Protein 4KCB (pdb70)

Foldseek 3Di:
DDDAPQQWGFFALWEWDDDPQKIKIWFFAFLTWIWIDNHVGGIDTDDRQHPADDPLFCVQEPPFDRRKGRWYWDDDPQKIKIKIKTYDPPFQSIWIWIWIFNDDDPVDPRGDIGTPGTQDGDHGPPDQWHHGQWEWDADPVGWIKIWFTFARLEIWIFTADPVNGYTDDDIDHAAFAACCPQRGKGNWEWDDDDQKIKIKIKGFADDPFLQGWIWIWIFIDSDPSDFTADPPRDGRSHRHTHTAGTCDPFFNYWDSWYWDADPNWIKIWTWGQGVVVRGRTIIDIWTWDADPVGHIHTDD/DADFQWGFFALWEWDDPDQKIKIWFFAFLIWIWIDRPVRTIHTDDNDHPDDDPLLCVQEVVFDGRKGRWYWDDDDLKIKIKIKTYDPPFQQIFIWIWIFSDDDPVDPRGDIGTDHTQDGDHRPPDQWHHGQWEWDADPVGFIKIWWTFWRLEIWIFTAGPVNGHTDDDTDHQAWQADVPQDDVDHITGKTQWYWDDDPQWIKIKIWGFADDDALQGWIFIWMFIARDPSDQTAEPVRHGRSHNHTHTQWTDDPFFSTWDSWYWDADPNWIKIWTWTQGPVVRGRTIIDIFTWDADPVGHIHTDDDDD

Secondary structure (DSSP, 8-state):
-----TTS-B-SS-EEEEETTEEEEEESEETSEEEEESSSSS-EE---S-SS--HHHHHHSTT-SSEEEEEEEEEETTEEEEEEEE--TT---EEEEEEEES-S-TTSTT---EEEEEEEEE-TTT-SS-S---EEEE-TTS-EEEEE-BSTT-EEEEEB-TTSSSBSS--EEEE-S---TT--EEEEEEEEETTEEEEEEEES--SSGGG---EEEEEEESSSSSPPB-TTS-BGGGT--EEEE-S-SSEEEEEEEEEEEETTEEEEEEEEEEGGGTTEEEEEEEEEEE-TTS-EEE--/---SSS-B-SS-EEEEETTEEEEEESEETSEEEEESSSSS-EE---S-SS--HHHHHHSTT-SSEEEEEEEEESSSSEEEEEEE--TT---EEEEEEEES-S-TTSTT---EEEEEEEEE-TTT-SS---S-EEEE-TTS-EEEEE-BSTT-EEEEEB-TTS-SBSS--EEEE-S-----BTTB----EEEEEEEEETTEEEEEEEES--SSGGG---EEEEEEESSTT---B-TT--BGGGT--EEEE---SSEEEEEEEEEEEETTEEEEEEEEEEGGGTTEEEEEEEEEEE-TTS-EEE-----

Solvent-accessible surface area: 25880 Å² total; per-residue (Å²): 117,138,86,65,68,40,104,48,2,76,4,10,13,2,5,5,6,77,31,140,54,71,26,16,0,10,27,13,11,83,11,0,12,18,4,34,1,108,76,33,144,56,8,77,79,45,203,35,10,13,104,128,48,13,136,56,0,50,142,21,1,104,37,7,105,0,28,0,30,2,5,4,6,24,82,43,151,41,18,16,28,0,0,0,0,0,6,38,51,49,110,4,15,1,0,0,0,1,3,13,2,130,19,4,54,73,165,26,135,94,68,135,14,84,60,107,15,76,1,16,104,1,55,90,254,148,30,91,32,7,0,10,9,8,2,13,16,41,14,128,151,51,101,4,23,0,0,0,0,6,23,52,44,0,0,3,5,6,29,1,42,175,64,25,54,54,43,133,51,154,32,101,31,6,0,51,61,109,152,61,70,57,11,2,1,12,2,5,16,4,13,92,50,61,140,45,0,4,0,1,0,0,16,12,88,9,20,70,12,15,23,0,54,2,32,0,0,1,0,30,8,118,142,9,69,10,93,0,45,9,120,119,60,106,49,0,22,37,14,2,13,47,59,30,3,83,98,45,136,90,33,5,0,0,0,17,5,2,4,29,90,24,123,70,42,27,40,0,2,0,0,0,6,6,97,103,49,19,2,14,12,12,18,6,42,16,92,1,76,43,40,179,80,15,16,10,84,29,70,168,210,84,57,42,108,50,3,72,6,43,14,2,5,1,6,58,47,128,54,68,30,14,0,7,30,26,12,109,14,0,12,13,2,30,5,116,76,14,130,48,2,81,77,32,185,45,9,11,95,144,38,15,135,58,0,66,66,26,4,77,43,5,178,0,95,0,41,2,5,4,5,26,64,44,138,41,39,12,22,0,0,0,0,0,5,45,142,59,89,1,19,1,0,0,0,0,4,18,5,136,17,3,55,54,168,26,131,83,64,132,15,79,58,97,18,74,0,15,67,4,34,50,54,50,28,27,37,7,0,10,9,7,2,12,18,50,10,109,158,50,102,8,14,0,0,0,0,6,38,43,12,0,0,4,0,2,22,1,43,193,70,23,54,61,46,96,44,88,22,44,24,1,0,28,69,89,85,107,42,132,18,150,93,8,28,10,13,3,0,17,2,5,15,3,16,90,52,62,136,34,0,3,0,1,0,0,12,15,84,16,54,104,27,45,124,0,45,1,42,0,0,2,0,36,7,115,132,5,38,8,83,0,44,9,112,136,49,121,47,0,18,48,17,3,12,55,66,26,7,84,111,66,132,99,30,30,0,12,0,18,4,2,1,30,82,19,124,65,50,24,30,1,0,0,0,0,6,6,87,98,46,137,3,34,18,9,19,6,33,69,80,1,62,46,51,210,94,16,19,10,67,13,70,114,134,191,199

InterPro domains:
  IPR006710 Glycoside hydrolase, family 43 [PF04616] (37-344)
  IPR016840 Glycoside hydrolase, family 43, endo-1, 5-alpha-L-arabinosidase [PIRSF026534] (9-346)
  IPR023296 Glycosyl hydrolase, five-bladed beta-propeller domain superfamily [G3DSA:2.115.10.20] (30-347)
  IPR023296 Glycosyl hydrolase, five-bladed beta-propeller domain superfamily [SSF75005] (27-346)
  IPR050727 Glycosyl hydrolase 43 family arabinanases [PTHR43301] (34-346)

B-factor: mean 55.02, std 9.42, range [30.96, 124.09]

Sequence (607 aa):
RFQFDATNPDVHDPVMAREDGKYYIFMTGQAVGSMTSDDMKSWTPGRGVMPEIPQWAMEAVPGYRGHTWAPDISEHNGTWYMYYSCSTFGKNGSAIGLMTNKTLNPESPDYKWEDKGMVVRSVQRQTNWNAIDPNLIMDEKGRPWLTWGSFWDGIQLVQLDKDFKTPKGEPKTIARRYLAGANAIEAPFIIREGKYYYLFVSWDYCCKGANSNYKTAVGRSKKIEGPYVDRNGKDMAAGGGEVIAQRDDNYFGIGHSSAYQFDGQWYFMAHGYARANNGASKLVIRKMNFDKDGWPVLEHQFDATNPDVHDPVMAREDGKYYIFMTGQAVGSMTSDDMKSWTPGRGVMPEIPQWAMEAVPGYRGHTWAPDISEHNGTWYMYYSCSTFGKNGSAIGLMTNKTLNPESPDYKWEDKGMVVRSVQRQTNWNAIDPNLIMDEKGRPWLTWGSFWDGIQLVQLDKDFKTPKGEPKTIARRYLRNQAPDAGANAIEAPFIIREGKYYYLFVSWDYCCKGANSNYKTAVGRSKKIEGPYVDRNGKDMAAGGGEVIAQRDDNYFGIGHSSAYQFDGQWYFMAHGYARANNGASKLVIRKMNFDKDGWPVLEHHHH

Organism: NCBI:txid77133

Structure (mmCIF, N/CA/C/O backbone):
data_4KCB
#
_entry.id   4KCB
#
_cell.length_a   140.115
_cell.length_b   140.115
_cell.length_c   159.011
_cell.angle_alpha   90.00
_cell.angle_beta   90.00
_cell.angle_gamma   120.00
#
_symmetry.space_group_name_H-M   'P 63 2 2'
#
loop_
_entity.id
_entity.type
_entity.pdbx_description
1 polymer 'Arabinan endo-1,5-alpha-L-arabinosidase'
2 non-polymer 'PHOSPHATE ION'
3 water water
#
loop_
_atom_site.group_PDB
_atom_site.id
_atom_site.type_symbol
_atom_site.label_atom_id
_atom_site.label_alt_id
_atom_site.label_comp_id
_atom_site.label_asym_id
_atom_site.label_entity_id
_atom_site.label_seq_id
_atom_site.pdbx_PDB_ins_code
_atom_site.Cartn_x
_atom_site.Cartn_y
_atom_site.Cartn_z
_atom_site.occupancy
_atom_site.B_iso_or_equiv
_atom_site.auth_seq_id
_atom_site.auth_comp_id
_atom_site.auth_asym_id
_atom_site.auth_atom_id
_atom_site.pdbx_PDB_model_num
ATOM 1 N N . ARG A 1 122 ? -34.644 28.874 2.676 1.00 82.18 28 ARG A N 1
ATOM 2 C CA . ARG A 1 122 ? -33.302 29.154 2.081 1.00 82.35 28 ARG A CA 1
ATOM 3 C C . ARG A 1 122 ? -32.422 29.976 3.031 1.00 82.30 28 ARG A C 1
ATOM 4 O O . ARG A 1 122 ? -32.824 31.055 3.477 1.00 82.44 28 ARG A O 1
ATOM 12 N N . PHE A 1 123 ? -31.221 29.468 3.323 1.00 82.15 29 PHE A N 1
ATOM 13 C CA . PHE A 1 123 ? -30.277 30.132 4.242 1.00 81.98 29 PHE A CA 1
ATOM 14 C C . PHE A 1 123 ? -29.377 31.181 3.570 1.00 81.76 29 PHE A C 1
ATOM 15 O O . PHE A 1 123 ? -28.807 30.938 2.500 1.00 81.97 29 PHE A O 1
ATOM 23 N N . GLN A 1 124 ? -29.264 32.346 4.208 1.00 81.27 30 GLN A N 1
ATOM 24 C CA . GLN A 1 124 ? -28.436 33.451 3.707 1.00 80.75 30 GLN A CA 1
ATOM 25 C C . GLN A 1 124 ? -27.988 34.353 4.857 1.00 80.14 30 GLN A C 1
ATOM 26 O O . GLN A 1 124 ? -28.761 34.608 5.792 1.00 80.24 30 GLN A O 1
ATOM 32 N N . PHE A 1 125 ? -26.745 34.827 4.795 1.00 79.08 31 PHE A N 1
ATOM 33 C CA . PHE A 1 125 ? -26.273 35.805 5.773 1.00 78.03 31 PHE A CA 1
ATOM 34 C C . PHE A 1 125 ? -26.311 37.237 5.220 1.00 77.05 31 PHE A C 1
ATOM 35 O O . PHE A 1 125 ? -26.734 38.170 5.919 1.00 76.99 31 PHE A O 1
ATOM 43 N N . ASP A 1 126 ? -25.894 37.397 3.965 1.00 75.65 32 ASP A N 1
ATOM 44 C CA . ASP A 1 126 ? -25.768 38.713 3.341 1.00 74.38 32 ASP A CA 1
ATOM 45 C C . ASP A 1 126 ? -24.689 39.510 4.072 1.00 73.44 32 ASP A C 1
ATOM 46 O O . ASP A 1 126 ? -24.984 40.368 4.911 1.00 73.37 32 ASP A O 1
ATOM 51 N N . ALA A 1 127 ? -23.435 39.203 3.744 1.00 72.19 33 ALA A N 1
ATOM 52 C CA . ALA A 1 127 ? -22.274 39.778 4.417 1.00 70.79 33 ALA A CA 1
ATOM 53 C C . ALA A 1 127 ? -22.204 41.295 4.285 1.00 69.87 33 ALA A C 1
ATOM 54 O O . ALA A 1 127 ? -21.767 41.976 5.209 1.00 69.82 33 ALA A O 1
ATOM 56 N N . THR A 1 128 ? -22.646 41.812 3.140 1.00 68.71 34 THR A N 1
ATOM 57 C CA . THR A 1 128 ? -22.608 43.249 2.851 1.00 67.40 34 THR A CA 1
ATOM 58 C C . THR A 1 128 ? -23.792 43.988 3.468 1.00 66.28 34 THR A C 1
ATOM 59 O O . THR A 1 128 ? -23.769 45.210 3.605 1.00 66.19 34 THR A O 1
ATOM 63 N N . ASN A 1 129 ? -24.828 43.250 3.836 1.00 65.02 35 ASN A N 1
ATOM 64 C CA . ASN A 1 129 ? -25.959 43.854 4.525 1.00 64.09 35 ASN A CA 1
ATOM 65 C C . ASN A 1 129 ? -26.524 42.935 5.601 1.00 63.22 35 ASN A C 1
ATOM 66 O O . ASN A 1 129 ? -27.552 42.285 5.392 1.00 63.31 35 ASN A O 1
ATOM 71 N N . PRO A 1 130 ? -25.859 42.895 6.766 1.00 62.22 36 PRO A N 1
ATOM 72 C CA . PRO A 1 130 ? -26.192 41.915 7.781 1.00 61.46 36 PRO A CA 1
ATOM 73 C C . PRO A 1 130 ? -27.226 42.390 8.806 1.00 60.62 36 PRO A C 1
ATOM 74 O O . PRO A 1 130 ? -27.335 43.586 9.083 1.00 60.22 36 PRO A O 1
ATOM 78 N N . ASP A 1 131 ? -27.976 41.432 9.341 1.00 59.83 37 ASP A N 1
ATOM 79 C CA . ASP A 1 131 ? -28.893 41.654 10.445 1.00 59.14 37 ASP A CA 1
ATOM 80 C C . ASP A 1 131 ? -28.102 42.024 11.680 1.00 58.52 37 ASP A C 1
ATOM 81 O O . ASP A 1 131 ? -27.138 41.349 12.038 1.00 58.47 37 ASP A O 1
ATOM 86 N N . VAL A 1 132 ? -28.522 43.097 12.335 1.00 57.80 38 VAL A N 1
ATOM 87 C CA . VAL A 1 132 ? -27.873 43.556 13.547 1.00 57.07 38 VAL A CA 1
ATOM 88 C C . VAL A 1 132 ? -28.874 44.319 14.407 1.00 56.62 38 VAL A C 1
ATOM 89 O O . VAL A 1 132 ? -29.730 45.029 13.878 1.00 56.36 38 VAL A O 1
ATOM 93 N N . HIS A 1 133 ? -28.784 44.151 15.725 1.00 56.19 39 HIS A N 1
ATOM 94 C CA . HIS A 1 133 ? -29.585 44.964 16.639 1.00 55.72 39 HIS A CA 1
ATOM 95 C C . HIS A 1 133 ? -28.762 45.529 17.787 1.00 54.86 39 HIS A C 1
ATOM 96 O O . HIS A 1 133 ? -28.024 44.803 18.455 1.00 54.62 39 HIS A O 1
ATOM 103 N N . ASP A 1 134 ? -28.909 46.837 17.994 1.00 54.00 40 ASP A N 1
ATOM 104 C CA . ASP A 1 134 ? -28.186 47.602 19.017 1.00 53.27 40 ASP A CA 1
ATOM 105 C C . ASP A 1 134 ? -26.666 47.446 18.899 1.00 52.78 40 ASP A C 1
ATOM 106 O O . ASP A 1 134 ? -26.012 47.015 19.854 1.00 52.49 40 ASP A O 1
ATOM 111 N N . PRO A 1 135 ? -26.098 47.820 17.730 1.00 52.43 41 PRO A N 1
ATOM 112 C CA . PRO A 1 135 ? -24.678 47.575 17.479 1.00 52.05 41 PRO A CA 1
ATOM 113 C C . PRO A 1 135 ? -23.745 48.614 18.092 1.00 51.93 41 PRO A C 1
ATOM 114 O O . PRO A 1 135 ? -24.149 49.746 18.390 1.00 51.81 41 PRO A O 1
ATOM 118 N N . VAL A 1 136 ? -22.497 48.197 18.267 1.00 51.95 42 VAL A N 1
ATOM 119 C CA . VAL A 1 136 ? -21.424 49.018 18.802 1.00 51.88 42 VAL A CA 1
ATOM 120 C C . VAL A 1 136 ? -20.173 48.510 18.072 1.00 52.12 42 VAL A C 1
ATOM 121 O O . VAL A 1 136 ? -20.115 47.333 17.701 1.00 52.13 42 VAL A O 1
ATOM 125 N N . MET A 1 137 ? -19.201 49.385 17.814 1.00 52.50 43 MET A N 1
ATOM 126 C CA . MET A 1 137 ? -18.046 49.000 16.989 1.00 52.85 43 MET A CA 1
ATOM 127 C C . MET A 1 137 ? -16.697 49.310 17.618 1.00 53.00 43 MET A C 1
ATOM 128 O O . MET A 1 137 ? -16.564 50.275 18.364 1.00 53.14 43 MET A O 1
ATOM 133 N N . ALA A 1 138 ? -15.705 48.480 17.305 1.00 53.33 44 ALA A N 1
ATOM 134 C CA . ALA A 1 138 ? -14.311 48.728 17.684 1.00 53.80 44 ALA A CA 1
ATOM 135 C C . ALA A 1 138 ? -13.343 48.245 16.595 1.00 54.22 44 ALA A C 1
ATOM 136 O O . ALA A 1 138 ? -13.706 47.418 15.751 1.00 54.37 44 ALA A O 1
ATOM 138 N N . ARG A 1 139 ? -12.121 48.773 16.608 1.00 54.74 45 ARG A N 1
ATOM 139 C CA . ARG A 1 139 ? -11.083 48.341 15.672 1.00 55.27 45 ARG A CA 1
ATOM 140 C C . ARG A 1 139 ? -9.775 48.004 16.380 1.00 55.59 45 ARG A C 1
ATOM 141 O O . ARG A 1 139 ? -9.266 48.795 17.176 1.00 55.31 45 ARG A O 1
ATOM 149 N N . GLU A 1 140 ? -9.246 46.819 16.079 1.00 56.21 46 GLU A N 1
ATOM 150 C CA . GLU A 1 140 ? -7.923 46.410 16.544 1.00 56.88 46 GLU A CA 1
ATOM 151 C C . GLU A 1 140 ? -7.127 45.724 15.428 1.00 57.35 46 GLU A C 1
ATOM 152 O O . GLU A 1 140 ? -7.626 44.801 14.762 1.00 57.57 46 GLU A O 1
ATOM 158 N N . ASP A 1 141 ? -5.895 46.195 15.231 1.00 57.71 47 ASP A N 1
ATOM 159 C CA . ASP A 1 141 ? -4.976 45.641 14.235 1.00 58.19 47 ASP A CA 1
ATOM 160 C C . ASP A 1 141 ? -5.619 45.520 12.854 1.00 58.08 47 ASP A C 1
ATOM 161 O O . ASP A 1 141 ? -5.596 44.450 12.236 1.00 58.20 47 ASP A O 1
ATOM 166 N N . GLY A 1 142 ? -6.203 46.622 12.391 1.00 57.95 48 GLY A N 1
ATOM 167 C CA . GLY A 1 142 ? -6.821 46.692 11.065 1.00 57.83 48 GLY A CA 1
ATOM 168 C C . GLY A 1 142 ? -8.022 45.785 10.847 1.00 57.67 48 GLY A C 1
ATOM 169 O O . GLY A 1 142 ? -8.402 45.516 9.698 1.00 57.64 48 GLY A O 1
ATOM 170 N N . LYS A 1 143 ? -8.608 45.304 11.944 1.00 57.42 49 LYS A N 1
ATOM 171 C CA . LYS A 1 143 ? -9.828 44.504 11.880 1.00 57.22 49 LYS A CA 1
ATOM 172 C C . LYS A 1 143 ? -10.972 45.175 12.631 1.00 56.81 49 LYS A C 1
ATOM 173 O O . LYS A 1 143 ? -10.783 45.703 13.733 1.00 56.80 49 LYS A O 1
ATOM 179 N N . TYR A 1 144 ? -12.156 45.137 12.028 1.00 56.11 50 TYR A N 1
ATOM 180 C CA . TYR A 1 144 ? -13.345 45.724 12.625 1.00 55.51 50 TYR A CA 1
ATOM 181 C C . TYR A 1 144 ? -14.151 44.689 13.393 1.00 55.04 50 TYR A C 1
ATOM 182 O O . TYR A 1 144 ? -14.411 43.589 12.890 1.00 54.98 50 TYR A O 1
ATOM 191 N N . TYR A 1 145 ? -14.527 45.054 14.619 1.00 54.30 51 TYR A N 1
ATOM 192 C CA . TYR A 1 145 ? -15.309 44.199 15.507 1.00 53.54 51 TYR A CA 1
ATOM 193 C C . TYR A 1 145 ? -16.643 44.859 15.837 1.00 52.92 51 TYR A C 1
ATOM 194 O O . TYR A 1 145 ? -16.671 45.996 16.321 1.00 52.73 51 TYR A O 1
ATOM 203 N N . ILE A 1 146 ? -17.743 44.154 15.566 1.00 52.22 52 ILE A N 1
ATOM 204 C CA . ILE A 1 146 ? -19.080 44.625 15.953 1.00 51.65 52 ILE A CA 1
ATOM 205 C C . ILE A 1 146 ? -19.680 43.775 17.064 1.00 51.28 52 ILE A C 1
ATOM 206 O O . ILE A 1 146 ? -19.711 42.548 16.965 1.00 51.16 52 ILE A O 1
ATOM 211 N N . PHE A 1 147 ? -20.139 44.436 18.124 1.00 50.80 53 PHE A N 1
ATOM 212 C CA . PHE A 1 147 ? -20.829 43.756 19.214 1.00 50.48 53 PHE A CA 1
ATOM 213 C C . PHE A 1 147 ? -22.264 44.231 19.298 1.00 50.48 53 PHE A C 1
ATOM 214 O O . PHE A 1 147 ? -22.537 45.428 19.191 1.00 50.47 53 PHE A O 1
ATOM 222 N N . MET A 1 148 ? -23.182 43.290 19.476 1.00 50.37 54 MET A N 1
ATOM 223 C CA . MET A 1 148 ? -24.598 43.603 19.393 1.00 50.58 54 MET A CA 1
ATOM 224 C C . MET A 1 148 ? -25.398 42.819 20.406 1.00 50.56 54 MET A C 1
ATOM 225 O O . MET A 1 148 ? -24.840 42.029 21.157 1.00 50.96 54 MET A O 1
ATOM 230 N N . THR A 1 149 ? -26.706 43.060 20.428 1.00 50.55 55 THR A N 1
ATOM 231 C CA . THR A 1 149 ? -27.632 42.315 21.263 1.00 50.45 55 THR A CA 1
ATOM 232 C C . THR A 1 149 ? -27.662 40.872 20.759 1.00 50.81 55 THR A C 1
ATOM 233 O O . THR A 1 149 ? -27.873 40.640 19.572 1.00 50.82 55 THR A O 1
ATOM 237 N N . GLY A 1 150 ? -27.423 39.916 21.655 1.00 51.19 56 GLY A N 1
ATOM 238 C CA . GLY A 1 150 ? -27.502 38.492 21.316 1.00 51.77 56 GLY A CA 1
ATOM 239 C C . GLY A 1 150 ? -27.217 37.595 22.505 1.00 52.22 56 GLY A C 1
ATOM 240 O O . GLY A 1 150 ? -26.997 38.086 23.611 1.00 52.40 56 GLY A O 1
ATOM 241 N N . GLN A 1 151 ? -27.228 36.279 22.288 1.00 52.65 57 GLN A N 1
ATOM 242 C CA . GLN A 1 151 ? -26.801 35.340 23.326 1.00 53.16 57 GLN A CA 1
ATOM 243 C C . GLN A 1 151 ? -25.336 35.588 23.667 1.00 53.29 57 GLN A C 1
ATOM 244 O O . GLN A 1 151 ? -24.477 35.604 22.773 1.00 53.35 57 GLN A O 1
ATOM 250 N N . ALA A 1 152 ? -25.072 35.810 24.956 1.00 53.27 58 ALA A N 1
ATOM 251 C CA . ALA A 1 152 ? -23.725 36.081 25.468 1.00 53.24 58 ALA A CA 1
ATOM 252 C C . ALA A 1 152 ? -23.088 37.330 24.844 1.00 53.23 58 ALA A C 1
ATOM 253 O O . ALA A 1 152 ? -21.865 37.467 24.832 1.00 53.20 58 ALA A O 1
ATOM 255 N N . VAL A 1 153 ? -23.929 38.241 24.351 1.00 53.27 59 VAL A N 1
ATOM 256 C CA . VAL A 1 153 ? -23.511 39.371 23.501 1.00 53.29 59 VAL A CA 1
ATOM 257 C C . VAL A 1 153 ? -23.043 38.862 22.138 1.00 53.35 59 VAL A C 1
ATOM 258 O O . VAL A 1 153 ? -22.079 38.114 22.049 1.00 53.46 59 VAL A O 1
ATOM 262 N N . GLY A 1 154 ? -23.737 39.266 21.081 1.00 53.51 60 GLY A N 1
ATOM 263 C CA . GLY A 1 154 ? -23.400 38.818 19.736 1.00 54.04 60 GLY A CA 1
ATOM 264 C C . GLY A 1 154 ? -22.188 39.531 19.171 1.00 54.42 60 GLY A C 1
ATOM 265 O O . GLY A 1 154 ? -21.829 40.613 19.636 1.00 54.42 60 GLY A O 1
ATOM 266 N N . SER A 1 155 ? -21.560 38.929 18.163 1.00 54.77 61 SER A N 1
ATOM 267 C CA . SER A 1 155 ? -20.390 39.532 17.535 1.00 55.25 61 SER A CA 1
ATOM 268 C C . SER A 1 155 ? -20.315 39.346 16.023 1.00 55.70 61 SER A C 1
ATOM 269 O O . SER A 1 155 ? -20.881 38.407 15.463 1.00 55.76 61 SER A O 1
ATOM 272 N N . MET A 1 156 ? -19.601 40.265 15.381 1.00 56.35 62 MET A N 1
ATOM 273 C CA . MET A 1 156 ? -19.343 40.233 13.949 1.00 56.83 62 MET A CA 1
ATOM 274 C C . MET A 1 156 ? -17.938 40.738 13.676 1.00 57.10 62 MET A C 1
ATOM 275 O O . MET A 1 156 ? -17.341 41.417 14.514 1.00 57.29 62 MET A O 1
ATOM 280 N N . THR A 1 157 ? -17.433 40.432 12.483 1.00 57.34 63 THR A N 1
ATOM 281 C CA . THR A 1 157 ? -16.047 40.698 12.129 1.00 57.47 63 THR A CA 1
ATOM 282 C C . THR A 1 157 ? -15.910 41.096 10.669 1.00 57.88 63 THR A C 1
ATOM 283 O O . THR A 1 157 ? -16.470 40.443 9.791 1.00 58.26 63 THR A O 1
ATOM 287 N N . SER A 1 158 ? -15.178 42.179 10.417 1.00 58.29 64 SER A N 1
ATOM 288 C CA . SER A 1 158 ? -14.908 42.639 9.054 1.00 58.61 64 SER A CA 1
ATOM 289 C C . SER A 1 158 ? -13.477 43.132 8.930 1.00 59.03 64 SER A C 1
ATOM 290 O O . SER A 1 158 ? -12.932 43.720 9.868 1.00 59.17 64 SER A O 1
ATOM 293 N N . ASP A 1 159 ? -12.880 42.897 7.764 1.00 59.47 65 ASP A N 1
ATOM 294 C CA . ASP A 1 159 ? -11.529 43.365 7.480 1.00 59.88 65 ASP A CA 1
ATOM 295 C C . ASP A 1 159 ? -11.511 44.788 6.944 1.00 59.70 65 ASP A C 1
ATOM 296 O O . ASP A 1 159 ? -10.482 45.449 6.979 1.00 59.85 65 ASP A O 1
ATOM 301 N N . ASP A 1 160 ? -12.656 45.256 6.463 1.00 59.65 66 ASP A N 1
ATOM 302 C CA . ASP A 1 160 ? -12.728 46.516 5.733 1.00 59.65 66 ASP A CA 1
ATOM 303 C C . ASP A 1 160 ? -13.968 47.343 6.076 1.00 59.67 66 ASP A C 1
ATOM 304 O O . ASP A 1 160 ? -14.245 48.353 5.420 1.00 59.52 66 ASP A O 1
ATOM 309 N N . MET A 1 161 ? -14.716 46.899 7.086 1.00 59.72 67 MET A N 1
ATOM 310 C CA . MET A 1 161 ? -15.950 47.565 7.516 1.00 59.88 67 MET A CA 1
ATOM 311 C C . MET A 1 161 ? -17.074 47.446 6.470 1.00 60.00 67 MET A C 1
ATOM 312 O O . MET A 1 161 ? -18.049 48.204 6.510 1.00 59.99 67 MET A O 1
ATOM 317 N N . LYS A 1 162 ? -16.944 46.486 5.552 1.00 60.10 68 LYS A N 1
ATOM 318 C CA . LYS A 1 162 ? -17.921 46.308 4.470 1.00 60.22 68 LYS A CA 1
ATOM 319 C C . LYS A 1 162 ? -18.527 44.904 4.378 1.00 60.10 68 LYS A C 1
ATOM 320 O O . LYS A 1 162 ? -19.709 44.761 4.070 1.00 60.08 68 LYS A O 1
ATOM 326 N N . SER A 1 163 ? -17.722 43.877 4.634 1.00 59.99 69 SER A N 1
ATOM 327 C CA . SER A 1 163 ? -18.207 42.499 4.612 1.00 59.99 69 SER A CA 1
ATOM 328 C C . SER A 1 163 ? -18.006 41.852 5.964 1.00 59.88 69 SER A C 1
ATOM 329 O O . SER A 1 163 ? -16.891 41.795 6.479 1.00 60.09 69 SER A O 1
ATOM 332 N N . TRP A 1 164 ? -19.091 41.351 6.533 1.00 59.73 70 TRP A N 1
ATOM 333 C CA . TRP A 1 164 ? -19.069 40.913 7.915 1.00 59.69 70 TRP A CA 1
ATOM 334 C C . TRP A 1 164 ? -19.177 39.411 8.045 1.00 60.21 70 TRP A C 1
ATOM 335 O O . TRP A 1 164 ? -19.651 38.735 7.134 1.00 60.66 70 TRP A O 1
ATOM 346 N N . THR A 1 165 ? -18.710 38.896 9.176 1.00 60.55 71 THR A N 1
ATOM 347 C CA . THR A 1 165 ? -18.716 37.470 9.441 1.00 61.06 71 THR A CA 1
ATOM 348 C C . THR A 1 165 ? -19.176 37.273 10.870 1.00 61.26 71 THR A C 1
ATOM 349 O O . THR A 1 165 ? -18.609 37.878 11.785 1.00 61.27 71 THR A O 1
ATOM 353 N N . PRO A 1 166 ? -20.212 36.434 11.071 1.00 61.49 72 PRO A N 1
ATOM 354 C CA . PRO A 1 166 ? -20.708 36.199 12.424 1.00 61.48 72 PRO A CA 1
ATOM 355 C C . PRO A 1 166 ? -19.658 35.470 13.240 1.00 61.46 72 PRO A C 1
ATOM 356 O O . PRO A 1 166 ? -18.905 34.657 12.698 1.00 61.52 72 PRO A O 1
ATOM 360 N N . GLY A 1 167 ? -19.594 35.789 14.525 1.00 61.43 73 GLY A N 1
ATOM 361 C CA . GLY A 1 167 ? -18.644 35.153 15.424 1.00 61.38 73 GLY A CA 1
ATOM 362 C C . GLY A 1 167 ? -19.331 34.459 16.583 1.00 61.32 73 GLY A C 1
ATOM 363 O O . GLY A 1 167 ? -20.545 34.254 16.572 1.00 61.16 73 GLY A O 1
ATOM 364 N N . ARG A 1 168 ? -18.539 34.099 17.585 1.00 61.38 74 ARG A N 1
ATOM 365 C CA . ARG A 1 168 ? -19.052 33.479 18.797 1.00 61.51 74 ARG A CA 1
ATOM 366 C C . ARG A 1 168 ? -19.630 34.543 19.731 1.00 61.45 74 ARG A C 1
ATOM 367 O O . ARG A 1 168 ? -19.291 35.725 19.624 1.00 61.60 74 ARG A O 1
ATOM 375 N N . GLY A 1 169 ? -20.515 34.124 20.632 1.00 61.20 75 GLY A N 1
ATOM 376 C CA . GLY A 1 169 ? -20.981 34.995 21.700 1.00 60.83 75 GLY A CA 1
ATOM 377 C C . GLY A 1 169 ? -19.773 35.403 22.513 1.00 60.74 75 GLY A C 1
ATOM 378 O O . GLY A 1 169 ? -18.829 34.631 22.664 1.00 60.68 75 GLY A O 1
ATOM 379 N N . VAL A 1 170 ? -19.793 36.622 23.026 1.00 60.82 76 VAL A N 1
ATOM 380 C CA . VAL A 1 170 ? -18.634 37.178 23.707 1.00 61.03 76 VAL A CA 1
ATOM 381 C C . VAL A 1 170 ? -18.414 36.520 25.063 1.00 61.39 76 VAL A C 1
ATOM 382 O O . VAL A 1 170 ? -17.347 35.962 25.312 1.00 61.45 76 VAL A O 1
ATOM 386 N N . MET A 1 171 ? -19.429 36.583 25.924 1.00 61.94 77 MET A N 1
ATOM 387 C CA . MET A 1 171 ? -19.366 36.019 27.274 1.00 62.34 77 MET A CA 1
ATOM 388 C C . MET A 1 171 ? -18.937 34.556 27.256 1.00 62.85 77 MET A C 1
ATOM 389 O O . MET A 1 171 ? -19.570 33.736 26.582 1.00 63.01 77 MET A O 1
ATOM 394 N N . PRO A 1 172 ? -17.854 34.225 27.990 1.00 63.34 78 PRO A N 1
ATOM 395 C CA . PRO A 1 172 ? -17.378 32.839 28.101 1.00 63.69 78 PRO A CA 1
ATOM 396 C C . PRO A 1 172 ? -18.371 31.972 28.880 1.00 63.99 78 PRO A C 1
ATOM 397 O O . PRO A 1 172 ? -18.487 30.775 28.618 1.00 63.92 78 PRO A O 1
ATOM 401 N N . GLU A 1 173 ? -19.066 32.594 29.829 1.00 64.49 79 GLU A N 1
ATOM 402 C CA . GLU A 1 173 ? -20.215 32.006 30.504 1.00 65.18 79 GLU A CA 1
ATOM 403 C C . GLU A 1 173 ? -21.137 33.151 30.899 1.00 65.15 79 GLU A C 1
ATOM 404 O O . GLU A 1 173 ? -20.705 34.302 30.953 1.00 65.10 79 GLU A O 1
ATOM 410 N N . ILE A 1 174 ? -22.399 32.838 31.174 1.00 65.29 80 ILE A N 1
ATOM 411 C CA . ILE A 1 174 ? -23.354 33.860 31.586 1.00 65.45 80 ILE A CA 1
ATOM 412 C C . ILE A 1 174 ? -23.286 34.053 33.107 1.00 65.44 80 ILE A C 1
ATOM 413 O O . ILE A 1 174 ? -23.664 33.155 33.857 1.00 65.47 80 ILE A O 1
ATOM 418 N N . PRO A 1 175 ? -22.803 35.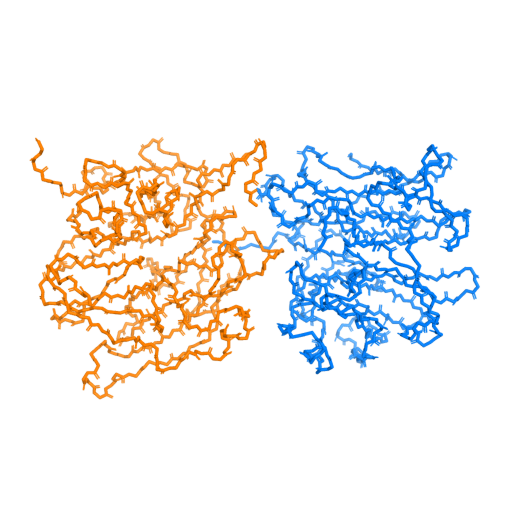228 33.560 1.00 65.54 81 PRO A N 1
ATOM 419 C CA . PRO A 1 175 ? -22.523 35.504 34.977 1.00 65.59 81 PRO A CA 1
ATOM 420 C C . PRO A 1 175 ? -23.708 35.298 35.919 1.00 65.69 81 PRO A C 1
ATOM 421 O O . PRO A 1 175 ? -24.843 35.655 35.590 1.00 65.68 81 PRO A O 1
ATOM 425 N N . GLN A 1 176 ? -23.410 34.729 37.085 1.00 65.80 82 GLN A N 1
ATOM 426 C CA . GLN A 1 176 ? -24.395 34.355 38.096 1.00 65.83 82 GLN A CA 1
ATOM 427 C C . GLN A 1 176 ? -25.090 35.566 38.702 1.00 65.32 82 GLN A C 1
ATOM 428 O O . GLN A 1 176 ? -26.302 35.555 38.904 1.00 65.30 82 GLN A O 1
ATOM 434 N N . TRP A 1 177 ? -24.306 36.597 39.005 1.00 64.85 83 TRP A N 1
ATOM 435 C CA . TRP A 1 177 ? -24.810 37.793 39.673 1.00 64.48 83 TRP A CA 1
ATOM 436 C C . TRP A 1 177 ? -25.944 38.440 38.881 1.00 64.44 83 TRP A C 1
ATOM 437 O O . TRP A 1 177 ? -26.823 39.082 39.458 1.00 64.43 83 TRP A O 1
ATOM 448 N N . ALA A 1 178 ? -25.906 38.261 37.561 1.00 64.37 84 ALA A N 1
ATOM 449 C CA . ALA A 1 178 ? -26.851 38.887 36.641 1.00 64.27 84 ALA A CA 1
ATOM 450 C C . ALA A 1 178 ? -28.172 38.147 36.636 1.00 64.35 84 ALA A C 1
ATOM 451 O O . ALA A 1 178 ? -29.231 38.757 36.784 1.00 64.33 84 ALA A O 1
ATOM 453 N N . MET A 1 179 ? -28.092 36.829 36.465 1.00 64.51 85 MET A N 1
ATOM 454 C CA . MET A 1 179 ? -29.258 35.948 36.471 1.00 64.56 85 MET A CA 1
ATOM 455 C C . MET A 1 179 ? -30.044 36.064 37.775 1.00 64.87 85 MET A C 1
ATOM 456 O O . MET A 1 179 ? -31.265 35.887 37.792 1.00 65.05 85 MET A O 1
ATOM 461 N N . GLU A 1 180 ? -29.334 36.378 38.856 1.00 65.17 86 GLU A N 1
ATOM 462 C CA . GLU A 1 180 ? -29.935 36.549 40.172 1.00 65.63 86 GLU A CA 1
ATOM 463 C C . GLU A 1 180 ? -30.611 37.903 40.344 1.00 65.44 86 GLU A C 1
ATOM 464 O O . GLU A 1 180 ? -31.728 37.980 40.854 1.00 65.48 86 GLU A O 1
ATOM 470 N N . ALA A 1 181 ? -29.919 38.966 39.938 1.00 65.29 87 ALA A N 1
ATOM 471 C CA . ALA A 1 181 ? -30.419 40.329 40.111 1.00 65.13 87 ALA A CA 1
ATOM 472 C C . ALA A 1 181 ? -31.565 40.662 39.156 1.00 64.96 87 ALA A C 1
ATOM 473 O O . ALA A 1 181 ? -32.474 41.410 39.514 1.00 64.93 87 ALA A O 1
ATOM 475 N N . VAL A 1 182 ? -31.511 40.110 37.945 1.00 64.79 88 VAL A N 1
ATOM 476 C CA . VAL A 1 182 ? -32.592 40.254 36.968 1.00 64.62 88 VAL A CA 1
ATOM 477 C C . VAL A 1 182 ? -33.269 38.894 36.741 1.00 64.59 88 VAL A C 1
ATOM 478 O O . VAL A 1 182 ? -32.757 38.048 36.000 1.00 64.66 88 VAL A O 1
ATOM 482 N N . PRO A 1 183 ? -34.418 38.670 37.399 1.00 64.56 89 PRO A N 1
ATOM 483 C CA . PRO A 1 183 ? -35.148 37.427 37.155 1.00 64.38 89 PRO A CA 1
ATOM 484 C C . PRO A 1 183 ? -35.627 37.391 35.711 1.00 64.01 89 PRO A C 1
ATOM 485 O O . PRO A 1 183 ? -36.107 38.401 35.191 1.00 63.93 89 PRO A O 1
ATOM 489 N N . GLY A 1 184 ? -35.467 36.239 35.070 1.00 63.78 90 GLY A N 1
ATOM 490 C CA . GLY A 1 184 ? -35.787 36.094 33.654 1.00 63.43 90 GLY A CA 1
ATOM 491 C C . GLY A 1 184 ? -34.565 36.112 32.749 1.00 63.16 90 GLY A C 1
ATOM 492 O O . GLY A 1 184 ? -34.556 35.450 31.709 1.00 63.03 90 GLY A O 1
ATOM 493 N N . TYR A 1 185 ? -33.532 36.861 33.137 1.00 62.95 91 TYR A N 1
ATOM 494 C CA . TYR A 1 185 ? -32.322 36.967 32.318 1.00 62.73 91 TYR A CA 1
ATOM 495 C C . TYR A 1 185 ? -31.554 35.651 32.283 1.00 62.58 91 TYR A C 1
ATOM 496 O O . TYR A 1 185 ? -31.214 35.096 33.328 1.00 62.75 91 TYR A O 1
ATOM 505 N N . ARG A 1 186 ? -31.280 35.168 31.073 1.00 62.22 92 ARG A N 1
ATOM 506 C CA . ARG A 1 186 ? -30.653 33.864 30.881 1.00 61.85 92 ARG A CA 1
ATOM 507 C C . ARG A 1 186 ? -29.486 33.892 29.901 1.00 61.05 92 ARG A C 1
ATOM 508 O O . ARG A 1 186 ? -29.069 32.845 29.404 1.00 61.09 92 ARG A O 1
ATOM 516 N N . GLY A 1 187 ? -28.962 35.084 29.621 1.00 60.15 93 GLY A N 1
ATOM 517 C CA . GLY A 1 187 ? -27.829 35.226 28.710 1.00 58.79 93 GLY A CA 1
ATOM 518 C C . GLY A 1 187 ? -28.105 35.974 27.422 1.00 57.88 93 GLY A C 1
ATOM 519 O O . GLY A 1 187 ? -27.184 36.202 26.628 1.00 58.08 93 GLY A O 1
ATOM 520 N N . HIS A 1 188 ? -29.365 36.341 27.190 1.00 56.69 94 HIS A N 1
ATOM 521 C CA . HIS A 1 188 ? -29.689 37.190 26.052 1.00 55.28 94 HIS A CA 1
ATOM 522 C C . HIS A 1 188 ? -29.508 38.649 26.462 1.00 54.35 94 HIS A C 1
ATOM 523 O O . HIS A 1 188 ? -30.384 39.263 27.079 1.00 54.06 94 HIS A O 1
ATOM 530 N N . THR A 1 189 ? -28.348 39.183 26.091 1.00 53.27 95 THR A N 1
ATOM 531 C CA . THR A 1 189 ? -27.816 40.440 26.605 1.00 52.18 95 THR A CA 1
ATOM 532 C C . THR A 1 189 ? -28.033 41.581 25.617 1.00 51.62 95 THR A C 1
ATOM 533 O O . THR A 1 189 ? -27.975 41.370 24.405 1.00 51.58 95 THR A O 1
ATOM 537 N N . TRP A 1 190 ? -28.280 42.785 26.127 1.00 50.97 96 TRP A N 1
ATOM 538 C CA . TRP A 1 190 ? -28.618 43.924 25.259 1.00 50.41 96 TRP A CA 1
ATOM 539 C C . TRP A 1 190 ? -27.550 45.001 25.200 1.00 50.32 96 TRP A C 1
ATOM 540 O O . TRP A 1 190 ? -26.802 45.202 26.155 1.00 50.46 96 TRP A O 1
ATOM 551 N N . ALA A 1 191 ? -27.507 45.697 24.068 1.00 50.20 97 ALA A N 1
ATOM 552 C CA . ALA A 1 191 ? -26.722 46.925 23.892 1.00 50.17 97 ALA A CA 1
ATOM 553 C C . ALA A 1 191 ? -25.400 46.978 24.651 1.00 49.99 97 ALA A C 1
ATOM 554 O O . ALA A 1 191 ? -25.301 47.668 25.666 1.00 50.03 97 ALA A O 1
ATOM 556 N N . PRO A 1 192 ? -24.376 46.265 24.159 1.00 49.87 98 PRO A N 1
ATOM 557 C CA . PRO A 1 192 ? -23.072 46.394 24.777 1.00 50.04 98 PRO A CA 1
ATOM 558 C C . PRO A 1 192 ? -22.433 47.732 24.428 1.00 50.44 98 PRO A C 1
ATOM 559 O O . PRO A 1 192 ? -22.866 48.397 23.491 1.00 50.54 98 PRO A O 1
ATOM 563 N N . ASP A 1 193 ? -21.423 48.129 25.191 1.00 50.90 99 ASP A N 1
ATOM 564 C CA . ASP A 1 193 ? -20.602 49.266 24.817 1.00 51.51 99 ASP A CA 1
ATOM 565 C C . ASP A 1 193 ? -19.147 48.856 24.907 1.00 51.83 99 ASP A C 1
ATOM 566 O O . ASP A 1 193 ? -18.750 48.181 25.849 1.00 51.95 99 ASP A O 1
ATOM 571 N N . ILE A 1 194 ? -18.362 49.265 23.916 1.00 52.40 100 ILE A N 1
ATOM 572 C CA . ILE A 1 194 ? -16.955 48.891 23.827 1.00 52.79 100 ILE A CA 1
ATOM 573 C C . ILE A 1 194 ? -16.064 50.121 23.626 1.00 53.58 100 ILE A C 1
ATOM 574 O O . ILE A 1 194 ? -16.436 51.068 22.919 1.00 53.70 100 ILE A O 1
ATOM 579 N N . SER A 1 195 ? -14.900 50.095 24.272 1.00 54.25 101 SER A N 1
ATOM 580 C CA . SER A 1 195 ? -13.909 51.162 24.186 1.00 54.91 101 SER A CA 1
ATOM 581 C C . SER A 1 195 ? -12.598 50.677 24.783 1.00 55.47 101 SER A C 1
ATOM 582 O O . SER A 1 195 ? -12.588 49.763 25.615 1.00 55.39 101 SER A O 1
ATOM 585 N N . GLU A 1 196 ? -11.498 51.293 24.356 1.00 56.25 102 GLU A N 1
ATOM 586 C CA . GLU A 1 196 ? -10.177 50.949 24.862 1.00 57.02 102 GLU A CA 1
ATOM 587 C C . GLU A 1 196 ? -9.575 52.095 25.650 1.00 57.10 102 GLU A C 1
ATOM 588 O O . GLU A 1 196 ? -9.544 53.228 25.177 1.00 56.91 102 GLU A O 1
ATOM 594 N N . HIS A 1 197 ? -9.094 51.783 26.851 1.00 57.57 103 HIS A N 1
ATOM 595 C CA . HIS A 1 197 ? -8.403 52.752 27.690 1.00 58.07 103 HIS A CA 1
ATOM 596 C C . HIS A 1 197 ? -7.221 52.079 28.376 1.00 58.50 103 HIS A C 1
ATOM 597 O O . HIS A 1 197 ? -7.399 51.112 29.123 1.00 58.48 103 HIS A O 1
ATOM 604 N N . ASN A 1 198 ? -6.019 52.590 28.084 1.00 59.04 104 ASN A N 1
ATOM 605 C CA . ASN A 1 198 ? -4.740 52.014 28.535 1.00 59.38 104 ASN A CA 1
ATOM 606 C C . ASN A 1 198 ? -4.620 50.520 28.255 1.00 59.19 104 ASN A C 1
ATOM 607 O O . ASN A 1 198 ? -4.473 49.712 29.182 1.00 59.26 104 ASN A O 1
ATOM 612 N N . GLY A 1 199 ? -4.717 50.161 26.975 1.00 58.89 105 GLY A N 1
ATOM 613 C CA . GLY A 1 199 ? -4.583 48.768 26.535 1.00 58.52 105 GLY A CA 1
ATOM 614 C C . GLY A 1 199 ? -5.546 47.775 27.169 1.00 58.18 105 GLY A C 1
ATOM 615 O O . GLY A 1 199 ? -5.334 46.560 27.084 1.00 58.25 105 GLY A O 1
ATOM 616 N N . THR A 1 200 ? -6.594 48.289 27.817 1.00 57.68 106 THR A N 1
ATOM 617 C CA . THR A 1 200 ? -7.687 47.454 28.316 1.00 56.99 106 THR A CA 1
ATOM 618 C C . THR A 1 200 ? -9.005 47.810 27.629 1.00 56.29 106 THR A C 1
ATOM 619 O O . THR A 1 200 ? -9.401 48.977 27.571 1.00 56.19 106 THR A O 1
ATOM 623 N N . TRP A 1 201 ? -9.654 46.784 27.090 1.00 55.48 107 TRP A N 1
ATOM 624 C CA . TRP A 1 201 ? -10.973 46.911 26.491 1.00 54.73 107 TRP A CA 1
ATOM 625 C C . TRP A 1 201 ? -12.053 46.737 27.549 1.00 54.18 107 TRP A C 1
ATOM 626 O O . TRP A 1 201 ? -12.074 45.735 28.258 1.00 54.09 107 TRP A O 1
ATOM 637 N N . TYR A 1 202 ? -12.944 47.717 27.655 1.00 53.60 108 TYR A N 1
ATOM 638 C CA . TYR A 1 202 ? -14.049 47.653 28.606 1.00 53.01 108 TYR A CA 1
ATOM 639 C C . TYR A 1 202 ? -15.361 47.452 27.861 1.00 52.36 108 TYR A C 1
ATOM 640 O O . TYR A 1 202 ? -15.732 48.267 27.012 1.00 52.29 108 TYR A O 1
ATOM 649 N N . MET A 1 203 ? -16.052 46.358 28.161 1.00 51.69 109 MET A N 1
ATOM 650 C CA . MET A 1 203 ? -17.375 46.140 27.589 1.00 51.04 109 MET A CA 1
ATOM 651 C C . MET A 1 203 ? -18.509 46.127 28.600 1.00 50.30 109 MET A C 1
ATOM 652 O O . MET A 1 203 ? -18.656 45.197 29.391 1.00 49.85 109 MET A O 1
ATOM 657 N N . TYR A 1 204 ? -19.315 47.173 28.539 1.00 49.88 110 TYR A N 1
ATOM 658 C CA . TYR A 1 204 ? -20.516 47.266 29.341 1.00 49.85 110 TYR A CA 1
ATOM 659 C C . TYR A 1 204 ? -21.658 46.555 28.620 1.00 49.96 110 TYR A C 1
ATOM 660 O O . TYR A 1 204 ? -21.693 46.511 27.389 1.00 49.68 110 TYR A O 1
ATOM 669 N N . TYR A 1 205 ? -22.580 45.985 29.391 1.00 50.18 111 TYR A N 1
ATOM 670 C CA . TYR A 1 205 ? -23.694 45.226 28.822 1.00 50.39 111 TYR A CA 1
ATOM 671 C C . TYR A 1 205 ? -24.962 45.330 29.659 1.00 50.41 111 TYR A C 1
ATOM 672 O O . TYR A 1 205 ? -24.893 45.495 30.876 1.00 50.49 111 TYR A O 1
ATOM 681 N N . SER A 1 206 ? -26.113 45.212 29.001 1.00 50.59 112 SER A N 1
ATOM 682 C CA . SER A 1 206 ? -27.413 45.332 29.668 1.00 50.97 112 SER A CA 1
ATOM 683 C C . SER A 1 206 ? -28.091 43.983 29.909 1.00 51.29 112 SER A C 1
ATOM 684 O O . SER A 1 206 ? -28.075 43.103 29.048 1.00 51.15 112 SER A O 1
ATOM 687 N N . CYS A 1 207 ? -28.697 43.838 31.083 1.00 51.90 113 CYS A N 1
ATOM 688 C CA . CYS A 1 207 ? -29.505 42.662 31.411 1.00 52.62 113 CYS A CA 1
ATOM 689 C C . CYS A 1 207 ? -30.892 43.105 31.846 1.00 52.80 113 CYS A C 1
ATOM 690 O O . CYS A 1 207 ? -31.037 43.833 32.829 1.00 52.81 113 CYS A O 1
ATOM 693 N N . SER A 1 208 ? -31.905 42.665 31.107 1.00 53.26 114 SER A N 1
ATOM 694 C CA . SER A 1 208 ? -33.282 43.074 31.358 1.00 53.74 114 SER A CA 1
ATOM 695 C C . SER A 1 208 ? -34.284 42.116 30.725 1.00 54.14 114 SER A C 1
ATOM 696 O O . SER A 1 208 ? -33.910 41.094 30.144 1.00 54.14 114 SER A O 1
ATOM 699 N N . THR A 1 209 ? -35.564 42.447 30.875 1.00 54.78 115 THR A N 1
ATOM 700 C CA . THR A 1 209 ? -36.658 41.773 30.177 1.00 55.48 115 THR A CA 1
ATOM 701 C C . THR A 1 209 ? -37.538 42.867 29.571 1.00 55.91 115 THR A C 1
ATOM 702 O O . THR A 1 209 ? -37.846 43.865 30.243 1.00 55.96 115 THR A O 1
ATOM 706 N N . PHE A 1 210 ? -37.932 42.695 28.309 1.00 56.37 116 PHE A N 1
ATOM 707 C CA . PHE A 1 210 ? -38.596 43.777 27.563 1.00 56.93 116 PHE A CA 1
ATOM 708 C C . PHE A 1 210 ? -39.763 44.439 28.295 1.00 56.82 116 PHE A C 1
ATOM 709 O O . PHE A 1 210 ? -40.625 43.760 28.850 1.00 56.98 116 PHE A O 1
ATOM 717 N N . GLY A 1 211 ? -39.771 45.769 28.285 1.00 56.80 117 GLY A N 1
ATOM 718 C CA . GLY A 1 211 ? -40.887 46.551 28.822 1.00 56.68 117 GLY A CA 1
ATOM 719 C C . GLY A 1 211 ? -40.797 46.878 30.301 1.00 56.52 117 GLY A C 1
ATOM 720 O O . GLY A 1 211 ? -41.483 47.781 30.783 1.00 56.64 117 GLY A O 1
ATOM 721 N N . LYS A 1 212 ? -39.953 46.143 31.020 1.00 56.30 118 LYS A N 1
ATOM 722 C CA . LYS A 1 212 ? -39.776 46.344 32.460 1.00 55.98 118 LYS A CA 1
ATOM 723 C C . LYS A 1 212 ? -38.423 46.996 32.771 1.00 55.26 118 LYS A C 1
ATOM 724 O O . LYS A 1 212 ? -37.493 46.898 31.968 1.00 55.17 118 LYS A O 1
ATOM 730 N N . ASN A 1 213 ? -38.325 47.665 33.924 1.00 54.41 119 ASN A N 1
ATOM 731 C CA . ASN A 1 213 ? -37.061 48.262 34.373 1.00 53.50 119 ASN A CA 1
ATOM 732 C C . ASN A 1 213 ? -36.387 47.568 35.562 1.00 52.85 119 ASN A C 1
ATOM 733 O O . ASN A 1 213 ? -35.711 48.211 36.365 1.00 52.96 119 ASN A O 1
ATOM 738 N N . GLY A 1 214 ? -36.567 46.257 35.670 1.00 52.00 120 GLY A N 1
ATOM 739 C CA . GLY A 1 214 ? -35.786 45.462 36.604 1.00 51.15 120 GLY A CA 1
ATOM 740 C C . GLY A 1 214 ? -34.530 45.049 35.875 1.00 50.56 120 GLY A C 1
ATOM 741 O O . GLY A 1 214 ? -34.449 43.944 35.343 1.00 50.57 120 GLY A O 1
ATOM 742 N N . SER A 1 215 ? -33.556 45.951 35.844 1.00 49.98 121 SER A N 1
ATOM 743 C CA . SER A 1 215 ? -32.407 45.812 34.966 1.00 49.50 121 SER A CA 1
ATOM 744 C C . SER A 1 215 ? -31.096 46.052 35.691 1.00 49.52 121 SER A C 1
ATOM 745 O O . SER A 1 215 ? -31.065 46.676 36.749 1.00 49.45 121 SER A O 1
ATOM 748 N N . ALA A 1 216 ? -30.010 45.561 35.097 1.00 49.51 122 ALA A N 1
ATOM 749 C CA . ALA A 1 216 ? -28.666 45.810 35.604 1.00 49.30 122 ALA A CA 1
ATOM 750 C C . ALA A 1 216 ? -27.661 45.936 34.469 1.00 49.26 122 ALA A C 1
ATOM 751 O O . ALA A 1 216 ? -27.690 45.159 33.516 1.00 49.18 122 ALA A O 1
ATOM 753 N N . ILE A 1 217 ? -26.784 46.932 34.583 1.00 49.42 123 ILE A N 1
ATOM 754 C CA . ILE A 1 217 ? -25.633 47.092 33.696 1.00 49.44 123 ILE A CA 1
ATOM 755 C C . ILE A 1 217 ? -24.400 46.422 34.315 1.00 49.86 123 ILE A C 1
ATOM 756 O O . ILE A 1 217 ? -24.039 46.706 35.452 1.00 49.77 123 ILE A O 1
ATOM 761 N N . GLY A 1 218 ? -23.770 45.519 33.572 1.00 50.46 124 GLY A N 1
ATOM 762 C CA . GLY A 1 218 ? -22.518 44.905 34.014 1.00 51.48 124 GLY A CA 1
ATOM 763 C C . GLY A 1 218 ? -21.314 45.341 33.197 1.00 52.38 124 GLY A C 1
ATOM 764 O O . GLY A 1 218 ? -21.455 45.917 32.114 1.00 52.58 124 GLY A O 1
ATOM 765 N N . LEU A 1 219 ? -20.122 45.066 33.716 1.00 53.12 125 LEU A N 1
ATOM 766 C CA . LEU A 1 219 ? -18.881 45.350 32.994 1.00 53.84 125 LEU A CA 1
ATOM 767 C C . LEU A 1 219 ? -18.015 44.107 32.930 1.00 54.61 125 LEU A C 1
ATOM 768 O O . LEU A 1 219 ? -17.972 43.322 33.880 1.00 54.89 125 LEU A O 1
ATOM 773 N N . MET A 1 220 ? -17.341 43.930 31.798 1.00 55.41 126 MET A N 1
ATOM 774 C CA . MET A 1 220 ? -16.255 42.964 31.687 1.00 56.39 126 MET A CA 1
ATOM 775 C C . MET A 1 220 ? -15.099 43.566 30.891 1.00 57.13 126 MET A C 1
ATOM 776 O O . MET A 1 220 ? -15.305 44.443 30.046 1.00 57.17 126 MET A O 1
ATOM 781 N N . THR A 1 221 ? -13.886 43.096 31.176 1.00 58.01 127 THR A N 1
ATOM 782 C CA . THR A 1 221 ? -12.673 43.648 30.581 1.00 58.85 127 THR A CA 1
ATOM 783 C C . THR A 1 221 ? -11.834 42.582 29.876 1.00 59.34 127 THR A C 1
ATOM 784 O O . THR A 1 221 ? -11.899 41.401 30.218 1.00 59.45 127 THR A O 1
ATOM 788 N N . ASN A 1 222 ? -11.044 43.011 28.894 1.00 60.02 128 ASN A N 1
ATOM 789 C CA . ASN A 1 222 ? -10.145 42.119 28.158 1.00 60.74 128 ASN A CA 1
ATOM 790 C C . ASN A 1 222 ? -8.902 42.870 27.688 1.00 61.36 128 ASN A C 1
ATOM 791 O O . ASN A 1 222 ? -8.967 44.071 27.391 1.00 61.49 128 ASN A O 1
ATOM 796 N N . LYS A 1 223 ? -7.778 42.159 27.623 1.00 61.93 129 LYS A N 1
ATOM 797 C CA . LYS A 1 223 ? -6.527 42.739 27.146 1.00 62.72 129 LYS A CA 1
ATOM 798 C C . LYS A 1 223 ? -6.505 42.925 25.627 1.00 62.80 129 LYS A C 1
ATOM 799 O O . LYS A 1 223 ? -5.952 43.905 25.128 1.00 62.92 129 LYS A O 1
ATOM 805 N N . THR A 1 224 ? -7.105 41.985 24.900 1.00 62.97 130 THR A N 1
ATOM 806 C CA . THR A 1 224 ? -7.184 42.059 23.440 1.00 63.04 130 THR A CA 1
ATOM 807 C C . THR A 1 224 ? -8.572 41.644 22.925 1.00 63.27 130 THR A C 1
ATOM 808 O O . THR A 1 224 ? -9.345 41.019 23.651 1.00 63.12 130 THR A O 1
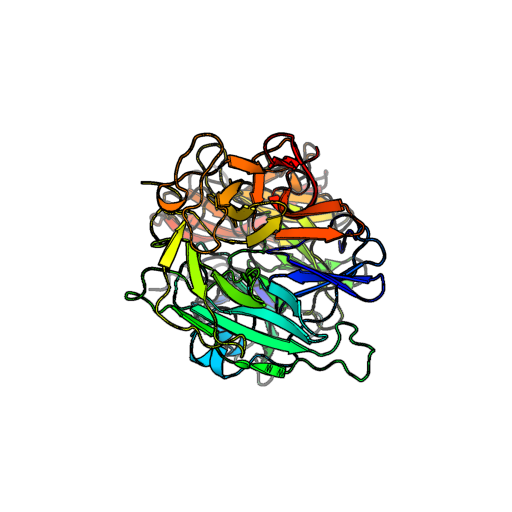ATOM 812 N N . LEU A 1 225 ? -8.878 41.997 21.677 1.00 63.64 131 LEU A N 1
ATOM 813 C CA . LEU A 1 225 ? -10.156 41.638 21.054 1.00 64.00 131 LEU A CA 1
ATOM 814 C C . LEU A 1 225 ? -10.056 40.458 20.079 1.00 64.50 131 LEU A C 1
ATOM 815 O O . LEU A 1 225 ? -11.075 39.870 19.704 1.00 64.38 131 LEU A O 1
ATOM 820 N N . ASN A 1 226 ? -8.833 40.120 19.670 1.00 65.16 132 ASN A N 1
ATOM 821 C CA . ASN A 1 226 ? -8.596 38.944 18.831 1.00 65.94 132 ASN A CA 1
ATOM 822 C C . ASN A 1 226 ? -8.718 37.643 19.637 1.00 66.38 132 ASN A C 1
ATOM 823 O O . ASN A 1 226 ? -7.934 37.418 20.560 1.00 66.44 132 ASN A O 1
ATOM 828 N N . PRO A 1 227 ? -9.705 36.788 19.292 1.00 66.79 133 PRO A N 1
ATOM 829 C CA . PRO A 1 227 ? -9.938 35.553 20.046 1.00 67.25 133 PRO A CA 1
ATOM 830 C C . PRO A 1 227 ? -8.891 34.456 19.804 1.00 67.84 133 PRO A C 1
ATOM 831 O O . PRO A 1 227 ? -8.811 33.506 20.583 1.00 67.95 133 PRO A O 1
ATOM 835 N N . GLU A 1 228 ? -8.101 34.587 18.741 1.00 68.45 134 GLU A N 1
ATOM 836 C CA . GLU A 1 228 ? -7.000 33.657 18.484 1.00 68.98 134 GLU A CA 1
ATOM 837 C C . GLU A 1 228 ? -5.750 34.036 19.282 1.00 69.22 134 GLU A C 1
ATOM 838 O O . GLU A 1 228 ? -4.780 33.274 19.326 1.00 69.40 134 GLU A O 1
ATOM 844 N N . SER A 1 229 ? -5.776 35.213 19.904 1.00 69.43 135 SER A N 1
ATOM 845 C CA . SER A 1 229 ? -4.663 35.681 20.730 1.00 69.52 135 SER A CA 1
ATOM 846 C C . SER A 1 229 ? -4.628 34.928 22.064 1.00 69.71 135 SER A C 1
ATOM 847 O O . SER A 1 229 ? -5.677 34.603 22.623 1.00 69.75 135 SER A O 1
ATOM 850 N N . PRO A 1 230 ? -3.417 34.621 22.562 1.00 69.93 136 PRO A N 1
ATOM 851 C CA . PRO A 1 230 ? -3.299 33.945 23.859 1.00 70.00 136 PRO A CA 1
ATOM 852 C C . PRO A 1 230 ? -3.622 34.848 25.049 1.00 69.96 136 PRO A C 1
ATOM 853 O O . PRO A 1 230 ? -3.800 34.356 26.163 1.00 70.07 136 PRO A O 1
ATOM 857 N N . ASP A 1 231 ? -3.693 36.154 24.809 1.00 69.84 137 ASP A N 1
ATOM 858 C CA . ASP A 1 231 ? -4.025 37.122 25.857 1.00 69.78 137 ASP A CA 1
ATOM 859 C C . ASP A 1 231 ? -5.538 37.346 25.985 1.00 69.45 137 ASP A C 1
ATOM 860 O O . ASP A 1 231 ? -5.996 38.028 26.907 1.00 69.46 137 ASP A O 1
ATOM 865 N N . TYR A 1 232 ? -6.299 36.760 25.060 1.00 68.97 138 TYR A N 1
ATOM 866 C CA . TYR A 1 232 ? -7.750 36.926 24.982 1.00 68.44 138 TYR A CA 1
ATOM 867 C C . TYR A 1 232 ? -8.481 36.183 26.098 1.00 68.26 138 TYR A C 1
ATOM 868 O O . TYR A 1 232 ? -8.557 34.952 26.087 1.00 68.15 138 TYR A O 1
ATOM 877 N N . LYS A 1 233 ? -9.018 36.942 27.053 1.00 67.88 139 LYS A N 1
ATOM 878 C CA . LYS A 1 233 ? -9.834 36.386 28.133 1.00 67.54 139 LYS A CA 1
ATOM 879 C C . LYS A 1 233 ? -10.712 37.482 28.734 1.00 66.88 139 LYS A C 1
ATOM 880 O O . LYS A 1 233 ? -10.199 38.454 29.298 1.00 66.96 139 LYS A O 1
ATOM 886 N N . TRP A 1 234 ? -12.029 37.327 28.606 1.00 66.00 140 TRP A N 1
ATOM 887 C CA . TRP A 1 234 ? -12.979 38.266 29.209 1.00 65.15 140 TRP A CA 1
ATOM 888 C C . TRP A 1 234 ? -13.185 37.997 30.706 1.00 65.24 140 TRP A C 1
ATOM 889 O O . TRP A 1 234 ? -13.763 36.977 31.093 1.00 65.21 140 TRP A O 1
ATOM 900 N N . GLU A 1 235 ? -12.696 38.912 31.539 1.00 65.12 141 GLU A N 1
ATOM 901 C CA . GLU A 1 235 ? -12.895 38.839 32.983 1.00 65.20 141 GLU A CA 1
ATOM 902 C C . GLU A 1 235 ? -14.124 39.662 33.327 1.00 64.80 141 GLU A C 1
ATOM 903 O O . GLU A 1 235 ? -14.109 40.886 33.146 1.00 64.89 141 GLU A O 1
ATOM 909 N N . ASP A 1 236 ? -15.183 39.026 33.826 1.00 64.22 142 ASP A N 1
ATOM 910 C CA . ASP A 1 236 ? -16.328 39.812 34.281 1.00 63.69 142 ASP A CA 1
ATOM 911 C C . ASP A 1 236 ? -16.029 40.526 35.588 1.00 63.42 142 ASP A C 1
ATOM 912 O O . ASP A 1 236 ? -15.412 39.961 36.489 1.00 63.22 142 ASP A O 1
ATOM 917 N N . LYS A 1 237 ? -16.489 41.771 35.668 1.00 63.16 143 LYS A N 1
ATOM 918 C CA . LYS A 1 237 ? -16.245 42.631 36.812 1.00 62.89 143 LYS A CA 1
ATOM 919 C C . LYS A 1 237 ? -17.535 42.960 37.566 1.00 62.68 143 LYS A C 1
ATOM 920 O O . LYS A 1 237 ? -17.566 43.887 38.382 1.00 62.64 143 LYS A O 1
ATOM 926 N N . GLY A 1 238 ? -18.591 42.193 37.294 1.00 62.48 144 GLY A N 1
ATOM 927 C CA . GLY A 1 238 ? -19.868 42.328 38.004 1.00 62.21 144 GLY A CA 1
ATOM 928 C C . GLY A 1 238 ? -20.683 43.568 37.675 1.00 62.06 144 GLY A C 1
ATOM 929 O O . GLY A 1 238 ? -20.515 44.177 36.617 1.00 62.30 144 GLY A O 1
ATOM 930 N N . MET A 1 239 ? -21.556 43.948 38.604 1.00 61.71 145 MET A N 1
ATOM 931 C CA . MET A 1 239 ? -22.541 45.009 38.402 1.00 61.50 145 MET A CA 1
ATOM 932 C C . MET A 1 239 ? -22.005 46.443 38.493 1.00 61.16 145 MET A C 1
ATOM 933 O O . MET A 1 239 ? -21.263 46.789 39.414 1.00 61.11 145 MET A O 1
ATOM 938 N N . VAL A 1 240 ? -22.427 47.277 37.545 1.00 60.78 146 VAL A N 1
ATOM 939 C CA . VAL A 1 240 ? -22.127 48.706 37.549 1.00 60.25 146 VAL A CA 1
ATOM 940 C C . VAL A 1 240 ? -23.275 49.486 38.190 1.00 60.28 146 VAL A C 1
ATOM 941 O O . VAL A 1 240 ? -23.086 50.181 39.186 1.00 60.30 146 VAL A O 1
ATOM 945 N N . VAL A 1 241 ? -24.465 49.371 37.611 1.00 60.47 147 VAL A N 1
ATOM 946 C CA . VAL A 1 241 ? -25.646 50.058 38.129 1.00 60.68 147 VAL A CA 1
ATOM 947 C C . VAL A 1 241 ? -26.928 49.272 37.843 1.00 60.69 147 VAL A C 1
ATOM 948 O O . VAL A 1 241 ? -27.040 48.605 36.816 1.00 60.64 147 VAL A O 1
ATOM 952 N N . ARG A 1 242 ? -27.877 49.354 38.770 1.00 60.92 148 ARG A N 1
ATOM 953 C CA . ARG A 1 242 ? -29.099 48.562 38.720 1.00 61.27 148 ARG A CA 1
ATOM 954 C C . ARG A 1 242 ? -30.326 49.464 38.816 1.00 61.13 148 ARG A C 1
ATOM 955 O O . ARG A 1 242 ? -30.301 50.488 39.500 1.00 60.85 148 ARG A O 1
ATOM 963 N N . SER A 1 243 ? -31.391 49.084 38.116 1.00 61.33 149 SER A N 1
ATOM 964 C CA . SER A 1 243 ? -32.710 49.674 38.338 1.00 61.63 149 SER A CA 1
ATOM 965 C C . SER A 1 243 ? -33.698 48.609 38.818 1.00 61.99 149 SER A C 1
ATOM 966 O O . SER A 1 243 ? -33.655 47.451 38.378 1.00 61.75 149 SER A O 1
ATOM 969 N N . VAL A 1 244 ? -34.581 49.009 39.730 1.00 62.54 150 VAL A N 1
ATOM 970 C CA . VAL A 1 244 ? -35.517 48.070 40.334 1.00 63.10 150 VAL A CA 1
ATOM 971 C C . VAL A 1 244 ? -36.981 48.499 40.158 1.00 63.49 150 VAL A C 1
ATOM 972 O O . VAL A 1 244 ? -37.311 49.690 40.221 1.00 63.61 150 VAL A O 1
ATOM 976 N N . GLN A 1 245 ? -37.830 47.501 39.914 1.00 64.09 151 GLN A N 1
ATOM 977 C CA . GLN A 1 245 ? -39.263 47.651 39.617 1.00 64.54 151 GLN A CA 1
ATOM 978 C C . GLN A 1 245 ? -40.043 48.474 40.639 1.00 64.59 151 GLN A C 1
ATOM 979 O O . GLN A 1 245 ? -39.817 48.351 41.846 1.00 64.67 151 GLN A O 1
ATOM 985 N N . ARG A 1 246 ? -40.974 49.290 40.138 1.00 64.68 152 ARG A N 1
ATOM 986 C CA . ARG A 1 246 ? -41.881 50.117 40.959 1.00 64.83 152 ARG A CA 1
ATOM 987 C C . ARG A 1 246 ? -41.173 51.113 41.889 1.00 64.28 152 ARG A C 1
ATOM 988 O O . ARG A 1 246 ? -41.815 51.706 42.764 1.00 64.48 152 ARG A O 1
ATOM 996 N N . GLN A 1 247 ? -39.866 51.303 41.696 1.00 63.43 153 GLN A N 1
ATOM 997 C CA . GLN A 1 247 ? -39.058 52.122 42.610 1.00 62.42 153 GLN A CA 1
ATOM 998 C C . GLN A 1 247 ? -38.135 53.128 41.908 1.00 61.22 153 GLN A C 1
ATOM 999 O O . GLN A 1 247 ? -38.178 54.324 42.211 1.00 61.06 153 GLN A O 1
ATOM 1005 N N . THR A 1 248 ? -37.305 52.647 40.984 1.00 59.64 154 THR A N 1
ATOM 1006 C CA . THR A 1 248 ? -36.371 53.521 40.278 1.00 57.97 154 THR A CA 1
ATOM 1007 C C . THR A 1 248 ? -37.058 54.200 39.096 1.00 56.95 154 THR A C 1
ATOM 1008 O 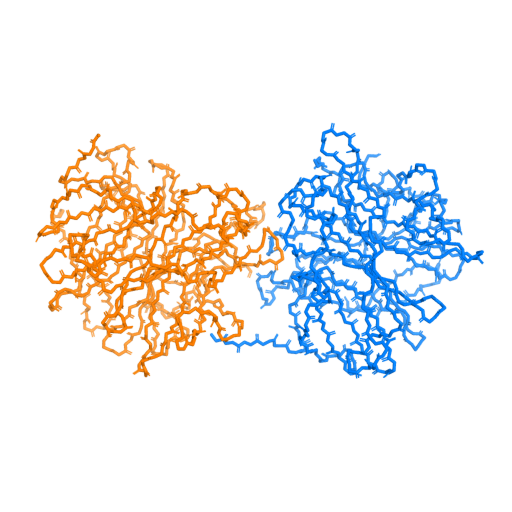O . THR A 1 248 ? -37.770 53.555 38.331 1.00 57.07 154 THR A O 1
ATOM 1012 N N . ASN A 1 249 ? -36.845 55.503 38.946 1.00 55.55 155 ASN A N 1
ATOM 1013 C CA . ASN A 1 249 ? -37.450 56.249 37.836 1.00 54.03 155 ASN A CA 1
ATOM 1014 C C . ASN A 1 249 ? -36.549 56.340 36.584 1.00 53.06 155 ASN A C 1
ATOM 1015 O O . ASN A 1 249 ? -36.572 57.333 35.839 1.00 52.89 155 ASN A O 1
ATOM 1020 N N . TRP A 1 250 ? -35.754 55.297 36.371 1.00 51.51 156 TRP A N 1
ATOM 1021 C CA . TRP A 1 250 ? -34.981 55.138 35.147 1.00 50.46 156 TRP A CA 1
ATOM 1022 C C . TRP A 1 250 ? -34.646 53.668 34.952 1.00 49.99 156 TRP A C 1
ATOM 1023 O O . TRP A 1 250 ? -34.826 52.858 35.862 1.00 50.11 156 TRP A O 1
ATOM 1034 N N . ASN A 1 251 ? -34.172 53.325 33.761 1.00 49.14 157 ASN A N 1
ATOM 1035 C CA . ASN A 1 251 ? -33.954 51.940 33.408 1.00 48.45 157 ASN A CA 1
ATOM 1036 C C . ASN A 1 251 ? -32.476 51.641 33.192 1.00 47.95 157 ASN A C 1
ATOM 1037 O O . ASN A 1 251 ? -31.808 52.322 32.421 1.00 48.05 157 ASN A O 1
ATOM 1042 N N . ALA A 1 252 ? -31.978 50.613 33.871 1.00 47.31 158 ALA A N 1
ATOM 1043 C CA . ALA A 1 252 ? -30.550 50.294 33.868 1.00 46.77 158 ALA A CA 1
ATOM 1044 C C . ALA A 1 252 ? -30.118 49.494 32.636 1.00 46.25 158 ALA A C 1
ATOM 1045 O O . ALA A 1 252 ? -29.617 48.378 32.755 1.00 46.09 158 ALA A O 1
ATOM 1047 N N . ILE A 1 253 ? -30.328 50.077 31.460 1.00 45.72 159 ILE A N 1
ATOM 1048 C CA . ILE A 1 253 ? -29.872 49.508 30.193 1.00 45.41 159 ILE A CA 1
ATOM 1049 C C . ILE A 1 253 ? -29.299 50.614 29.306 1.00 45.44 159 ILE A C 1
ATOM 1050 O O . ILE A 1 253 ? -29.445 51.798 29.613 1.00 45.52 159 ILE A O 1
ATOM 1055 N N . ASP A 1 254 ? -28.645 50.210 28.216 1.00 45.37 160 ASP A N 1
ATOM 1056 C CA . ASP A 1 254 ? -28.082 51.116 27.198 1.00 45.25 160 ASP A CA 1
ATOM 1057 C C . ASP A 1 254 ? -26.880 51.950 27.621 1.00 45.03 160 ASP A C 1
ATOM 1058 O O . ASP A 1 254 ? -26.875 53.157 27.393 1.00 45.03 160 ASP A O 1
ATOM 1063 N N . PRO A 1 255 ? -25.837 51.308 28.188 1.00 45.02 161 PRO A N 1
ATOM 1064 C CA . PRO A 1 255 ? -24.687 52.040 28.739 1.00 44.91 161 PRO A CA 1
ATOM 1065 C C . PRO A 1 255 ? -23.749 52.624 27.681 1.00 44.96 161 PRO A C 1
ATOM 1066 O O . PRO A 1 255 ? -23.681 52.121 26.560 1.00 45.30 161 PRO A O 1
ATOM 1070 N N . ASN A 1 256 ? -23.038 53.681 28.052 1.00 45.18 162 ASN A N 1
ATOM 1071 C CA . ASN A 1 256 ? -22.009 54.289 27.215 1.00 45.32 162 ASN A CA 1
ATOM 1072 C C . ASN A 1 256 ? -20.936 54.944 28.074 1.00 45.82 162 ASN A C 1
ATOM 1073 O O . ASN A 1 256 ? -21.218 55.880 28.835 1.00 45.58 162 ASN A O 1
ATOM 1078 N N . LEU A 1 257 ? -19.711 54.449 27.948 1.00 46.57 163 LEU A N 1
ATOM 1079 C CA . LEU A 1 257 ? -18.581 55.020 28.670 1.00 47.64 163 LEU A CA 1
ATOM 1080 C C . LEU A 1 257 ? -17.980 56.206 27.926 1.00 48.39 163 LEU A C 1
ATOM 1081 O O . LEU A 1 257 ? -17.668 56.114 26.741 1.00 48.44 163 LEU A O 1
ATOM 1086 N N . ILE A 1 258 ? -17.825 57.316 28.641 1.00 49.56 164 ILE A N 1
ATOM 1087 C CA . ILE A 1 258 ? -17.245 58.541 28.090 1.00 50.65 164 ILE A CA 1
ATOM 1088 C C . ILE A 1 258 ? -16.281 59.186 29.092 1.00 51.68 164 ILE A C 1
ATOM 1089 O O . ILE A 1 258 ? -16.612 59.379 30.266 1.00 51.80 164 ILE A O 1
ATOM 1094 N N . MET A 1 259 ? -15.092 59.520 28.602 1.00 52.77 165 MET A N 1
ATOM 1095 C CA . MET A 1 259 ? -14.023 60.065 29.414 1.00 53.87 165 MET A CA 1
ATOM 1096 C C . MET A 1 259 ? -14.074 61.587 29.330 1.00 54.47 165 MET A C 1
ATOM 1097 O O . MET A 1 259 ? -14.381 62.128 28.268 1.00 54.73 165 MET A O 1
ATOM 1102 N N . ASP A 1 260 ? -13.785 62.280 30.432 1.00 55.33 166 ASP A N 1
ATOM 1103 C CA . ASP A 1 260 ? -13.667 63.752 30.402 1.00 56.17 166 ASP A CA 1
ATOM 1104 C C . ASP A 1 260 ? -12.247 64.213 30.024 1.00 56.98 166 ASP A C 1
ATOM 1105 O O . ASP A 1 260 ? -11.340 63.378 29.856 1.00 57.02 166 ASP A O 1
ATOM 1110 N N . GLU A 1 261 ? -12.048 65.527 29.886 1.00 57.72 167 GLU A N 1
ATOM 1111 C CA . GLU A 1 261 ? -10.711 66.040 29.538 1.00 58.65 167 GLU A CA 1
ATOM 1112 C C . GLU A 1 261 ? -9.680 65.823 30.652 1.00 58.60 167 GLU A C 1
ATOM 1113 O O . GLU A 1 261 ? -8.479 65.947 30.416 1.00 58.98 167 GLU A O 1
ATOM 1119 N N . LYS A 1 262 ? -10.158 65.483 31.848 1.00 58.56 168 LYS A N 1
ATOM 1120 C CA . LYS A 1 262 ? -9.302 65.199 33.000 1.00 58.54 168 LYS A CA 1
ATOM 1121 C C . LYS A 1 262 ? -8.998 63.708 33.121 1.00 58.12 168 LYS A C 1
ATOM 1122 O O . LYS A 1 262 ? -8.301 63.292 34.044 1.00 58.19 168 LYS A O 1
ATOM 1128 N N . GLY A 1 263 ? -9.545 62.909 32.204 1.00 57.72 169 GLY A N 1
ATOM 1129 C CA . GLY A 1 263 ? -9.280 61.467 32.148 1.00 56.86 169 GLY A CA 1
ATOM 1130 C C . GLY A 1 263 ? -10.133 60.588 33.048 1.00 56.31 169 GLY A C 1
ATOM 1131 O O . GLY A 1 263 ? -9.862 59.400 33.180 1.00 56.41 169 GLY A O 1
ATOM 1132 N N . ARG A 1 264 ? -11.165 61.162 33.663 1.00 55.79 170 ARG A N 1
ATOM 1133 C CA . ARG A 1 264 ? -12.046 60.426 34.580 1.00 55.07 170 ARG A CA 1
ATOM 1134 C C . ARG A 1 264 ? -13.256 59.850 33.851 1.00 54.28 170 ARG A C 1
ATOM 1135 O O . ARG A 1 264 ? -13.834 60.520 32.995 1.00 54.32 170 ARG A O 1
ATOM 1143 N N . PRO A 1 265 ? -13.656 58.610 34.199 1.00 53.43 171 PRO A N 1
ATOM 1144 C CA . PRO A 1 265 ? -14.749 57.946 33.489 1.00 52.57 171 PRO A CA 1
ATOM 1145 C C . PRO A 1 265 ? -16.143 58.407 33.915 1.00 51.82 171 PRO A C 1
ATOM 1146 O O . PRO A 1 265 ? -16.406 58.602 35.105 1.00 51.92 171 PRO A O 1
ATOM 1150 N N . TRP A 1 266 ? -17.015 58.583 32.927 1.00 50.89 172 TRP A N 1
ATOM 1151 C CA . TRP A 1 266 ? -18.435 58.833 33.151 1.00 49.85 172 TRP A CA 1
ATOM 1152 C C . TRP A 1 266 ? -19.286 57.850 32.341 1.00 49.14 172 TRP A C 1
ATOM 1153 O O . TRP A 1 266 ? -18.885 57.403 31.259 1.00 48.77 172 TRP A O 1
ATOM 1164 N N . LEU A 1 267 ? -20.463 57.522 32.871 1.00 48.40 173 LEU A N 1
ATOM 1165 C CA . LEU A 1 267 ? -21.398 56.627 32.188 1.00 47.56 173 LEU A CA 1
ATOM 1166 C C . LEU A 1 267 ? -22.721 57.317 31.870 1.00 47.21 173 LEU A C 1
ATOM 1167 O O . LEU A 1 267 ? -23.248 58.075 32.682 1.00 46.92 173 LEU A O 1
ATOM 1172 N N . THR A 1 268 ? -23.230 57.071 30.665 1.00 46.90 174 THR A N 1
ATOM 1173 C CA . THR A 1 268 ? -24.599 57.429 30.326 1.00 46.59 174 THR A CA 1
ATOM 1174 C C . THR A 1 268 ? -25.319 56.131 30.084 1.00 46.27 174 THR A C 1
ATOM 1175 O O . THR A 1 268 ? -24.743 55.194 29.547 1.00 46.20 174 THR A O 1
ATOM 1179 N N . TRP A 1 269 ? -26.579 56.081 30.487 1.00 45.95 175 TRP A N 1
ATOM 1180 C CA . TRP A 1 269 ? -27.436 54.961 30.178 1.00 45.73 175 TRP A CA 1
ATOM 1181 C C . TRP A 1 269 ? -28.865 55.452 30.252 1.00 45.43 175 TRP A C 1
ATOM 1182 O O . TRP A 1 269 ? -29.110 56.630 30.519 1.00 45.10 175 TRP A O 1
ATOM 1193 N N . GLY A 1 270 ? -29.806 54.547 30.015 1.00 45.36 176 GLY A N 1
ATOM 1194 C CA . GLY A 1 270 ? -31.208 54.833 30.273 1.00 45.41 176 GLY A CA 1
ATOM 1195 C C . GLY A 1 270 ? -32.113 54.596 29.095 1.00 45.25 176 GLY A C 1
ATOM 1196 O O . GLY A 1 270 ? -31.678 54.627 27.945 1.00 45.39 176 GLY A O 1
ATOM 1197 N N . SER A 1 271 ? -33.383 54.365 29.401 1.00 45.25 177 SER A N 1
ATOM 1198 C CA . SER A 1 271 ? -34.406 54.088 28.400 1.00 45.20 177 SER A CA 1
ATOM 1199 C C . SER A 1 271 ? -35.773 54.296 29.030 1.00 44.96 177 SER A C 1
ATOM 1200 O O . SER A 1 271 ? -36.141 53.589 29.957 1.00 45.07 177 SER A O 1
ATOM 1203 N N . PHE A 1 272 ? -36.515 55.271 28.525 1.00 44.83 178 PHE A N 1
ATOM 1204 C CA . PHE A 1 272 ? -37.833 55.616 29.063 1.00 44.87 178 PHE A CA 1
ATOM 1205 C C . PHE A 1 272 ? -37.782 56.041 30.531 1.00 45.12 178 PHE A C 1
ATOM 1206 O O . PHE A 1 272 ? -36.721 56.438 31.032 1.00 45.46 178 PHE A O 1
ATOM 1214 N N . TRP A 1 273 ? -38.928 55.950 31.207 1.00 45.25 179 TRP A N 1
ATOM 1215 C CA . TRP A 1 273 ? -39.119 56.518 32.542 1.00 45.38 179 TRP A CA 1
ATOM 1216 C C . TRP A 1 273 ? -38.654 57.973 32.543 1.00 45.38 179 TRP A C 1
ATOM 1217 O O . TRP A 1 273 ? -38.985 58.709 31.605 1.00 45.26 179 TRP A O 1
ATOM 1228 N N . ASP A 1 274 ? -37.889 58.396 33.551 1.00 45.33 180 ASP A N 1
ATOM 1229 C CA . ASP A 1 274 ? -37.488 59.805 33.624 1.00 45.32 180 ASP A CA 1
ATOM 1230 C C . ASP A 1 274 ? -36.524 60.197 32.504 1.00 45.47 180 ASP A C 1
ATOM 1231 O O . ASP A 1 274 ? -36.491 61.358 32.099 1.00 45.46 180 ASP A O 1
ATOM 1236 N N . GLY A 1 275 ? -35.751 59.233 32.004 1.00 45.47 181 GLY A N 1
ATOM 1237 C CA . GLY A 1 275 ? -34.954 59.452 30.805 1.00 45.45 181 GLY A CA 1
ATOM 1238 C C . GLY A 1 275 ? -33.505 59.031 30.880 1.00 45.56 181 GLY A C 1
ATOM 1239 O O . GLY A 1 275 ? -33.182 57.954 31.394 1.00 45.92 181 GLY A O 1
ATOM 1240 N N . ILE A 1 276 ? -32.636 59.891 30.355 1.00 45.37 182 ILE A N 1
ATOM 1241 C CA . ILE A 1 276 ? -31.220 59.584 30.180 1.00 45.30 182 ILE A CA 1
ATOM 1242 C C . ILE A 1 276 ? -30.413 60.027 31.394 1.00 45.42 182 ILE A C 1
ATOM 1243 O O . ILE A 1 276 ? -30.438 61.193 31.770 1.00 45.31 182 ILE A O 1
ATOM 1248 N N . GLN A 1 277 ? -29.695 59.084 31.994 1.00 45.78 183 GLN A N 1
ATOM 1249 C CA . GLN A 1 277 ? -28.938 59.340 33.213 1.00 46.17 183 GLN A CA 1
ATOM 1250 C C . GLN A 1 277 ? -27.457 59.560 32.959 1.00 46.57 183 GLN A C 1
ATOM 1251 O O . GLN A 1 277 ? -26.878 58.981 32.041 1.00 46.69 183 GLN A O 1
ATOM 1257 N N . LEU A 1 278 ? -26.852 60.391 33.798 1.00 47.10 184 LEU A N 1
ATOM 1258 C CA . LEU A 1 278 ? -25.410 60.601 33.785 1.00 47.53 184 LEU A CA 1
ATOM 1259 C C . LEU A 1 278 ? -24.842 60.514 35.197 1.00 47.93 184 LEU A C 1
ATOM 1260 O O . LEU A 1 278 ? -25.352 61.149 36.125 1.00 47.92 184 LEU A O 1
ATOM 1265 N N . VAL A 1 279 ? -23.785 59.724 35.347 1.00 48.47 185 VAL A N 1
ATOM 1266 C CA . VAL A 1 279 ? -23.065 59.641 36.608 1.00 49.37 185 VAL A CA 1
ATOM 1267 C C . VAL A 1 279 ? -21.564 59.435 36.386 1.00 50.21 185 VAL A C 1
ATOM 1268 O O . VAL A 1 279 ? -21.139 58.666 35.505 1.00 50.06 185 VAL A O 1
ATOM 1272 N N . GLN A 1 280 ? -20.767 60.136 37.186 1.00 51.13 186 GLN A N 1
ATOM 1273 C CA . GLN A 1 280 ? -19.329 59.937 37.161 1.00 51.98 186 GLN A CA 1
ATOM 1274 C C . GLN A 1 280 ? -18.999 58.608 37.817 1.00 52.30 186 GLN A C 1
ATOM 1275 O O . GLN A 1 280 ? -19.616 58.233 38.812 1.00 52.04 186 GLN A O 1
ATOM 1281 N N . LEU A 1 281 ? -18.034 57.900 37.241 1.00 53.08 187 LEU A N 1
ATOM 1282 C CA . LEU A 1 281 ? -17.590 56.630 37.781 1.00 53.96 187 LEU A CA 1
ATOM 1283 C C . LEU A 1 281 ? -16.253 56.776 38.485 1.00 54.76 187 LEU A C 1
ATOM 1284 O O . LEU A 1 281 ? -15.379 57.517 38.032 1.00 54.91 187 LEU A O 1
ATOM 1289 N N . ASP A 1 282 ? -16.112 56.070 39.603 1.00 55.74 188 ASP A N 1
ATOM 1290 C CA . ASP A 1 282 ? -14.822 55.862 40.250 1.00 56.75 188 ASP A CA 1
ATOM 1291 C C . ASP A 1 282 ? -13.847 55.205 39.259 1.00 56.83 188 ASP A C 1
ATOM 1292 O O . ASP A 1 282 ? -14.258 54.458 38.368 1.00 56.85 188 ASP A O 1
ATOM 1297 N N . LYS A 1 283 ? -12.560 55.502 39.427 1.00 57.25 189 LYS A N 1
ATOM 1298 C CA . LYS A 1 283 ? -11.489 55.043 38.530 1.00 57.67 189 LYS A CA 1
ATOM 1299 C C . LYS A 1 283 ? -11.396 53.531 38.272 1.00 57.66 189 LYS A C 1
ATOM 1300 O O . LYS A 1 283 ? -10.590 53.094 37.444 1.00 57.64 189 LYS A O 1
ATOM 1306 N N . ASP A 1 284 ? -12.219 52.740 38.961 1.00 57.69 190 ASP A N 1
ATOM 1307 C CA . ASP A 1 284 ? -12.291 51.295 38.702 1.00 57.65 190 ASP A CA 1
ATOM 1308 C C . ASP A 1 284 ? -13.283 50.959 37.587 1.00 57.48 190 ASP A C 1
ATOM 1309 O O . ASP A 1 284 ? -13.481 49.789 37.247 1.00 57.51 190 ASP A O 1
ATOM 1314 N N . PHE A 1 285 ? -13.916 51.997 37.043 1.00 57.26 191 PHE A N 1
ATOM 1315 C CA . PHE A 1 285 ? -14.804 51.883 35.882 1.00 57.12 191 PHE A CA 1
ATOM 1316 C C . PHE A 1 285 ? -16.154 51.214 36.160 1.00 56.96 191 PHE A C 1
ATOM 1317 O O . PHE A 1 285 ? -16.939 50.995 35.229 1.00 57.09 191 PHE A O 1
ATOM 1325 N N . LYS A 1 286 ? -16.438 50.905 37.425 1.00 56.54 192 LYS A N 1
ATOM 1326 C CA . LYS A 1 286 ? -17.668 50.177 37.749 1.00 56.15 192 LYS A CA 1
ATOM 1327 C C . LYS A 1 286 ? -18.507 50.723 38.902 1.00 55.87 192 LYS A C 1
ATOM 1328 O O . LYS A 1 286 ? -19.716 50.542 38.915 1.00 55.83 192 LYS A O 1
ATOM 1334 N N . THR A 1 287 ? -17.893 51.374 39.879 1.00 55.68 193 THR A N 1
ATOM 1335 C CA . THR A 1 287 ? -18.706 51.923 40.956 1.00 55.57 193 THR A CA 1
ATOM 1336 C C . THR A 1 287 ? -18.965 53.398 40.715 1.00 55.38 193 THR A C 1
ATOM 1337 O O . THR A 1 287 ? -18.024 54.167 40.510 1.00 55.39 193 THR A O 1
ATOM 1341 N N . PRO A 1 288 ? -20.250 53.793 40.718 1.00 55.19 194 PRO A N 1
ATOM 1342 C CA . PRO A 1 288 ? -20.626 55.196 40.562 1.00 55.09 194 PRO A CA 1
ATOM 1343 C C . PRO A 1 288 ? -20.156 56.018 41.751 1.00 55.12 194 PRO A C 1
ATOM 1344 O O . PRO A 1 288 ? -19.887 55.464 42.811 1.00 55.33 194 PRO A O 1
ATOM 1348 N N . LYS A 1 289 ? -20.044 57.326 41.582 1.00 55.21 195 LYS A N 1
ATOM 1349 C CA . LYS A 1 289 ? -19.764 58.172 42.728 1.00 55.43 195 LYS A CA 1
ATOM 1350 C C . LYS A 1 289 ? -21.063 58.523 43.466 1.00 55.35 195 LYS A C 1
ATOM 1351 O O . LYS A 1 289 ? -21.500 57.765 44.342 1.00 55.56 195 LYS A O 1
ATOM 1357 N N . GLY A 1 290 ? -21.702 59.631 43.112 1.00 54.98 196 GLY A N 1
ATOM 1358 C CA . GLY A 1 290 ? -22.959 59.984 43.763 1.00 54.61 196 GLY A CA 1
ATOM 1359 C C . GLY A 1 290 ? -24.164 59.279 43.160 1.00 54.34 196 GLY A C 1
ATOM 1360 O O . GLY A 1 290 ? -24.071 58.152 42.659 1.00 53.99 196 GLY A O 1
ATOM 1361 N N . GLU A 1 291 ? -25.306 59.952 43.232 1.00 54.10 197 GLU A N 1
ATOM 1362 C CA . GLU A 1 291 ? -26.486 59.548 42.485 1.00 53.82 197 GLU A CA 1
ATOM 1363 C C . GLU A 1 291 ? -26.381 60.046 41.040 1.00 53.64 197 GLU A C 1
ATOM 1364 O O . GLU A 1 291 ? -25.616 60.982 40.757 1.00 53.59 197 GLU A O 1
ATOM 1370 N N . PRO A 1 292 ? -27.129 59.408 40.116 1.00 53.32 198 PRO A N 1
ATOM 1371 C CA . PRO A 1 292 ? -27.192 59.915 38.754 1.00 53.24 198 PRO A CA 1
ATOM 1372 C C . PRO A 1 292 ? -27.987 61.208 38.663 1.00 53.11 198 PRO A C 1
ATOM 1373 O O . PRO A 1 292 ? -28.576 61.665 39.643 1.00 52.95 198 PRO A O 1
ATOM 1377 N N . LYS A 1 293 ? -27.985 61.788 37.475 1.00 53.05 199 LYS A N 1
ATOM 1378 C CA . LYS A 1 293 ? -28.692 63.021 37.212 1.00 53.08 199 LYS A CA 1
ATOM 1379 C C . LYS A 1 293 ? -29.254 62.915 35.797 1.00 53.00 199 LYS A C 1
ATOM 1380 O O . LYS A 1 293 ? -28.547 62.515 34.869 1.00 52.66 199 LYS A O 1
ATOM 1386 N N . THR A 1 294 ? -30.539 63.223 35.652 1.00 53.26 200 THR A N 1
ATOM 1387 C CA . THR A 1 294 ? -31.213 63.117 34.363 1.00 53.67 200 THR A CA 1
ATOM 1388 C C . THR A 1 294 ? -30.670 64.187 33.433 1.00 54.02 200 THR A C 1
ATOM 1389 O O . THR A 1 294 ? -30.510 65.341 33.831 1.00 54.14 200 THR A O 1
ATOM 1393 N N . ILE A 1 295 ? -30.374 63.797 32.199 1.00 54.31 201 ILE A N 1
ATOM 1394 C CA . ILE A 1 295 ? -29.585 64.652 31.336 1.00 54.75 201 ILE A CA 1
ATOM 1395 C C . ILE A 1 295 ? -30.274 64.986 29.999 1.00 55.30 201 ILE A C 1
ATOM 1396 O O . ILE A 1 295 ? -29.976 66.008 29.372 1.00 55.36 201 ILE A O 1
ATOM 1401 N N . ALA A 1 296 ? -31.212 64.130 29.598 1.00 55.86 202 ALA A N 1
ATOM 1402 C CA . ALA A 1 296 ? -32.013 64.331 28.398 1.00 56.38 202 ALA A CA 1
ATOM 1403 C C . ALA A 1 296 ? -33.365 63.630 28.518 1.00 56.95 202 ALA A C 1
ATOM 1404 O O . ALA A 1 296 ? -33.458 62.517 29.041 1.00 56.88 202 ALA A O 1
ATOM 1406 N N . ARG A 1 297 ? -34.403 64.292 28.017 1.00 57.73 203 ARG A N 1
ATOM 1407 C CA . ARG A 1 297 ? -35.766 63.775 28.023 1.00 58.73 203 ARG A CA 1
ATOM 1408 C C . ARG A 1 297 ? -36.331 63.826 26.598 1.00 59.72 203 ARG A C 1
ATOM 1409 O O . ARG A 1 297 ? -35.793 64.526 25.744 1.00 59.80 203 ARG A O 1
ATOM 1417 N N . ARG A 1 298 ? -37.418 63.103 26.338 1.00 61.06 204 ARG A N 1
ATOM 1418 C CA . ARG A 1 298 ? -38.093 63.177 25.033 1.00 62.39 204 ARG A CA 1
ATOM 1419 C C . ARG A 1 298 ? -39.005 64.402 24.900 1.00 63.63 204 ARG A C 1
ATOM 1420 O O . ARG A 1 298 ? -38.982 65.093 23.876 1.00 63.78 204 ARG A O 1
ATOM 1428 N N . TYR A 1 299 ? -39.814 64.657 25.925 1.00 65.19 205 TYR A N 1
ATOM 1429 C CA . TYR A 1 299 ? -40.738 65.793 25.915 1.00 66.84 205 TYR A CA 1
ATOM 1430 C C . TYR A 1 299 ? -40.921 66.392 27.318 1.00 67.43 205 TYR A C 1
ATOM 1431 O O . TYR A 1 299 ? -40.385 65.852 28.295 1.00 67.59 205 TYR A O 1
ATOM 1440 N N . LEU A 1 300 ? -41.687 67.493 27.387 1.00 68.01 206 LEU A N 1
ATOM 1441 C CA . LEU A 1 300 ? -42.039 68.242 28.624 1.00 68.41 206 LEU A CA 1
ATOM 1442 C C . LEU A 1 300 ? -40.939 69.202 29.088 1.00 68.64 206 LEU A C 1
ATOM 1443 O O . LEU A 1 300 ? -41.106 70.425 29.021 1.00 68.94 206 LEU A O 1
ATOM 1448 N N . ALA A 1 322 ? -43.105 52.508 32.176 1.00 57.82 228 ALA A N 1
ATOM 1449 C CA . ALA A 1 322 ? -42.327 53.087 31.072 1.00 57.93 228 ALA A CA 1
ATOM 1450 C C . ALA A 1 322 ? -42.751 54.523 30.718 1.00 57.84 228 ALA A C 1
ATOM 1451 O O . ALA A 1 322 ? -41.901 55.395 30.474 1.00 58.05 228 ALA A O 1
ATOM 1453 N N . GLY A 1 323 ? -44.063 54.766 30.701 1.00 57.40 229 GLY A N 1
ATOM 1454 C CA . GLY A 1 323 ? -44.603 56.057 30.280 1.00 56.56 229 GLY A CA 1
ATOM 1455 C C . GLY A 1 323 ? -44.422 56.300 28.789 1.00 55.98 229 GLY A C 1
ATOM 1456 O O . GLY A 1 323 ? -44.342 55.356 27.991 1.00 55.91 229 GLY A O 1
ATOM 1457 N N . ALA A 1 324 ? -44.350 57.574 28.419 1.00 55.29 230 ALA A N 1
ATOM 1458 C CA . ALA A 1 324 ? -44.246 57.978 27.021 1.00 54.52 230 ALA A CA 1
ATOM 1459 C C . ALA A 1 324 ? -43.009 58.843 26.779 1.00 53.86 230 ALA A C 1
ATOM 1460 O O . ALA A 1 324 ? -42.927 59.584 25.791 1.00 53.92 230 ALA A O 1
ATOM 1462 N N . ASN A 1 325 ? -42.045 58.744 27.685 1.00 52.91 231 ASN A N 1
ATOM 1463 C CA . ASN A 1 325 ? -40.785 59.449 27.523 1.00 51.93 231 ASN A CA 1
ATOM 1464 C C . ASN A 1 325 ? -39.870 58.588 26.667 1.00 51.07 231 ASN A C 1
ATOM 1465 O O . ASN A 1 325 ? -38.927 57.972 27.164 1.00 50.83 231 ASN A O 1
ATOM 1470 N N . ALA A 1 326 ? -40.184 58.529 25.374 1.00 50.04 232 ALA A N 1
ATOM 1471 C CA . ALA A 1 326 ? -39.473 57.672 24.434 1.00 48.98 232 ALA A CA 1
ATOM 1472 C C . ALA A 1 326 ? -38.099 58.231 24.144 1.00 48.26 232 ALA A C 1
ATOM 1473 O O . ALA A 1 326 ? -37.905 58.981 23.194 1.00 48.54 232 ALA A O 1
ATOM 1475 N N . ILE A 1 327 ? -37.154 57.876 25.000 1.00 47.35 233 ILE A N 1
ATOM 1476 C CA . ILE A 1 327 ? -35.763 58.250 24.830 1.00 46.41 233 ILE A CA 1
ATOM 1477 C C . ILE A 1 327 ? -34.909 57.109 25.361 1.00 46.01 233 ILE A C 1
ATOM 1478 O O . ILE A 1 327 ? -35.231 56.514 26.387 1.00 45.87 233 ILE A O 1
ATOM 1483 N N . GLU A 1 328 ? -33.850 56.778 24.634 1.00 45.63 234 GLU A N 1
ATOM 1484 C CA . GLU A 1 328 ? -32.950 55.699 25.029 1.00 45.62 234 GLU A CA 1
ATOM 1485 C C . GLU A 1 328 ? -31.636 55.759 24.251 1.00 45.18 234 GLU A C 1
ATOM 1486 O O . GLU A 1 328 ? -31.415 56.694 23.472 1.00 45.06 234 GLU A O 1
ATOM 1492 N N . ALA A 1 329 ? -30.781 54.761 24.478 1.00 44.49 235 ALA A N 1
ATOM 1493 C CA . ALA A 1 329 ? -29.525 54.597 23.751 1.00 44.12 235 ALA A CA 1
ATOM 1494 C C . ALA A 1 329 ? -28.704 55.881 23.701 1.00 44.02 235 ALA A C 1
ATOM 1495 O O . ALA A 1 329 ? -28.497 56.456 22.625 1.00 44.09 235 ALA A O 1
ATOM 1497 N N . PRO A 1 330 ? -28.231 56.337 24.867 1.00 43.72 236 PRO A N 1
ATOM 1498 C CA . PRO A 1 330 ? -27.419 57.534 24.851 1.00 43.48 236 PRO A CA 1
ATOM 1499 C C . PRO A 1 330 ? -25.987 57.219 24.418 1.00 43.40 236 PRO A C 1
ATOM 1500 O O . PRO A 1 330 ? -25.484 56.117 24.671 1.00 43.61 236 PRO A O 1
ATOM 1504 N N . PHE A 1 331 ? -25.346 58.178 23.759 1.00 43.05 237 PHE A N 1
ATOM 1505 C CA . PHE A 1 331 ? -23.971 58.018 23.316 1.00 42.90 237 PHE A CA 1
ATOM 1506 C C . PHE A 1 331 ? -23.311 59.391 23.226 1.00 43.24 237 PHE A C 1
ATOM 1507 O O . PHE A 1 331 ? -23.749 60.249 22.457 1.00 43.21 237 PHE A O 1
ATOM 1515 N N . ILE A 1 332 ? -22.267 59.595 24.030 1.00 43.69 238 ILE A N 1
ATOM 1516 C CA . ILE A 1 332 ? -21.542 60.869 24.074 1.00 44.07 238 ILE A CA 1
ATOM 1517 C C . ILE A 1 332 ? -20.140 60.750 23.474 1.00 44.43 238 ILE A C 1
ATOM 1518 O O . ILE A 1 332 ? -19.406 59.801 23.754 1.00 44.58 238 ILE A O 1
ATOM 1523 N N . ILE A 1 333 ? -19.779 61.725 22.648 1.00 44.88 239 ILE A N 1
ATOM 1524 C CA . ILE A 1 333 ? -18.440 61.801 22.082 1.00 45.24 239 ILE A CA 1
ATOM 1525 C C . ILE A 1 333 ? -17.862 63.189 22.277 1.00 45.59 239 ILE A C 1
ATOM 1526 O O . ILE A 1 333 ? -18.603 64.161 22.373 1.00 45.52 239 ILE A O 1
ATOM 1531 N N . ARG A 1 334 ? -16.537 63.268 22.335 1.00 46.37 240 ARG A N 1
ATOM 1532 C CA . ARG A 1 334 ? -15.843 64.549 22.405 1.00 47.19 240 ARG A CA 1
ATOM 1533 C C . ARG A 1 334 ? -15.324 64.969 21.028 1.00 47.52 240 ARG A C 1
ATOM 1534 O O . ARG A 1 334 ? -14.557 64.243 20.389 1.00 47.28 240 ARG A O 1
ATOM 1542 N N . GLU A 1 335 ? -15.771 66.140 20.578 1.00 48.12 241 GLU A N 1
ATOM 1543 C CA . GLU A 1 335 ? -15.299 66.738 19.334 1.00 48.93 241 GLU A CA 1
ATOM 1544 C C . GLU A 1 335 ? -15.267 68.255 19.467 1.00 49.45 241 GLU A C 1
ATOM 1545 O O . GLU A 1 335 ? -16.256 68.879 19.874 1.00 49.41 241 GLU A O 1
ATOM 1551 N N . GLY A 1 336 ? -14.118 68.837 19.128 1.00 50.08 242 GLY A N 1
ATOM 1552 C CA . GLY A 1 336 ? -13.929 70.282 19.184 1.00 50.74 242 GLY A CA 1
ATOM 1553 C C . GLY A 1 336 ? -14.095 70.784 20.600 1.00 51.30 242 GLY A C 1
ATOM 1554 O O . GLY A 1 336 ? -13.557 70.200 21.540 1.00 51.46 242 GLY A O 1
ATOM 1555 N N . LYS A 1 337 ? -14.872 71.851 20.744 1.00 51.84 243 LYS A N 1
ATOM 1556 C CA . LYS A 1 337 ? -15.120 72.481 22.038 1.00 52.22 243 LYS A CA 1
ATOM 1557 C C . LYS A 1 337 ? -16.256 71.818 22.842 1.00 52.03 243 LYS A C 1
ATOM 1558 O O . LYS A 1 337 ? -16.439 72.125 24.026 1.00 52.08 243 LYS A O 1
ATOM 1564 N N . TYR A 1 338 ? -16.991 70.899 22.208 1.00 51.75 244 TYR A N 1
ATOM 1565 C CA . TYR A 1 338 ? -18.235 70.353 22.771 1.00 51.33 244 TYR A CA 1
ATOM 1566 C C . TYR A 1 338 ? -18.256 68.847 23.013 1.00 50.82 244 TYR A C 1
ATOM 1567 O O . TYR A 1 338 ? -17.522 68.084 22.379 1.00 51.12 244 TYR A O 1
ATOM 1576 N N . TYR A 1 339 ? -19.119 68.434 23.940 1.00 50.03 245 TYR A N 1
ATOM 1577 C CA . TYR A 1 339 ? -19.573 67.051 24.038 1.00 48.95 245 TYR A CA 1
ATOM 1578 C C . TYR A 1 339 ? -20.889 66.957 23.288 1.00 48.38 245 TYR A C 1
ATOM 1579 O O . TYR A 1 339 ? -21.764 67.812 23.453 1.00 48.43 245 TYR A O 1
ATOM 1588 N N . TYR A 1 340 ? -21.029 65.930 22.459 1.00 47.65 246 TYR A N 1
ATOM 1589 C CA . TYR A 1 340 ? -22.270 65.711 21.727 1.00 46.92 246 TYR A CA 1
ATOM 1590 C C . TYR A 1 340 ? -22.955 64.4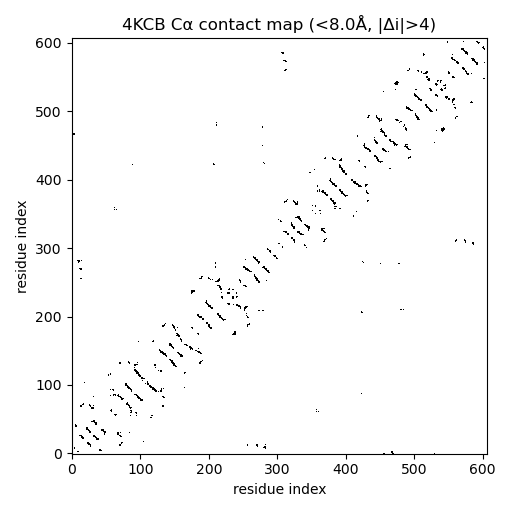84 22.278 1.00 46.47 246 TYR A C 1
ATOM 1591 O O . TYR A 1 340 ? -22.383 63.388 22.272 1.00 46.35 246 TYR A O 1
ATOM 1600 N N . LEU A 1 341 ? -24.165 64.676 22.791 1.00 45.77 247 LEU A N 1
ATOM 1601 C CA . LEU A 1 341 ? -24.953 63.552 23.258 1.00 45.15 247 LEU A CA 1
ATOM 1602 C C . LEU A 1 341 ? -25.897 63.122 22.155 1.00 44.56 247 LEU A C 1
ATOM 1603 O O . LEU A 1 341 ? -26.710 63.915 21.678 1.00 44.40 247 LEU A O 1
ATOM 1608 N N . PHE A 1 342 ? -25.751 61.870 21.738 1.00 44.05 248 PHE A N 1
ATOM 1609 C CA . PHE A 1 342 ? -26.642 61.261 20.771 1.00 43.72 248 PHE A CA 1
ATOM 1610 C C . PHE A 1 342 ? -27.648 60.420 21.513 1.00 43.49 248 PHE A C 1
ATOM 1611 O O . PHE A 1 342 ? -27.277 59.612 22.364 1.00 43.52 248 PHE A O 1
ATOM 1619 N N . VAL A 1 343 ? -28.923 60.623 21.193 1.00 43.37 249 VAL A N 1
ATOM 1620 C CA . VAL A 1 343 ? -30.011 59.828 21.770 1.00 43.18 249 VAL A CA 1
ATOM 1621 C C . VAL A 1 343 ? -30.947 59.290 20.696 1.00 43.18 249 VAL A C 1
ATOM 1622 O O . VAL A 1 343 ? -31.057 59.849 19.601 1.00 43.15 249 VAL A O 1
ATOM 1626 N N . SER A 1 344 ? -31.627 58.201 21.028 1.00 43.29 250 SER A N 1
ATOM 1627 C CA . SER A 1 344 ? -32.675 57.667 20.177 1.00 43.31 250 SER A CA 1
ATOM 1628 C C . SER A 1 344 ? -34.058 58.088 20.685 1.00 43.53 250 SER A C 1
ATOM 1629 O O . SER A 1 344 ? -34.379 57.929 21.862 1.00 43.55 250 SER A O 1
ATOM 1632 N N . TRP A 1 345 ? -34.860 58.645 19.787 1.00 43.74 251 TRP A N 1
ATOM 1633 C CA . TRP A 1 345 ? -36.233 58.986 20.093 1.00 43.90 251 TRP A CA 1
ATOM 1634 C C . TRP A 1 345 ? -37.195 57.965 19.529 1.00 44.14 251 TRP A C 1
ATOM 1635 O O . TRP A 1 345 ? -36.943 57.367 18.478 1.00 44.39 251 TRP A O 1
ATOM 1646 N N . ASP A 1 346 ? -38.309 57.797 20.235 1.00 44.23 252 ASP A N 1
ATOM 1647 C CA . ASP A 1 346 ? -39.493 57.104 19.730 1.00 44.41 252 ASP A CA 1
ATOM 1648 C C . ASP A 1 346 ? -39.330 55.585 19.707 1.00 44.57 252 ASP A C 1
ATOM 1649 O O . ASP A 1 346 ? -38.609 55.042 20.550 1.00 44.77 252 ASP A O 1
ATOM 1654 N N . TYR A 1 347 ? -40.001 54.895 18.789 1.00 44.76 253 TYR A N 1
ATOM 1655 C CA . TYR A 1 347 ? -40.223 53.461 18.991 1.00 44.87 253 TYR A CA 1
ATOM 1656 C C . TYR A 1 347 ? -39.489 52.506 18.064 1.00 45.46 253 TYR A C 1
ATOM 1657 O O . TYR A 1 347 ? -39.710 52.481 16.858 1.00 45.24 253 TYR A O 1
ATOM 1666 N N . CYS A 1 348 ? -38.584 51.744 18.672 1.00 46.39 254 CYS A N 1
ATOM 1667 C CA . CYS A 1 348 ? -37.871 50.665 18.015 1.00 47.38 254 CYS A CA 1
ATOM 1668 C C . CYS A 1 348 ? -38.747 49.439 18.060 1.00 47.83 254 CYS A C 1
ATOM 1669 O O . CYS A 1 348 ? -39.879 49.488 18.549 1.00 47.99 254 CYS A O 1
ATOM 1672 N N . CYS A 1 349 ? -38.199 48.332 17.565 1.00 48.44 255 CYS A N 1
ATOM 1673 C CA . CYS A 1 349 ? -38.635 47.007 17.980 1.00 49.21 255 CYS A CA 1
ATOM 1674 C C . CYS A 1 349 ? -40.063 46.660 17.534 1.00 49.48 255 CYS A C 1
ATOM 1675 O O . CYS A 1 349 ? -40.685 45.740 18.067 1.00 49.74 255 CYS A O 1
ATOM 1678 N N . LYS A 1 350 ? -40.563 47.387 16.536 1.00 49.69 256 LYS A N 1
ATOM 1679 C CA . LYS A 1 350 ? -41.913 47.192 16.026 1.00 49.79 256 LYS A CA 1
ATOM 1680 C C . LYS A 1 350 ? -41.901 46.846 14.539 1.00 49.62 256 LYS A C 1
ATOM 1681 O O . LYS A 1 350 ? -42.870 47.099 13.823 1.00 49.74 256 LYS A O 1
ATOM 1687 N N . GLY A 1 351 ? -40.801 46.256 14.083 1.00 49.55 257 GLY A N 1
ATOM 1688 C CA . GLY A 1 351 ? -40.632 45.898 12.678 1.00 49.13 257 GLY A CA 1
ATOM 1689 C C . GLY A 1 351 ? -40.859 47.084 11.761 1.00 48.87 257 GLY A C 1
ATOM 1690 O O . GLY A 1 351 ? -40.511 48.221 12.093 1.00 48.75 257 GLY A O 1
ATOM 1691 N N . ALA A 1 352 ? -41.472 46.807 10.616 1.00 48.62 258 ALA A N 1
ATOM 1692 C CA . ALA A 1 352 ? -41.816 47.819 9.620 1.00 48.16 258 ALA A CA 1
ATOM 1693 C C . ALA A 1 352 ? -42.722 48.947 10.133 1.00 47.91 258 ALA A C 1
ATOM 1694 O O . ALA A 1 352 ? -42.998 49.895 9.403 1.00 47.82 258 ALA A O 1
ATOM 1696 N N . ASN A 1 353 ? -43.191 48.833 11.375 1.00 47.70 259 ASN A N 1
ATOM 1697 C CA . ASN A 1 353 ? -44.032 49.863 11.991 1.00 47.57 259 ASN A CA 1
ATOM 1698 C C . ASN A 1 353 ? -43.274 50.699 13.031 1.00 47.10 259 ASN A C 1
ATOM 1699 O O . ASN A 1 353 ? -43.877 51.503 13.746 1.00 47.21 259 ASN A O 1
ATOM 1704 N N . SER A 1 354 ? -41.955 50.514 13.102 1.00 46.29 260 SER A N 1
ATOM 1705 C CA . SER A 1 354 ? -41.101 51.314 13.981 1.00 45.44 260 SER A CA 1
ATOM 1706 C C . SER A 1 354 ? -40.945 52.737 13.447 1.00 44.98 260 SER A C 1
ATOM 1707 O O . SER A 1 354 ? -40.944 52.950 12.231 1.00 44.76 260 SER A O 1
ATOM 1710 N N . ASN A 1 355 ? -40.824 53.706 14.356 1.00 44.36 261 ASN A N 1
ATOM 1711 C CA . ASN A 1 355 ? -40.630 55.105 13.967 1.00 43.76 261 ASN A CA 1
ATOM 1712 C C . ASN A 1 355 ? -39.373 55.714 14.580 1.00 43.66 261 ASN A C 1
ATOM 1713 O O . ASN A 1 355 ? -39.168 56.937 14.523 1.00 43.61 261 ASN A O 1
ATOM 1718 N N . TYR A 1 356 ? -38.548 54.839 15.159 1.00 43.43 262 TYR A N 1
ATOM 1719 C CA . TYR A 1 356 ? -37.245 55.162 15.750 1.00 43.25 262 TYR A CA 1
ATOM 1720 C C . TYR A 1 356 ? -36.499 56.245 14.978 1.00 43.35 262 TYR A C 1
ATOM 1721 O O . TYR A 1 356 ? -36.464 56.233 13.743 1.00 43.30 262 TYR A O 1
ATOM 1730 N N . LYS A 1 357 ? -35.902 57.177 15.711 1.00 43.29 263 LYS A N 1
ATOM 1731 C CA . LYS A 1 357 ? -35.095 58.229 15.112 1.00 43.30 263 LYS A CA 1
ATOM 1732 C C . LYS A 1 357 ? -33.965 58.610 16.051 1.00 43.40 263 LYS A C 1
ATOM 1733 O O . LYS A 1 357 ? -33.991 58.262 17.223 1.00 43.49 263 LYS A O 1
ATOM 1739 N N . THR A 1 358 ? -32.966 59.313 15.536 1.00 43.61 264 THR A N 1
ATOM 1740 C CA . THR A 1 358 ? -31.812 59.682 16.343 1.00 43.94 264 THR A CA 1
ATOM 1741 C C . THR A 1 358 ? -31.665 61.198 16.415 1.00 44.39 264 THR A C 1
ATOM 1742 O O . THR A 1 358 ? -31.688 61.878 15.383 1.00 44.60 264 THR A O 1
ATOM 1746 N N . ALA A 1 359 ? -31.517 61.723 17.629 1.00 44.67 265 ALA A N 1
ATOM 1747 C CA . ALA A 1 359 ? -31.335 63.163 17.819 1.00 45.23 265 ALA A CA 1
ATOM 1748 C C . ALA A 1 359 ? -30.011 63.494 18.488 1.00 45.75 265 ALA A C 1
ATOM 1749 O O . ALA A 1 359 ? -29.393 62.632 19.123 1.00 45.73 265 ALA A O 1
ATOM 1751 N N . VAL A 1 360 ? -29.587 64.749 18.338 1.00 46.46 266 VAL A N 1
ATOM 1752 C CA . VAL A 1 360 ? -28.321 65.216 18.898 1.00 47.29 266 VAL A CA 1
ATOM 1753 C C . VAL A 1 360 ? -28.429 66.596 19.572 1.00 47.97 266 VAL A C 1
ATOM 1754 O O . VAL A 1 360 ? -29.232 67.445 19.162 1.00 47.96 266 VAL A O 1
ATOM 1758 N N . GLY A 1 361 ? -27.620 66.796 20.612 1.00 48.65 267 GLY A N 1
ATOM 1759 C CA . GLY A 1 361 ? -27.476 68.092 21.285 1.00 49.60 267 GLY A CA 1
ATOM 1760 C C . GLY A 1 361 ? -26.052 68.240 21.796 1.00 50.50 267 GLY A C 1
ATOM 1761 O O . GLY A 1 361 ? -25.278 67.273 21.756 1.00 50.82 267 GLY A O 1
ATOM 1762 N N . ARG A 1 362 ? -25.692 69.430 22.284 1.00 51.11 268 ARG A N 1
ATOM 1763 C CA . ARG A 1 362 ? -24.296 69.689 22.670 1.00 51.53 268 ARG A CA 1
ATOM 1764 C C . ARG A 1 362 ? -24.074 70.511 23.941 1.00 51.84 268 ARG A C 1
ATOM 1765 O O . ARG A 1 362 ? -24.930 71.292 24.358 1.00 51.80 268 ARG A O 1
ATOM 1773 N N . SER A 1 363 ? -22.896 70.324 24.533 1.00 52.32 269 SER A N 1
ATOM 1774 C CA . SER A 1 363 ? -22.493 71.018 25.749 1.00 52.81 269 SER A CA 1
ATOM 1775 C C . SER A 1 363 ? -20.971 71.080 25.835 1.00 53.39 269 SER A C 1
ATOM 1776 O O . SER A 1 363 ? -20.294 70.103 25.523 1.00 53.32 269 SER A O 1
ATOM 1779 N N . LYS A 1 364 ? -20.446 72.231 26.262 1.00 54.24 270 LYS A N 1
ATOM 1780 C CA . LYS A 1 364 ? -19.010 72.393 26.521 1.00 54.95 270 LYS A CA 1
ATOM 1781 C C . LYS A 1 364 ? -18.572 71.603 27.752 1.00 55.47 270 LYS A C 1
ATOM 1782 O O . LYS A 1 364 ? -17.473 71.055 27.776 1.00 55.58 270 LYS A O 1
ATOM 1788 N N . LYS A 1 365 ? -19.439 71.547 28.762 1.00 56.24 271 LYS A N 1
ATOM 1789 C CA . LYS A 1 365 ? -19.196 70.759 29.974 1.00 57.12 271 LYS A CA 1
ATOM 1790 C C . LYS A 1 365 ? -19.860 69.386 29.857 1.00 57.23 271 LYS A C 1
ATOM 1791 O O . LYS A 1 365 ? -20.944 69.273 29.290 1.00 57.33 271 LYS A O 1
ATOM 1797 N N . ILE A 1 366 ? -19.226 68.358 30.418 1.00 57.37 272 ILE A N 1
ATOM 1798 C CA . ILE A 1 366 ? -19.749 66.990 30.345 1.00 57.50 272 ILE A CA 1
ATOM 1799 C C . ILE A 1 366 ? -21.093 66.812 31.066 1.00 57.82 272 ILE A C 1
ATOM 1800 O O . ILE A 1 366 ? -21.997 66.156 30.534 1.00 57.83 272 ILE A O 1
ATOM 1805 N N . GLU A 1 367 ? -21.219 67.393 32.264 1.00 58.00 273 GLU A N 1
ATOM 1806 C CA . GLU A 1 367 ? -22.482 67.366 33.011 1.00 58.23 273 GLU A CA 1
ATOM 1807 C C . GLU A 1 367 ? -23.426 68.391 32.418 1.00 58.06 273 GLU A C 1
ATOM 1808 O O . GLU A 1 367 ? -24.635 68.188 32.381 1.00 58.04 273 GLU A O 1
ATOM 1814 N N . GLY A 1 368 ? -22.839 69.493 31.951 1.00 58.17 274 GLY A N 1
ATOM 1815 C CA . GLY A 1 368 ? -23.549 70.741 31.652 1.00 57.60 274 GLY A CA 1
ATOM 1816 C C . GLY A 1 368 ? -24.698 70.550 30.704 1.00 57.15 274 GLY A C 1
ATOM 1817 O O . GLY A 1 368 ? -24.716 69.565 29.958 1.00 57.22 274 GLY A O 1
ATOM 1818 N N . PRO A 1 369 ? -25.657 71.498 30.715 1.00 56.79 275 PRO A N 1
ATOM 1819 C CA . PRO A 1 369 ? -26.908 71.369 29.953 1.00 56.19 275 PRO A CA 1
ATOM 1820 C C . PRO A 1 369 ? -26.633 71.099 28.481 1.00 55.44 275 PRO A C 1
ATOM 1821 O O . PRO A 1 369 ? -25.810 71.783 27.873 1.00 55.21 275 PRO A O 1
ATOM 1825 N N . TYR A 1 370 ? -27.288 70.080 27.936 1.00 54.72 276 TYR A N 1
ATOM 1826 C CA . TYR A 1 370 ? -27.161 69.766 26.522 1.00 54.02 276 TYR A CA 1
ATOM 1827 C C . TYR A 1 370 ? -28.238 70.481 25.727 1.00 54.12 276 TYR A C 1
ATOM 1828 O O . TYR A 1 370 ? -29.406 70.471 26.103 1.00 54.03 276 TYR A O 1
ATOM 1837 N N . VAL A 1 371 ? -27.839 71.111 24.630 1.00 54.36 277 VAL A N 1
ATOM 1838 C CA . VAL A 1 371 ? -28.761 71.959 23.879 1.00 54.88 277 VAL A CA 1
ATOM 1839 C C . VAL A 1 371 ? -28.759 71.674 22.385 1.00 55.12 277 VAL A C 1
ATOM 1840 O O . VAL A 1 371 ? -27.781 71.151 21.857 1.00 54.84 277 VAL A O 1
ATOM 1844 N N . ASP A 1 372 ? -29.860 72.024 21.719 1.00 55.66 278 ASP A N 1
ATOM 1845 C CA . ASP A 1 372 ? -29.955 71.898 20.267 1.00 56.47 278 ASP A CA 1
ATOM 1846 C C . ASP A 1 372 ? -29.675 73.216 19.552 1.00 57.00 278 ASP A C 1
ATOM 1847 O O . ASP A 1 372 ? -29.375 74.227 20.196 1.00 57.04 278 ASP A O 1
ATOM 1852 N N . ARG A 1 373 ? -29.797 73.194 18.222 1.00 57.85 279 ARG A N 1
ATOM 1853 C CA . ARG A 1 373 ? -29.461 74.331 17.348 1.00 58.50 279 ARG A CA 1
ATOM 1854 C C . ARG A 1 373 ? -30.088 75.648 17.783 1.00 58.71 279 ARG A C 1
ATOM 1855 O O . ARG A 1 373 ? -29.498 76.704 17.578 1.00 58.96 279 ARG A O 1
ATOM 1863 N N . ASN A 1 374 ? -31.279 75.585 18.371 1.00 58.92 280 ASN A N 1
ATOM 1864 C CA . ASN A 1 374 ? -31.901 76.780 18.926 1.00 59.28 280 ASN A CA 1
ATOM 1865 C C . ASN A 1 374 ? -32.123 76.709 20.430 1.00 59.10 280 ASN A C 1
ATOM 1866 O O . ASN A 1 374 ? -33.252 76.822 20.913 1.00 59.17 280 ASN A O 1
ATOM 1871 N N . GLY A 1 375 ? -31.023 76.491 21.150 1.00 58.86 281 GLY A N 1
ATOM 1872 C CA . GLY A 1 375 ? -30.936 76.747 22.586 1.00 58.53 281 GLY A CA 1
ATOM 1873 C C . GLY A 1 375 ? -31.770 75.919 23.540 1.00 58.39 281 GLY A C 1
ATOM 1874 O O . GLY A 1 375 ? -31.701 76.134 24.753 1.00 58.56 281 GLY A O 1
ATOM 1875 N N . LYS A 1 376 ? -32.547 74.977 23.008 1.00 58.06 282 LYS A N 1
ATOM 1876 C CA . LYS A 1 376 ? -33.446 74.154 23.819 1.00 57.74 282 LYS A CA 1
ATOM 1877 C C . LYS A 1 376 ? -32.709 73.022 24.539 1.00 57.42 282 LYS A C 1
ATOM 1878 O O . LYS A 1 376 ? -31.899 72.320 23.934 1.00 57.38 282 LYS A O 1
ATOM 1884 N N . ASP A 1 377 ? -33.007 72.855 25.829 1.00 57.07 283 ASP A N 1
ATOM 1885 C CA . ASP A 1 377 ? -32.367 71.835 26.665 1.00 56.68 283 ASP A CA 1
ATOM 1886 C C . ASP A 1 377 ? -32.913 70.447 26.365 1.00 56.25 283 ASP A C 1
ATOM 1887 O O . ASP A 1 377 ? -34.123 70.243 26.275 1.00 56.33 283 ASP A O 1
ATOM 1892 N N . MET A 1 378 ? -32.003 69.493 26.225 1.00 55.70 284 MET A N 1
ATOM 1893 C CA . MET A 1 378 ? -32.369 68.110 25.990 1.00 55.17 284 MET A CA 1
ATOM 1894 C C . MET A 1 378 ? -33.204 67.549 27.132 1.00 55.05 284 MET A C 1
ATOM 1895 O O . MET A 1 378 ? -34.071 66.713 26.911 1.00 55.13 284 MET A O 1
ATOM 1900 N N . ALA A 1 379 ? -32.957 68.032 28.346 1.00 55.05 285 ALA A N 1
ATOM 1901 C CA . ALA A 1 379 ? -33.725 67.618 29.521 1.00 54.90 285 ALA A CA 1
ATOM 1902 C C . ALA A 1 379 ? -35.200 67.976 29.383 1.00 54.90 285 ALA A C 1
ATOM 1903 O O . ALA A 1 379 ? -36.043 67.424 30.083 1.00 54.85 285 ALA A O 1
ATOM 1905 N N . ALA A 1 380 ? -35.501 68.895 28.470 1.00 55.01 286 ALA A N 1
ATOM 1906 C CA . ALA A 1 380 ? -36.868 69.353 28.242 1.00 55.11 286 ALA A CA 1
ATOM 1907 C C . ALA A 1 380 ? -37.427 68.844 26.915 1.00 55.16 286 ALA A C 1
ATOM 1908 O O . ALA A 1 380 ? -38.590 69.100 26.588 1.00 55.40 286 ALA A O 1
ATOM 1910 N N . GLY A 1 381 ? -36.600 68.135 26.151 1.00 54.87 287 GLY A N 1
ATOM 1911 C CA . GLY A 1 381 ? -37.023 67.613 24.855 1.00 54.56 287 GLY A CA 1
ATOM 1912 C C . GLY A 1 381 ? -36.347 68.244 23.648 1.00 54.29 287 GLY A C 1
ATOM 1913 O O . GLY A 1 381 ? -36.818 68.090 22.517 1.00 54.39 287 GLY A O 1
ATOM 1914 N N . GLY A 1 382 ? -35.245 68.953 23.883 1.00 53.90 288 GLY A N 1
ATOM 1915 C CA . GLY A 1 382 ? -34.426 69.489 22.804 1.00 53.50 288 GLY A CA 1
ATOM 1916 C C . GLY A 1 382 ? -33.681 68.387 22.071 1.00 53.41 288 GLY A C 1
ATOM 1917 O O . GLY A 1 382 ? -33.528 67.278 22.585 1.00 53.31 288 GLY A O 1
ATOM 1918 N N . GLY A 1 383 ? -33.223 68.695 20.865 1.00 53.28 289 GLY A N 1
ATOM 1919 C CA . GLY A 1 383 ? -32.484 67.740 20.058 1.00 53.40 289 GLY A CA 1
ATOM 1920 C C . GLY A 1 383 ? -32.675 68.011 18.584 1.00 53.66 289 GLY A C 1
ATOM 1921 O O . GLY A 1 383 ? -33.752 68.417 18.153 1.00 53.76 289 GLY A O 1
ATOM 1922 N N . GLU A 1 384 ? -31.619 67.806 17.810 1.00 53.81 290 GLU A N 1
ATOM 1923 C CA . GLU A 1 384 ? -31.708 67.916 16.369 1.00 54.31 290 GLU A CA 1
ATOM 1924 C C . GLU A 1 384 ? -31.776 66.517 15.792 1.00 54.16 290 GLU A C 1
ATOM 1925 O O . GLU A 1 384 ? -30.883 65.703 16.019 1.00 54.38 290 GLU A O 1
ATOM 1931 N N . VAL A 1 385 ? -32.842 66.237 15.053 1.00 54.10 291 VAL A N 1
ATOM 1932 C CA . VAL A 1 385 ? -33.003 64.945 14.396 1.00 54.05 291 VAL A CA 1
ATOM 1933 C C . VAL A 1 385 ? -31.985 64.816 13.270 1.00 54.25 291 VAL A C 1
ATOM 1934 O O . VAL A 1 385 ? -31.885 65.698 12.422 1.00 54.45 291 VAL A O 1
ATOM 1938 N N . ILE A 1 386 ? -31.228 63.721 13.273 1.00 54.31 292 ILE A N 1
ATOM 1939 C CA . ILE A 1 386 ? -30.171 63.510 12.279 1.00 54.27 292 ILE A CA 1
ATOM 1940 C C . ILE A 1 386 ? -30.314 62.206 11.496 1.00 54.33 292 ILE A C 1
ATOM 1941 O O . ILE A 1 386 ? -29.666 62.020 10.467 1.00 54.31 292 ILE A O 1
ATOM 1946 N N . ALA A 1 387 ? -31.145 61.303 12.004 1.00 54.43 293 ALA A N 1
ATOM 1947 C CA . ALA A 1 387 ? -31.467 60.058 11.322 1.00 54.70 293 ALA A CA 1
ATOM 1948 C C . ALA A 1 387 ? -32.932 59.786 11.587 1.00 54.93 293 ALA A C 1
ATOM 1949 O O . ALA A 1 387 ? -33.414 60.021 12.690 1.00 55.12 293 ALA A O 1
ATOM 1951 N N . GLN A 1 388 ? -33.638 59.284 10.583 1.00 55.13 294 GLN A N 1
ATOM 1952 C CA . GLN A 1 388 ? -35.085 59.369 10.580 1.00 55.31 294 GLN A CA 1
ATOM 1953 C C . GLN A 1 388 ? -35.660 58.437 9.524 1.00 55.60 294 GLN A C 1
ATOM 1954 O O . GLN A 1 388 ? -34.917 57.859 8.730 1.00 55.44 294 GLN A O 1
ATOM 1960 N N . ARG A 1 389 ? -36.986 58.284 9.538 1.00 56.12 295 ARG A N 1
ATOM 1961 C CA . ARG A 1 389 ? -37.749 57.811 8.381 1.00 56.48 295 ARG A CA 1
ATOM 1962 C C . ARG A 1 389 ? -37.101 58.352 7.099 1.00 56.55 295 ARG A C 1
ATOM 1963 O O . ARG A 1 389 ? -36.764 59.539 6.988 1.00 56.53 295 ARG A O 1
ATOM 1971 N N . ASP A 1 390 ? -36.947 57.462 6.132 1.00 56.54 296 ASP A N 1
ATOM 1972 C CA . ASP A 1 390 ? -36.018 57.644 5.038 1.00 56.40 296 ASP A CA 1
ATOM 1973 C C . ASP A 1 390 ? -36.663 57.007 3.815 1.00 56.11 296 ASP A C 1
ATOM 1974 O O . ASP A 1 390 ? -37.744 56.431 3.908 1.00 55.94 296 ASP A O 1
ATOM 1979 N N . ASP A 1 391 ? -36.002 57.102 2.669 1.00 55.84 297 ASP A N 1
ATOM 1980 C CA . ASP A 1 391 ? -36.406 56.314 1.512 1.00 55.63 297 ASP A CA 1
ATOM 1981 C C . ASP A 1 391 ? -36.050 54.837 1.697 1.00 54.99 297 ASP A C 1
ATOM 1982 O O . ASP A 1 391 ? -36.547 53.975 0.964 1.00 55.25 297 ASP A O 1
ATOM 1987 N N . ASN A 1 392 ? -35.191 54.558 2.676 1.00 53.91 298 ASN A N 1
ATOM 1988 C CA . ASN A 1 392 ? -34.651 53.224 2.894 1.00 52.63 298 ASN A CA 1
ATOM 1989 C C . ASN A 1 392 ? -35.061 52.609 4.211 1.00 51.75 298 ASN A C 1
ATOM 1990 O O . ASN A 1 392 ? -34.961 51.395 4.387 1.00 51.53 298 ASN A O 1
ATOM 1995 N N . TYR A 1 393 ? -35.504 53.449 5.140 1.00 50.71 299 TYR A N 1
ATOM 1996 C CA . TYR A 1 393 ? -35.734 53.009 6.508 1.00 49.58 299 TYR A CA 1
ATOM 1997 C C . TYR A 1 393 ? -36.985 53.607 7.132 1.00 48.89 299 TYR A C 1
ATOM 1998 O O . TYR A 1 393 ? -37.287 54.793 6.941 1.00 48.80 299 TYR A O 1
ATOM 2007 N N . PHE A 1 394 ? -37.701 52.772 7.883 1.00 47.86 300 PHE A N 1
ATOM 2008 C CA . PHE A 1 394 ? -38.854 53.207 8.671 1.00 46.72 300 PHE A CA 1
ATOM 2009 C C . PHE A 1 394 ? -38.382 53.927 9.913 1.00 46.16 300 PHE A C 1
ATOM 2010 O O . PHE A 1 394 ? -39.030 54.845 10.403 1.00 45.92 300 PHE A O 1
ATOM 2018 N N . GLY A 1 395 ? -37.236 53.491 10.418 1.00 45.83 301 GLY A N 1
ATOM 2019 C CA . GLY A 1 395 ? -36.637 54.081 11.600 1.00 45.57 301 GLY A CA 1
ATOM 2020 C C . GLY A 1 395 ? -35.173 53.721 11.683 1.00 45.26 301 GLY A C 1
ATOM 2021 O O . GLY A 1 395 ? -34.763 52.653 11.234 1.00 45.20 301 GLY A O 1
ATOM 2022 N N . ILE A 1 396 ? -34.389 54.634 12.244 1.00 45.05 302 ILE A N 1
ATOM 2023 C CA . ILE A 1 396 ? -32.958 54.446 12.430 1.00 44.86 302 ILE A CA 1
ATOM 2024 C C . ILE A 1 396 ? -32.637 54.905 13.835 1.00 44.92 302 ILE A C 1
ATOM 2025 O O . ILE A 1 396 ? -33.000 56.015 14.222 1.00 45.25 302 ILE A O 1
ATOM 2030 N N . GLY A 1 397 ? -31.962 54.063 14.606 1.00 44.83 303 GLY A N 1
ATOM 2031 C CA . GLY A 1 397 ? -31.649 54.420 15.981 1.00 44.54 303 GLY A CA 1
ATOM 2032 C C . GLY A 1 397 ? -30.722 53.465 16.690 1.00 44.53 303 GLY A C 1
ATOM 2033 O O . GLY A 1 397 ? -30.154 52.546 16.083 1.00 44.47 303 GLY A O 1
ATOM 2034 N N . HIS A 1 398 ? -30.602 53.683 17.997 1.00 44.44 304 HIS A N 1
ATOM 2035 C CA . HIS A 1 398 ? -29.576 53.068 18.838 1.00 44.43 304 HIS A CA 1
ATOM 2036 C C . HIS A 1 398 ? -28.176 53.335 18.293 1.00 44.27 304 HIS A C 1
ATOM 2037 O O . HIS A 1 398 ? -27.453 52.429 17.879 1.00 44.24 304 HIS A O 1
ATOM 2044 N N . SER A 1 399 ? -27.810 54.607 18.325 1.00 44.21 305 SER A N 1
ATOM 2045 C CA . SER A 1 399 ? -26.656 55.095 17.615 1.00 44.48 305 SER A CA 1
ATOM 2046 C C . SER A 1 399 ? -25.355 55.019 18.409 1.00 44.83 305 SER A C 1
ATOM 2047 O O . SER A 1 399 ? -25.341 54.700 19.600 1.00 44.67 305 SER A O 1
ATOM 2050 N N . SER A 1 400 ? -24.268 55.319 17.701 1.00 45.25 306 SER A N 1
ATOM 2051 C CA . SER A 1 400 ? -22.914 55.361 18.217 1.00 45.72 306 SER A CA 1
ATOM 2052 C C . SER A 1 400 ? -22.089 56.054 17.146 1.00 46.01 306 SER A C 1
ATOM 2053 O O . SER A 1 400 ? -22.466 56.045 15.979 1.00 46.13 306 SER A O 1
ATOM 2056 N N . ALA A 1 401 ? -20.975 56.659 17.545 1.00 46.62 307 ALA A N 1
ATOM 2057 C CA . ALA A 1 401 ? -20.100 57.397 16.629 1.00 47.03 307 ALA A CA 1
ATOM 2058 C C . ALA A 1 401 ? -18.631 57.068 16.875 1.00 47.48 307 ALA A C 1
ATOM 2059 O O . ALA A 1 401 ? -18.176 57.001 18.023 1.00 47.70 307 ALA A O 1
ATOM 2061 N N . TYR A 1 402 ? -17.885 56.860 15.797 1.00 47.93 308 TYR A N 1
ATOM 2062 C CA . TYR A 1 402 ? -16.460 56.574 15.926 1.00 48.43 308 TYR A CA 1
ATOM 2063 C C . TYR A 1 402 ? -15.648 57.330 14.896 1.00 48.78 308 TYR A C 1
ATOM 2064 O O . TYR A 1 402 ? -16.145 57.646 13.814 1.00 48.70 308 TYR A O 1
ATOM 2073 N N . GLN A 1 403 ? -14.407 57.642 15.256 1.00 49.30 309 GLN A N 1
ATOM 2074 C CA . GLN A 1 403 ? -13.500 58.301 14.337 1.00 49.92 309 GLN A CA 1
ATOM 2075 C C . GLN A 1 403 ? -12.441 57.304 13.901 1.00 50.01 309 GLN A C 1
ATOM 2076 O O . GLN A 1 403 ? -11.649 56.824 14.716 1.00 49.84 309 GLN A O 1
ATOM 2082 N N . PHE A 1 404 ? -12.473 56.961 12.616 1.00 50.38 310 PHE A N 1
ATOM 2083 C CA . PHE A 1 404 ? -11.453 56.105 12.016 1.00 50.85 310 PHE A CA 1
ATOM 2084 C C . PHE A 1 404 ? -10.759 56.820 10.861 1.00 51.01 310 PHE A C 1
ATOM 2085 O O . PHE A 1 404 ? -11.409 57.298 9.920 1.00 50.96 310 PHE A O 1
ATOM 2093 N N . ASP A 1 405 ? -9.432 56.895 10.964 1.00 51.15 311 ASP A N 1
ATOM 2094 C CA . ASP A 1 405 ? -8.573 57.547 9.974 1.00 51.10 311 ASP A CA 1
ATOM 2095 C C . ASP A 1 405 ? -9.065 58.947 9.611 1.00 50.97 311 ASP A C 1
ATOM 2096 O O . ASP A 1 405 ? -9.250 59.277 8.438 1.00 51.12 311 ASP A O 1
ATOM 2101 N N . GLY A 1 406 ? -9.284 59.760 10.637 1.00 50.78 312 GLY A N 1
ATOM 2102 C CA . GLY A 1 406 ? -9.682 61.148 10.448 1.00 50.66 312 GLY A CA 1
ATOM 2103 C C . GLY A 1 406 ? -11.116 61.370 10.009 1.00 50.43 312 GLY A C 1
ATOM 2104 O O . GLY A 1 406 ? -11.517 62.512 9.782 1.00 50.68 312 GLY A O 1
ATOM 2105 N N . GLN A 1 407 ? -11.889 60.292 9.889 1.00 50.12 313 GLN A N 1
ATOM 2106 C CA . GLN A 1 407 ? -13.292 60.392 9.495 1.00 49.93 313 GLN A CA 1
ATOM 2107 C C . GLN A 1 407 ? -14.224 59.923 10.608 1.00 49.67 313 GLN A C 1
ATOM 2108 O O . GLN A 1 407 ? -14.062 58.826 11.149 1.00 49.81 313 GLN A O 1
ATOM 2114 N N . TRP A 1 408 ? -15.204 60.755 10.945 1.00 49.10 314 TRP A N 1
ATOM 2115 C CA . TRP A 1 408 ? -16.248 60.339 11.868 1.00 48.53 314 TRP A CA 1
ATOM 2116 C C . TRP A 1 408 ? -17.296 59.504 11.141 1.00 48.15 314 TRP A C 1
ATOM 2117 O O . TRP A 1 408 ? -17.678 59.826 10.011 1.00 48.00 314 TRP A O 1
ATOM 2128 N N . TYR A 1 409 ? -17.740 58.431 11.798 1.00 47.57 315 TYR A N 1
ATOM 2129 C CA . TYR A 1 409 ? -18.805 57.564 11.287 1.00 46.98 315 TYR A CA 1
ATOM 2130 C C . TYR A 1 409 ? -19.946 57.463 12.298 1.00 46.71 315 TYR A C 1
ATOM 2131 O O . TYR A 1 409 ? -19.716 57.271 13.500 1.00 46.61 315 TYR A O 1
ATOM 2140 N N . PHE A 1 410 ? -21.170 57.606 11.792 1.00 46.14 316 PHE A N 1
ATOM 2141 C CA . PHE A 1 410 ? -22.389 57.409 12.561 1.00 45.60 316 PHE A CA 1
ATOM 2142 C C . PHE A 1 410 ? -22.840 55.988 12.300 1.00 45.08 316 PHE A C 1
ATOM 2143 O O . PHE A 1 410 ? -23.108 55.624 11.157 1.00 44.89 316 PHE A O 1
ATOM 2151 N N . MET A 1 411 ? -22.891 55.178 13.352 1.00 44.73 317 MET A N 1
ATOM 2152 C CA . MET A 1 411 ? -23.379 53.809 13.239 1.00 44.52 317 MET A CA 1
ATOM 2153 C C . MET A 1 411 ? -24.672 53.627 14.015 1.00 43.98 317 MET A C 1
ATOM 2154 O O . MET A 1 411 ? -24.819 54.151 15.109 1.00 44.17 317 MET A O 1
ATOM 2159 N N . ALA A 1 412 ? -25.604 52.880 13.435 1.00 43.40 318 ALA A N 1
ATOM 2160 C CA . ALA A 1 412 ? -26.894 52.592 14.061 1.00 42.80 318 ALA A CA 1
ATOM 2161 C C . ALA A 1 412 ? -27.481 51.310 13.473 1.00 42.45 318 ALA A C 1
ATOM 2162 O O . ALA A 1 412 ? -26.840 50.647 12.651 1.00 42.33 318 ALA A O 1
ATOM 2164 N N . HIS A 1 413 ? -28.682 50.944 13.912 1.00 42.12 319 HIS A N 1
ATOM 2165 C CA . HIS A 1 413 ? -29.468 49.964 13.168 1.00 41.90 319 HIS A CA 1
ATOM 2166 C C . HIS A 1 413 ? -30.709 50.609 12.565 1.00 41.75 319 HIS A C 1
ATOM 2167 O O . HIS A 1 413 ? -31.326 51.501 13.161 1.00 41.71 319 HIS A O 1
ATOM 2174 N N . GLY A 1 414 ? -31.052 50.170 11.363 1.00 41.61 320 GLY A N 1
ATOM 2175 C CA . GLY A 1 414 ? -32.219 50.694 10.669 1.00 41.32 320 GLY A CA 1
ATOM 2176 C C . GLY A 1 414 ? -33.171 49.579 10.306 1.00 41.18 320 GLY A C 1
ATOM 2177 O O . GLY A 1 414 ? -32.746 48.465 9.972 1.00 41.10 320 GLY A O 1
ATOM 2178 N N . TYR A 1 415 ? -34.462 49.882 10.387 1.00 41.11 321 TYR A N 1
ATOM 2179 C CA . TYR A 1 415 ? -35.507 48.947 9.985 1.00 40.98 321 TYR A CA 1
ATOM 2180 C C . TYR A 1 415 ? -35.738 49.095 8.483 1.00 41.20 321 TYR A C 1
ATOM 2181 O O . TYR A 1 415 ? -36.423 50.013 8.026 1.00 41.16 321 TYR A O 1
ATOM 2190 N N . ALA A 1 416 ? -35.113 48.190 7.731 1.00 41.59 322 ALA A N 1
ATOM 2191 C CA . ALA A 1 416 ? -34.968 48.310 6.282 1.00 41.92 322 ALA A CA 1
ATOM 2192 C C . ALA A 1 416 ? -36.244 47.991 5.516 1.00 42.44 322 ALA A C 1
ATOM 2193 O O . ALA A 1 416 ? -36.887 46.961 5.745 1.00 42.50 322 ALA A O 1
ATOM 2195 N N . ARG A 1 417 ? -36.591 48.884 4.595 1.00 43.00 323 ARG A N 1
ATOM 2196 C CA . ARG A 1 417 ? -37.784 48.731 3.777 1.00 43.53 323 ARG A CA 1
ATOM 2197 C C . ARG A 1 417 ? -37.643 47.584 2.770 1.00 44.11 323 ARG A C 1
ATOM 2198 O O . ARG A 1 417 ? -38.625 46.918 2.445 1.00 44.21 323 ARG A O 1
ATOM 2206 N N . ALA A 1 418 ? -36.420 47.341 2.304 1.00 44.90 324 ALA A N 1
ATOM 2207 C CA . ALA A 1 418 ? -36.163 46.280 1.330 1.00 45.79 324 ALA A CA 1
ATOM 2208 C C . ALA A 1 418 ? -36.233 44.888 1.954 1.00 46.50 324 ALA A C 1
ATOM 2209 O O . ALA A 1 418 ? -36.236 43.881 1.239 1.00 46.90 324 ALA A O 1
ATOM 2211 N N . ASN A 1 419 ? -36.268 44.834 3.284 1.00 47.12 325 ASN A N 1
ATOM 2212 C CA . ASN A 1 419 ? -36.422 43.568 3.999 1.00 47.60 325 ASN A CA 1
ATOM 2213 C C . ASN A 1 419 ? -37.579 43.706 4.993 1.00 47.46 325 ASN A C 1
ATOM 2214 O O . ASN A 1 419 ? -37.471 43.295 6.149 1.00 47.42 325 ASN A O 1
ATOM 2219 N N . ASN A 1 420 ? -38.681 44.296 4.527 1.00 47.36 326 ASN A N 1
ATOM 2220 C CA . ASN A 1 420 ? -39.870 44.549 5.346 1.00 47.25 326 ASN A CA 1
ATOM 2221 C C . ASN A 1 420 ? -39.576 44.681 6.847 1.00 47.16 326 ASN A C 1
ATOM 2222 O O . ASN A 1 420 ? -40.039 43.879 7.657 1.00 47.20 326 ASN A O 1
ATOM 2227 N N . GLY A 1 421 ? -38.773 45.682 7.202 1.00 47.12 327 GLY A N 1
ATOM 2228 C CA . GLY A 1 421 ? -38.524 46.028 8.604 1.00 46.82 327 GLY A CA 1
ATOM 2229 C C . GLY A 1 421 ? -37.476 45.240 9.378 1.00 46.72 327 GLY A C 1
ATOM 2230 O O . GLY A 1 421 ? -37.341 45.418 10.588 1.00 46.68 327 GLY A O 1
ATOM 2231 N N . ALA A 1 422 ? -36.729 44.369 8.706 1.00 46.63 328 ALA A N 1
ATOM 2232 C CA . ALA A 1 422 ? -35.602 43.700 9.356 1.00 46.62 328 ALA A CA 1
ATOM 2233 C C . ALA A 1 422 ? -34.577 44.736 9.806 1.00 46.66 328 ALA A C 1
ATOM 2234 O O . ALA A 1 422 ? -34.338 45.725 9.102 1.00 46.57 328 ALA A O 1
ATOM 2236 N N . SER A 1 423 ? -33.982 44.522 10.979 1.00 46.59 329 SER A N 1
ATOM 2237 C CA . SER A 1 423 ? -32.999 45.471 11.488 1.00 46.48 329 SER A CA 1
ATOM 2238 C C . SER A 1 423 ? -31.631 45.213 10.882 1.00 46.34 329 SER A C 1
ATOM 2239 O O . SER A 1 423 ? -30.998 44.192 11.152 1.00 46.24 329 SER A O 1
ATOM 2242 N N . LYS A 1 424 ? -31.194 46.153 10.048 1.00 46.38 330 LYS A N 1
ATOM 2243 C CA . LYS A 1 424 ? -29.891 46.079 9.389 1.00 46.30 330 LYS A CA 1
ATOM 2244 C C . LYS A 1 424 ? -28.908 47.145 9.893 1.00 46.09 330 LYS A C 1
ATOM 2245 O O . LYS A 1 424 ? -29.303 48.161 10.480 1.00 45.76 330 LYS A O 1
ATOM 2251 N N . LEU A 1 425 ? -27.628 46.890 9.634 1.00 46.05 331 LEU A N 1
ATOM 2252 C CA . LEU A 1 425 ? -26.536 47.789 9.967 1.00 46.09 331 LEU A CA 1
ATOM 2253 C C . LEU A 1 425 ? -26.594 49.071 9.140 1.00 46.32 331 LEU A C 1
ATOM 2254 O O . LEU A 1 425 ? -26.751 49.025 7.925 1.00 46.37 331 LEU A O 1
ATOM 2259 N N . VAL A 1 426 ? -26.479 50.211 9.813 1.00 46.74 332 VAL A N 1
ATOM 2260 C CA . VAL A 1 426 ? -26.444 51.508 9.147 1.00 47.20 332 VAL A CA 1
ATOM 2261 C C . VAL A 1 426 ? -25.165 52.233 9.531 1.00 47.82 332 VAL A C 1
ATOM 2262 O O . VAL A 1 426 ? -24.923 52.499 10.710 1.00 47.86 332 VAL A O 1
ATOM 2266 N N . ILE A 1 427 ? -24.335 52.524 8.533 1.00 48.56 333 ILE A N 1
ATOM 2267 C CA . ILE A 1 427 ? -23.127 53.320 8.738 1.00 49.11 333 ILE A CA 1
ATOM 2268 C C . ILE A 1 427 ? -23.089 54.453 7.730 1.00 49.53 333 ILE A C 1
ATOM 2269 O O . ILE A 1 427 ? -23.128 54.228 6.526 1.00 49.70 333 ILE A O 1
ATOM 2274 N N . ARG A 1 428 ? -23.019 55.671 8.239 1.00 50.10 334 ARG A N 1
ATOM 2275 C CA . ARG A 1 428 ? -22.961 56.844 7.397 1.00 50.74 334 ARG A CA 1
ATOM 2276 C C . ARG A 1 428 ? -21.749 57.651 7.796 1.00 50.92 334 ARG A C 1
ATOM 2277 O O . ARG A 1 428 ? -21.369 57.678 8.967 1.00 51.03 334 ARG A O 1
ATOM 2285 N N . LYS A 1 429 ? -21.134 58.297 6.816 1.00 51.29 335 LYS A N 1
ATOM 2286 C CA . LYS A 1 429 ? -20.059 59.221 7.092 1.00 51.69 335 LYS A CA 1
ATOM 2287 C C . LYS A 1 429 ? -20.653 60.435 7.774 1.00 51.94 335 LYS A C 1
ATOM 2288 O O . LYS A 1 429 ? -21.695 60.949 7.358 1.00 51.94 335 LYS A O 1
ATOM 2294 N N . MET A 1 430 ? -20.003 60.867 8.845 1.00 52.49 336 MET A N 1
ATOM 2295 C CA . MET A 1 430 ? -20.458 62.022 9.601 1.00 53.03 336 MET A CA 1
ATOM 2296 C C . MET A 1 430 ? -19.405 63.115 9.590 1.00 53.51 336 MET A C 1
ATOM 2297 O O . MET A 1 430 ? -18.207 62.848 9.728 1.00 53.66 336 MET A O 1
ATOM 2302 N N . ASN A 1 431 ? -19.870 64.343 9.416 1.00 54.16 337 ASN A N 1
ATOM 2303 C CA . ASN A 1 431 ? -19.006 65.508 9.417 1.00 55.14 337 ASN A CA 1
ATOM 2304 C C . ASN A 1 431 ? -19.622 66.608 10.263 1.00 55.75 337 ASN A C 1
ATOM 2305 O O . ASN A 1 431 ? -20.841 66.659 10.436 1.00 55.66 337 ASN A O 1
ATOM 2310 N N . PHE A 1 432 ? -18.775 67.478 10.802 1.00 56.68 338 PHE A N 1
ATOM 2311 C CA . PHE A 1 432 ? -19.250 68.628 11.564 1.00 57.49 338 PHE A CA 1
ATOM 2312 C C . PHE A 1 432 ? -19.121 69.881 10.727 1.00 58.24 338 PHE A C 1
ATOM 2313 O O . PHE A 1 432 ? -18.091 70.107 10.096 1.00 58.52 338 PHE A O 1
ATOM 2321 N N . ASP A 1 433 ? -20.177 70.684 10.703 1.00 59.21 339 ASP A N 1
ATOM 2322 C CA . ASP A 1 433 ? -20.188 71.878 9.869 1.00 60.05 339 ASP A CA 1
ATOM 2323 C C . ASP A 1 433 ? -19.459 73.068 10.496 1.00 60.65 339 ASP A C 1
ATOM 2324 O O . ASP A 1 433 ? -18.711 72.932 11.475 1.00 60.45 339 ASP A O 1
ATOM 2329 N N . LYS A 1 434 ? -19.694 74.229 9.896 1.00 61.55 340 LYS A N 1
ATOM 2330 C CA . LYS A 1 434 ? -19.140 75.509 10.324 1.00 62.46 340 LYS A CA 1
ATOM 2331 C C . LYS A 1 434 ? -19.459 75.831 11.786 1.00 62.67 340 LYS A C 1
ATOM 2332 O O . LYS A 1 434 ? -18.566 76.190 12.550 1.00 62.88 340 LYS A O 1
ATOM 2338 N N . ASP A 1 435 ? -20.728 75.686 12.165 1.00 62.84 341 ASP A N 1
ATOM 2339 C CA . ASP A 1 435 ? -21.178 75.969 13.525 1.00 62.99 341 ASP A CA 1
ATOM 2340 C C . ASP A 1 435 ? -20.793 74.858 14.491 1.00 62.96 341 ASP A C 1
ATOM 2341 O O . ASP A 1 435 ? -20.934 75.010 15.703 1.00 63.17 341 ASP A O 1
ATOM 2346 N N . GLY A 1 436 ? -20.316 73.742 13.947 1.00 62.88 342 GLY A N 1
ATOM 2347 C CA . GLY A 1 436 ? -19.936 72.587 14.750 1.00 62.76 342 GLY A CA 1
ATOM 2348 C C . GLY A 1 436 ? -21.102 71.672 15.077 1.00 62.66 342 GLY A C 1
ATOM 2349 O O . GLY A 1 436 ? -21.191 71.153 16.186 1.00 62.73 342 GLY A O 1
ATOM 2350 N N . TRP A 1 437 ? -22.004 71.480 14.118 1.00 62.50 343 TRP A N 1
ATOM 2351 C CA . TRP A 1 437 ? -23.100 70.529 14.272 1.00 62.28 343 TRP A CA 1
ATOM 2352 C C . TRP A 1 437 ? -22.907 69.356 13.320 1.00 62.42 343 TRP A C 1
ATOM 2353 O O . TRP A 1 437 ? -22.550 69.564 12.159 1.00 62.40 343 TRP A O 1
ATOM 2364 N N . PRO A 1 438 ? -23.133 68.118 13.809 1.00 62.55 344 PRO A N 1
ATOM 2365 C CA . PRO A 1 438 ? -22.979 66.917 12.982 1.00 62.68 344 PRO A CA 1
ATOM 2366 C C . PRO A 1 438 ? -23.998 66.823 11.844 1.00 63.00 344 PRO A C 1
ATOM 2367 O O . PRO A 1 438 ? -25.175 67.133 12.025 1.00 62.77 344 PRO A O 1
ATOM 2371 N N . VAL A 1 439 ? -23.525 66.407 10.676 1.00 63.63 345 VAL A N 1
ATOM 2372 C CA . VAL A 1 439 ? -24.372 66.203 9.508 1.00 64.38 345 VAL A CA 1
ATOM 2373 C C . VAL A 1 439 ? -23.978 64.878 8.858 1.00 64.91 345 VAL A C 1
ATOM 2374 O O . VAL A 1 439 ? -22.804 64.510 8.852 1.00 64.74 345 VAL A O 1
ATOM 2378 N N . LEU A 1 440 ? -24.962 64.154 8.338 1.00 65.97 346 LEU A N 1
ATOM 2379 C CA . LEU A 1 440 ? -24.708 62.822 7.792 1.00 67.21 346 LEU A CA 1
ATOM 2380 C C . LEU A 1 440 ? -24.777 62.781 6.268 1.00 68.37 346 LEU A C 1
ATOM 2381 O O . LEU A 1 440 ? -25.368 63.662 5.638 1.00 68.34 346 LEU A O 1
ATOM 2386 N N . GLU A 1 441 ? -24.158 61.758 5.683 1.00 69.98 347 GLU A N 1
ATOM 2387 C CA . GLU A 1 441 ? -24.293 61.493 4.251 1.00 71.72 347 GLU A CA 1
ATOM 2388 C C . GLU A 1 441 ? -25.642 60.806 3.943 1.00 72.59 347 GLU A C 1
ATOM 2389 O O . GLU A 1 441 ? -26.422 60.508 4.864 1.00 72.75 347 GLU A O 1
ATOM 2395 N N . HIS A 1 442 ? -25.894 60.554 2.652 1.00 73.65 348 HIS A N 1
ATOM 2396 C CA . HIS A 1 442 ? -27.177 60.015 2.140 1.00 74.42 348 HIS A CA 1
ATOM 2397 C C . HIS A 1 442 ? -28.378 60.910 2.500 1.00 74.50 348 HIS A C 1
ATOM 2398 O O . HIS A 1 442 ? -29.244 60.530 3.296 1.00 74.69 348 HIS A O 1
ATOM 2405 N N . GLN B 1 124 ? -66.950 18.653 30.641 1.00 65.94 30 GLN B N 1
ATOM 2406 C CA . GLN B 1 124 ? -67.845 19.424 29.720 1.00 66.04 30 GLN B CA 1
ATOM 2407 C C . GLN B 1 124 ? -67.934 18.796 28.311 1.00 65.52 30 GLN B C 1
ATOM 2408 O O . GLN B 1 124 ? -68.920 18.992 27.596 1.00 65.58 30 GLN B O 1
ATOM 2414 N N . PHE B 1 125 ? -66.895 18.047 27.943 1.00 64.70 31 PHE B N 1
ATOM 2415 C CA . PHE B 1 125 ? -66.729 17.387 26.635 1.00 63.84 31 PHE B CA 1
ATOM 2416 C C . PHE B 1 125 ? -67.979 17.123 25.772 1.00 62.94 31 PHE B C 1
ATOM 2417 O O . PHE B 1 125 ? -68.919 16.461 26.206 1.00 62.97 31 PHE B O 1
ATOM 2425 N N . ASP B 1 126 ? -67.969 17.632 24.542 1.00 61.72 32 ASP B N 1
ATOM 2426 C CA . ASP B 1 126 ? -68.947 17.235 23.531 1.00 60.57 32 ASP B CA 1
ATOM 2427 C C . ASP B 1 126 ? -68.252 16.337 22.511 1.00 59.68 32 ASP B C 1
ATOM 2428 O O . ASP B 1 126 ? -67.390 16.792 21.768 1.00 59.62 32 ASP B O 1
ATOM 2433 N N . ALA B 1 127 ? -68.639 15.066 22.473 1.00 58.47 33 ALA B N 1
ATOM 2434 C CA . ALA B 1 127 ? -67.893 14.054 21.724 1.00 57.16 33 ALA B CA 1
ATOM 2435 C C . ALA B 1 127 ? -68.111 14.095 20.211 1.00 56.35 33 ALA B C 1
ATOM 2436 O O . ALA B 1 127 ? -67.184 13.856 19.435 1.00 56.29 33 ALA B O 1
ATOM 2438 N N . THR B 1 128 ? -69.333 14.394 19.797 1.00 55.32 34 THR B N 1
ATOM 2439 C CA . THR B 1 128 ? -69.673 14.431 18.380 1.00 54.55 34 THR B CA 1
ATOM 2440 C C . THR B 1 128 ? -69.306 15.753 17.722 1.00 53.76 34 THR B C 1
ATOM 2441 O O . THR B 1 128 ? -69.238 15.837 16.501 1.00 53.71 34 THR B O 1
ATOM 2445 N N . ASN B 1 129 ? -69.102 16.778 18.542 1.00 52.75 35 ASN B N 1
ATOM 2446 C CA . ASN B 1 129 ? -68.742 18.108 18.090 1.00 51.84 35 ASN B CA 1
ATOM 2447 C C . ASN B 1 129 ? -67.824 18.762 19.125 1.00 51.47 35 ASN B C 1
ATOM 2448 O O . ASN B 1 129 ? -68.246 19.654 19.869 1.00 51.32 35 ASN B O 1
ATOM 2453 N N . PRO B 1 130 ? -66.559 18.310 19.181 1.00 51.09 36 PRO B N 1
ATOM 2454 C CA . PRO B 1 130 ? -65.664 18.669 20.279 1.00 51.00 36 PRO B CA 1
ATOM 2455 C C . PRO B 1 130 ? -64.999 20.026 20.158 1.00 50.94 36 PRO B C 1
ATOM 2456 O O . PRO B 1 130 ? -64.678 20.476 19.055 1.00 50.88 36 PRO B O 1
ATOM 2460 N N . ASP B 1 131 ? -64.801 20.659 21.312 1.00 50.92 37 ASP B N 1
ATOM 2461 C CA . ASP B 1 131 ? -64.069 21.916 21.420 1.00 50.71 37 ASP B CA 1
ATOM 2462 C C . ASP B 1 131 ? -62.589 21.687 21.185 1.00 50.07 37 ASP B C 1
ATOM 2463 O O . ASP B 1 131 ? -61.975 20.857 21.848 1.00 50.10 37 ASP B O 1
ATOM 2468 N N . VAL B 1 132 ? -62.025 22.438 20.245 1.00 49.50 38 VAL B N 1
ATOM 2469 C CA . VAL B 1 132 ? -60.672 22.208 19.752 1.00 49.15 38 VAL B CA 1
ATOM 2470 C C . VAL B 1 132 ? -60.038 23.508 19.264 1.00 48.94 38 VAL B C 1
ATOM 2471 O O . VAL B 1 132 ? -60.694 24.308 18.608 1.00 48.98 38 VAL B O 1
ATOM 2475 N N . HIS B 1 133 ? -58.762 23.715 19.578 1.00 48.67 39 HIS B N 1
ATOM 2476 C CA . HIS B 1 133 ? -58.030 24.861 19.041 1.00 48.33 39 HIS B CA 1
ATOM 2477 C C . HIS B 1 133 ? -56.634 24.481 18.533 1.00 48.21 39 HIS B C 1
ATOM 2478 O O . HIS B 1 133 ? -55.829 23.870 19.250 1.00 48.03 39 HIS B O 1
ATOM 2485 N N . ASP B 1 134 ? -56.372 24.856 17.282 1.00 48.11 40 ASP B N 1
ATOM 2486 C CA . ASP B 1 134 ? -55.115 24.576 16.572 1.00 48.06 40 ASP B CA 1
ATOM 2487 C C . ASP B 1 134 ? -54.802 23.082 16.499 1.00 47.92 40 ASP B C 1
ATOM 2488 O O . ASP B 1 134 ? -53.679 22.667 16.807 1.00 48.38 40 ASP B O 1
ATOM 2493 N N . PRO B 1 135 ? -55.785 22.269 16.065 1.00 47.57 41 PRO B N 1
ATOM 2494 C CA . PRO B 1 135 ? -55.618 20.828 16.106 1.00 47.42 41 PRO B CA 1
ATOM 2495 C C . PRO B 1 135 ? -54.645 20.336 15.054 1.00 47.37 41 PRO B C 1
ATOM 2496 O O . PRO B 1 135 ? -54.346 21.050 14.090 1.00 47.59 41 PRO B O 1
ATOM 2500 N N . VAL B 1 136 ? -54.179 19.110 15.250 1.00 47.34 42 VAL B N 1
ATOM 2501 C CA . VAL B 1 136 ? -53.262 18.444 14.338 1.00 47.38 42 VAL B CA 1
ATOM 2502 C C . VAL B 1 136 ? -53.585 16.954 14.502 1.00 47.81 42 VAL B C 1
ATOM 2503 O O . VAL B 1 136 ? -54.133 16.565 15.540 1.00 47.39 42 VAL B O 1
ATOM 2507 N N . MET B 1 137 ? -53.296 16.139 13.482 1.00 48.45 43 MET B N 1
ATOM 2508 C CA . MET B 1 137 ? -53.802 14.755 13.442 1.00 49.20 43 MET B CA 1
ATOM 2509 C C . MET B 1 137 ? -52.844 13.688 12.920 1.00 49.80 43 MET B C 1
ATOM 2510 O O . MET B 1 137 ? -52.098 13.904 11.967 1.00 49.83 43 MET B O 1
ATOM 2515 N N . ALA B 1 138 ? -52.906 12.523 13.559 1.00 50.64 44 ALA B N 1
ATOM 2516 C CA . ALA B 1 138 ? -52.167 11.343 13.137 1.00 51.48 44 ALA B CA 1
ATOM 2517 C C . ALA B 1 138 ? -53.026 10.095 13.294 1.00 52.07 44 ALA B C 1
ATOM 2518 O O . ALA B 1 138 ? -54.011 10.094 14.033 1.00 52.17 44 ALA B O 1
ATOM 2520 N N . ARG B 1 139 ? -52.651 9.043 12.577 1.00 52.98 45 ARG B N 1
ATOM 2521 C CA . ARG B 1 139 ? -53.272 7.733 12.716 1.00 53.98 45 ARG B CA 1
ATOM 2522 C C . ARG B 1 139 ? -52.162 6.690 12.833 1.00 54.66 45 ARG B C 1
ATOM 2523 O O . ARG B 1 139 ? -51.403 6.482 11.878 1.00 55.02 45 ARG B O 1
ATOM 2531 N N . GLU B 1 140 ? -52.035 6.067 14.005 1.00 55.28 46 GLU B N 1
ATOM 2532 C CA . GLU B 1 140 ? -51.157 4.905 14.142 1.00 55.78 46 GLU B CA 1
ATOM 2533 C C . GLU B 1 140 ? -52.028 3.680 14.078 1.00 55.99 46 GLU B C 1
ATOM 2534 O O . GLU B 1 140 ? -52.812 3.392 14.991 1.00 55.92 46 GLU B O 1
ATOM 2540 N N . ASP B 1 141 ? -51.851 2.956 12.984 1.00 56.45 47 ASP B N 1
ATOM 2541 C CA . ASP B 1 141 ? -52.946 2.221 12.356 1.00 56.84 47 ASP B CA 1
ATOM 2542 C C . ASP B 1 141 ? -54.020 1.646 13.277 1.00 56.36 47 ASP B C 1
ATOM 2543 O O . ASP B 1 141 ? -53.735 0.970 14.276 1.00 55.97 47 ASP B O 1
ATOM 2548 N N . GLY B 1 142 ? -55.256 1.982 12.917 1.00 55.83 48 GLY B N 1
ATOM 2549 C CA . GLY B 1 142 ? -56.409 1.813 13.774 1.00 55.33 48 GLY B CA 1
ATOM 2550 C C . GLY B 1 142 ? -56.909 3.180 14.207 1.00 54.87 48 GLY B C 1
ATOM 2551 O O . GLY B 1 142 ? -57.714 3.802 13.518 1.00 54.62 48 GLY B O 1
ATOM 2552 N N . LYS B 1 143 ? -56.404 3.649 15.344 1.00 54.45 49 LYS B N 1
ATOM 2553 C CA . LYS B 1 143 ? -56.916 4.854 15.982 1.00 54.07 49 LYS B CA 1
ATOM 2554 C C . LYS B 1 143 ? -56.390 6.145 15.374 1.00 53.21 49 LYS B C 1
ATOM 2555 O O . LYS B 1 143 ? -55.224 6.235 14.982 1.00 53.23 49 LYS B O 1
ATOM 2561 N N . TYR B 1 144 ? -57.278 7.137 15.315 1.00 52.06 50 TYR B N 1
ATOM 2562 C CA . TYR B 1 144 ? -56.934 8.511 14.984 1.00 50.85 50 TYR B CA 1
ATOM 2563 C C . TYR B 1 144 ? -56.596 9.245 16.272 1.00 50.26 50 TYR B C 1
ATOM 2564 O O . TYR B 1 144 ? -57.288 9.093 17.281 1.00 50.28 50 TYR B O 1
ATOM 2573 N N . TYR B 1 145 ? -55.517 10.018 16.234 1.00 49.42 51 TYR B N 1
ATOM 2574 C CA . TYR B 1 145 ? -55.111 10.858 17.350 1.00 48.66 51 TYR B CA 1
ATOM 2575 C C . TYR B 1 145 ? -55.134 12.325 16.913 1.00 48.20 51 TYR B C 1
ATOM 2576 O O . TYR B 1 145 ? -54.569 12.671 15.876 1.00 48.01 51 TYR B O 1
ATOM 2585 N N . ILE B 1 146 ? -55.794 13.174 17.693 1.00 47.55 52 ILE B N 1
ATOM 2586 C CA . ILE B 1 146 ? -55.672 14.616 17.531 1.00 47.25 52 ILE B CA 1
ATOM 2587 C C . ILE B 1 146 ? -54.869 15.202 18.690 1.00 47.28 52 ILE B C 1
ATOM 2588 O O . ILE B 1 146 ? -55.089 14.843 19.848 1.00 47.33 52 ILE B O 1
ATOM 2593 N N . PHE B 1 147 ? -53.929 16.088 18.370 1.00 47.17 53 PHE B N 1
ATOM 2594 C CA . PHE B 1 147 ? -53.259 16.893 19.383 1.00 47.25 53 PHE B CA 1
ATOM 2595 C C . PHE B 1 147 ? -53.530 18.354 19.101 1.00 47.35 53 PHE B C 1
ATOM 2596 O O . PHE B 1 147 ? -53.647 18.759 17.947 1.00 47.42 53 PHE B O 1
ATOM 2604 N N . MET B 1 148 ? -53.631 19.144 20.158 1.00 47.61 54 MET B N 1
ATOM 2605 C CA . MET B 1 148 ? -54.114 20.516 20.037 1.00 48.11 54 MET B CA 1
ATOM 2606 C C . MET B 1 148 ? -53.594 21.412 21.161 1.00 48.12 54 MET B C 1
ATOM 2607 O O . MET B 1 148 ? -53.040 20.923 22.147 1.00 48.26 54 MET B O 1
ATOM 2612 N N . THR B 1 149 ? -53.781 22.721 21.013 1.00 48.22 55 THR B N 1
ATOM 2613 C CA . THR B 1 149 ? -53.437 23.678 22.070 1.00 48.23 55 THR B CA 1
ATOM 2614 C C . THR B 1 149 ? -54.082 23.267 23.393 1.00 48.41 55 THR B C 1
ATOM 2615 O O . THR B 1 149 ? -55.270 22.941 23.444 1.00 48.51 55 THR B O 1
ATOM 2619 N N . GLY B 1 150 ? -53.287 23.268 24.454 1.00 48.60 56 GLY B N 1
ATOM 2620 C CA . GLY B 1 150 ? -53.778 22.905 25.776 1.00 49.07 56 GLY B CA 1
ATOM 2621 C C . GLY B 1 150 ? -52.663 22.611 26.752 1.00 49.32 56 GLY B C 1
ATOM 2622 O O . GLY B 1 150 ? -51.487 22.651 26.398 1.00 49.31 56 GLY B O 1
ATOM 2623 N N . GLN B 1 151 ? -53.033 22.318 27.991 1.00 49.69 57 GLN B N 1
ATOM 2624 C CA . GLN B 1 151 ? -52.047 22.004 29.010 1.00 50.22 57 GLN B CA 1
ATOM 2625 C C . GLN B 1 151 ? -51.256 20.768 28.603 1.00 50.28 57 GLN B C 1
ATOM 2626 O O . GLN B 1 151 ? -51.832 19.789 28.126 1.00 50.60 57 GLN B O 1
ATOM 2632 N N . ALA B 1 152 ? -49.937 20.830 28.772 1.00 50.38 58 ALA B N 1
ATOM 2633 C CA . ALA B 1 152 ? -49.025 19.745 28.368 1.00 50.55 58 ALA B CA 1
ATOM 2634 C C . ALA B 1 152 ? -49.265 19.225 26.933 1.00 50.60 58 ALA B C 1
ATOM 2635 O O . ALA B 1 152 ? -48.810 18.134 26.572 1.00 50.65 58 ALA B O 1
ATOM 2637 N N . VAL B 1 153 ? -49.957 20.035 26.127 1.00 50.60 59 VAL B N 1
ATOM 2638 C CA . VAL B 1 153 ? -50.541 19.632 24.837 1.00 50.60 59 VAL B CA 1
ATOM 2639 C C . VAL B 1 153 ? -51.740 18.702 25.035 1.00 50.57 59 VAL B C 1
ATOM 2640 O O . VAL B 1 153 ? -51.603 17.597 25.554 1.00 50.64 59 VAL B O 1
ATOM 2644 N N . GLY B 1 154 ? -52.912 19.165 24.617 1.00 50.54 60 GLY B N 1
ATOM 2645 C CA . GLY B 1 154 ? -54.126 18.373 24.713 1.00 50.64 60 GLY B CA 1
ATOM 2646 C C . GLY B 1 154 ? -54.190 17.281 23.666 1.00 50.75 60 GLY B C 1
ATOM 2647 O O . GLY B 1 154 ? -53.478 17.325 22.657 1.00 50.65 60 GLY B O 1
ATOM 2648 N N . SER B 1 155 ? -55.045 16.292 23.913 1.00 50.83 61 SER B N 1
ATOM 2649 C CA . SER B 1 155 ? -55.254 15.213 22.959 1.00 50.95 61 SER B CA 1
ATOM 2650 C C . SER B 1 155 ? -56.657 14.643 23.032 1.00 51.03 61 SER B C 1
ATOM 2651 O O . SER B 1 155 ? -57.343 14.748 24.045 1.00 50.83 61 SER B O 1
ATOM 2654 N N . MET B 1 156 ? -57.073 14.058 21.920 1.00 51.37 62 MET B N 1
ATOM 2655 C CA . MET B 1 156 ? -58.320 13.327 21.823 1.00 51.74 62 MET B CA 1
ATOM 2656 C C . MET B 1 156 ? -58.036 12.143 20.933 1.00 51.94 62 MET B C 1
ATOM 2657 O O . MET B 1 156 ? -57.057 12.138 20.181 1.00 52.24 62 MET B O 1
ATOM 2662 N N . THR B 1 157 ? -58.914 11.153 20.987 1.00 51.96 63 THR B N 1
ATOM 2663 C CA . THR B 1 157 ? -58.726 9.945 20.210 1.00 51.87 63 THR B CA 1
ATOM 2664 C C . THR B 1 157 ? -60.056 9.485 19.596 1.00 51.58 63 THR B C 1
ATOM 2665 O O . THR B 1 157 ? -61.118 9.665 20.199 1.00 51.38 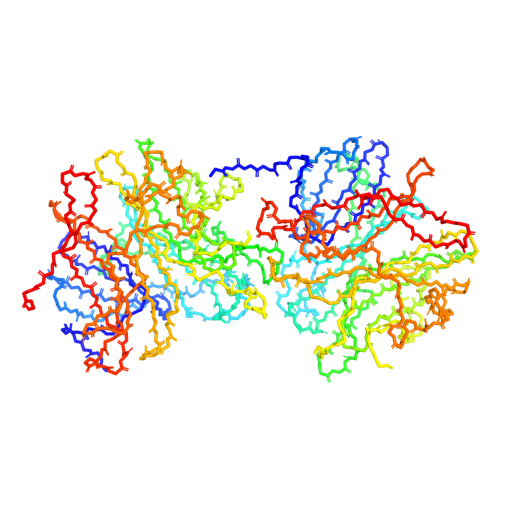63 THR B O 1
ATOM 2669 N N . SER B 1 158 ? -59.990 8.934 18.381 1.00 51.39 64 SER B N 1
ATOM 2670 C CA . SER B 1 158 ? -61.181 8.466 17.661 1.00 51.53 64 SER B CA 1
ATOM 2671 C C . SER B 1 158 ? -60.919 7.183 16.869 1.00 51.81 64 SER B C 1
ATOM 2672 O O . SER B 1 158 ? -59.794 6.940 16.429 1.00 51.82 64 SER B O 1
ATOM 2675 N N . ASP B 1 159 ? -61.959 6.370 16.680 1.00 52.08 65 ASP B N 1
ATOM 2676 C CA . ASP B 1 159 ? -61.840 5.149 15.874 1.00 52.53 65 ASP B CA 1
ATOM 2677 C C . ASP B 1 159 ? -62.310 5.346 14.436 1.00 52.45 65 ASP B C 1
ATOM 2678 O O . ASP B 1 159 ? -61.948 4.571 13.550 1.00 52.49 65 ASP B O 1
ATOM 2683 N N . ASP B 1 160 ? -63.113 6.383 14.211 1.00 52.33 66 ASP B N 1
ATOM 2684 C CA . ASP B 1 160 ? -63.742 6.601 12.916 1.00 51.94 66 ASP B CA 1
ATOM 2685 C C . ASP B 1 160 ? -63.619 8.045 12.461 1.00 51.89 66 ASP B C 1
ATOM 2686 O O . ASP B 1 160 ? -64.128 8.406 11.395 1.00 51.77 66 ASP B O 1
ATOM 2691 N N . MET B 1 161 ? -62.983 8.870 13.295 1.00 51.78 67 MET B N 1
ATOM 2692 C CA . MET B 1 161 ? -62.741 10.281 12.986 1.00 51.72 67 MET B CA 1
ATOM 2693 C C . MET B 1 161 ? -63.997 11.151 13.157 1.00 51.40 67 MET B C 1
ATOM 2694 O O . MET B 1 161 ? -63.922 12.373 13.042 1.00 51.16 67 MET B O 1
ATOM 2699 N N . LYS B 1 162 ? -65.141 10.528 13.451 1.00 51.14 68 LYS B N 1
ATOM 2700 C CA . LYS B 1 162 ? -66.407 11.265 13.576 1.00 51.04 68 LYS B CA 1
ATOM 2701 C C . LYS B 1 162 ? -66.739 11.678 15.005 1.00 50.82 68 LYS B C 1
ATOM 2702 O O . LYS B 1 162 ? -67.258 12.771 15.221 1.00 51.03 68 LYS B O 1
ATOM 2708 N N . SER B 1 163 ? -66.460 10.800 15.970 1.00 50.56 69 SER B N 1
ATOM 2709 C CA . SER B 1 163 ? -66.610 11.127 17.392 1.00 50.21 69 SER B CA 1
ATOM 2710 C C . SER B 1 163 ? -65.312 10.883 18.146 1.00 49.96 69 SER B C 1
ATOM 2711 O O . SER B 1 163 ? -64.500 10.052 17.754 1.00 49.48 69 SER B O 1
ATOM 2714 N N . TRP B 1 164 ? -65.125 11.619 19.232 1.00 50.13 70 TRP B N 1
ATOM 2715 C CA . TRP B 1 164 ? -63.833 11.680 19.892 1.00 50.39 70 TRP B CA 1
ATOM 2716 C C . TRP B 1 164 ? -63.966 11.468 21.388 1.00 51.21 70 TRP B C 1
ATOM 2717 O O . TRP B 1 164 ? -65.008 11.743 21.967 1.00 51.17 70 TRP B O 1
ATOM 2728 N N . THR B 1 165 ? -62.907 10.944 21.995 1.00 52.33 71 THR B N 1
ATOM 2729 C CA . THR B 1 165 ? -62.822 10.774 23.442 1.00 53.37 71 THR B CA 1
ATOM 2730 C C . THR B 1 165 ? -61.576 11.529 23.927 1.00 54.04 71 THR B C 1
ATOM 2731 O O . THR B 1 165 ? -60.555 11.536 23.237 1.00 53.89 71 THR B O 1
ATOM 2735 N N . PRO B 1 166 ? -61.652 12.173 25.107 1.00 54.98 72 PRO B N 1
ATOM 2736 C CA . PRO B 1 166 ? -60.561 13.064 25.531 1.00 55.80 72 PRO B CA 1
ATOM 2737 C C . PRO B 1 166 ? -59.305 12.362 26.068 1.00 56.68 72 PRO B C 1
ATOM 2738 O O . PRO B 1 166 ? -59.385 11.231 26.552 1.00 56.67 72 PRO B O 1
ATOM 2742 N N . GLY B 1 167 ? -58.162 13.045 25.944 1.00 57.67 73 GLY B N 1
ATOM 2743 C CA . GLY B 1 167 ? -56.895 12.673 26.591 1.00 58.78 73 GLY B CA 1
ATOM 2744 C C . GLY B 1 167 ? -56.667 13.526 27.840 1.00 59.89 73 GLY B C 1
ATOM 2745 O O . GLY B 1 167 ? -57.463 14.436 28.101 1.00 60.10 73 GLY B O 1
ATOM 2746 N N . ARG B 1 168 ? -55.593 13.322 28.614 1.00 60.77 74 ARG B N 1
ATOM 2747 C CA . ARG B 1 168 ? -54.341 12.622 28.287 1.00 61.58 74 ARG B CA 1
ATOM 2748 C C . ARG B 1 168 ? -53.322 13.667 27.821 1.00 61.89 74 ARG B C 1
ATOM 2749 O O . ARG B 1 168 ? -52.695 13.508 26.767 1.00 62.16 74 ARG B O 1
ATOM 2757 N N . GLY B 1 169 ? -53.173 14.739 28.605 1.00 62.07 75 GLY B N 1
ATOM 2758 C CA . GLY B 1 169 ? -52.150 15.761 28.354 1.00 62.41 75 GLY B CA 1
ATOM 2759 C C . GLY B 1 169 ? -50.829 15.091 28.026 1.00 62.75 75 GLY B C 1
ATOM 2760 O O . GLY B 1 169 ? -50.356 14.257 28.790 1.00 62.84 75 GLY B O 1
ATOM 2761 N N . VAL B 1 170 ? -50.233 15.455 26.895 1.00 63.19 76 VAL B N 1
ATOM 2762 C CA . VAL B 1 170 ? -49.171 14.643 26.276 1.00 63.79 76 VAL B CA 1
ATOM 2763 C C . VAL B 1 170 ? -47.800 14.628 26.978 1.00 64.15 76 VAL B C 1
ATOM 2764 O O . VAL B 1 170 ? -47.197 13.565 27.146 1.00 64.00 76 VAL B O 1
ATOM 2768 N N . MET B 1 171 ? -47.314 15.798 27.374 1.00 64.84 77 MET B N 1
ATOM 2769 C CA . MET B 1 171 ? -46.015 15.908 28.041 1.00 65.55 77 MET B CA 1
ATOM 2770 C C . MET B 1 171 ? -46.020 15.240 29.410 1.00 66.19 77 MET B C 1
ATOM 2771 O O . MET B 1 171 ? -46.957 15.454 30.189 1.00 66.23 77 MET B O 1
ATOM 2776 N N . PRO B 1 172 ? -44.969 14.442 29.716 1.00 66.79 78 PRO B N 1
ATOM 2777 C CA . PRO B 1 172 ? -44.839 13.829 31.043 1.00 67.20 78 PRO B CA 1
ATOM 2778 C C . PRO B 1 172 ? -44.630 14.917 32.093 1.00 67.71 78 PRO B C 1
ATOM 2779 O O . PRO B 1 172 ? -45.262 14.900 33.147 1.00 67.84 78 PRO B O 1
ATOM 2783 N N . GLU B 1 173 ? -43.742 15.852 31.784 1.00 68.35 79 GLU B N 1
ATOM 2784 C CA . GLU B 1 173 ? -43.533 17.041 32.588 1.00 69.02 79 GLU B CA 1
ATOM 2785 C C . GLU B 1 173 ? -43.283 18.198 31.634 1.00 69.43 79 GLU B C 1
ATOM 2786 O O . GLU B 1 173 ? -42.816 17.995 30.507 1.00 69.48 79 GLU B O 1
ATOM 2792 N N . ILE B 1 174 ? -43.611 19.404 32.083 1.00 69.85 80 ILE B N 1
ATOM 2793 C CA . ILE B 1 174 ? -43.313 20.613 31.330 1.00 70.25 80 ILE B CA 1
ATOM 2794 C C . ILE B 1 174 ? -41.794 20.820 31.336 1.00 70.62 80 ILE B C 1
ATOM 2795 O O . ILE B 1 174 ? -41.198 20.971 32.404 1.00 70.61 80 ILE B O 1
ATOM 2800 N N . PRO B 1 175 ? -41.162 20.800 30.145 1.00 71.00 81 PRO B N 1
ATOM 2801 C CA . PRO B 1 175 ? -39.701 20.870 30.043 1.00 71.41 81 PRO B CA 1
ATOM 2802 C C . PRO B 1 175 ? -39.122 22.131 30.676 1.00 71.84 81 PRO B C 1
ATOM 2803 O O . PRO B 1 175 ? -39.660 23.227 30.484 1.00 71.92 81 PRO B O 1
ATOM 2807 N N . GLN B 1 176 ? -38.035 21.964 31.426 1.00 72.34 82 GLN B N 1
ATOM 2808 C CA . GLN B 1 176 ? -37.465 23.060 32.209 1.00 72.82 82 GLN B CA 1
ATOM 2809 C C . GLN B 1 176 ? -36.717 24.082 31.355 1.00 72.58 82 GLN B C 1
ATOM 2810 O O . GLN B 1 176 ? -36.618 25.252 31.737 1.00 72.65 82 GLN B O 1
ATOM 2816 N N . TRP B 1 177 ? -36.208 23.648 30.202 1.00 72.29 83 TRP B N 1
ATOM 2817 C CA . TRP B 1 177 ? -35.567 24.569 29.262 1.00 71.95 83 TRP B CA 1
ATOM 2818 C C . TRP B 1 177 ? -36.555 25.612 28.740 1.00 71.78 83 TRP B C 1
ATOM 2819 O O . TRP B 1 177 ? -36.188 26.767 28.528 1.00 71.72 83 TRP B O 1
ATOM 2830 N N . ALA B 1 178 ? -37.805 25.191 28.550 1.00 71.60 84 ALA B N 1
ATOM 2831 C CA . ALA B 1 178 ? -38.841 26.030 27.962 1.00 71.51 84 ALA B CA 1
ATOM 2832 C C . ALA B 1 178 ? -39.342 27.092 28.936 1.00 71.57 84 ALA B C 1
ATOM 2833 O O . ALA B 1 178 ? -39.549 28.248 28.555 1.00 71.26 84 ALA B O 1
ATOM 2835 N N . MET B 1 179 ? -39.529 26.691 30.190 1.00 71.89 85 MET B N 1
ATOM 2836 C CA . MET B 1 179 ? -39.921 27.614 31.254 1.00 72.27 85 MET B CA 1
ATOM 2837 C C . MET B 1 179 ? -38.853 28.675 31.490 1.00 72.42 85 MET B C 1
ATOM 2838 O O . MET B 1 179 ? -39.159 29.789 31.915 1.00 72.44 85 MET B O 1
ATOM 2843 N N . GLU B 1 180 ? -37.602 28.314 31.216 1.00 72.63 86 GLU B N 1
ATOM 2844 C CA . GLU B 1 180 ? -36.487 29.247 31.312 1.00 72.86 86 GLU B CA 1
ATOM 2845 C C . GLU B 1 180 ? -36.405 30.163 30.089 1.00 72.67 86 GLU B C 1
ATOM 2846 O O . GLU B 1 180 ? -36.325 31.384 30.238 1.00 72.90 86 GLU B O 1
ATOM 2852 N N . ALA B 1 181 ? -36.438 29.577 28.891 1.00 72.36 87 ALA B N 1
ATOM 2853 C CA . ALA B 1 181 ? -36.332 30.340 27.641 1.00 71.96 87 ALA B CA 1
ATOM 2854 C C . ALA B 1 181 ? -37.514 31.285 27.394 1.00 71.74 87 ALA B C 1
ATOM 2855 O O . ALA B 1 181 ? -37.334 32.379 26.856 1.00 71.62 87 ALA B O 1
ATOM 2857 N N . VAL B 1 182 ? -38.714 30.849 27.780 1.00 71.55 88 VAL B N 1
ATOM 2858 C CA . VAL B 1 182 ? -39.927 31.671 27.679 1.00 71.31 88 VAL B CA 1
ATOM 2859 C C . VAL B 1 182 ? -40.507 31.896 29.081 1.00 71.28 88 VAL B C 1
ATOM 2860 O O . VAL B 1 182 ? -41.290 31.078 29.575 1.00 71.26 88 VAL B O 1
ATOM 2864 N N . PRO B 1 183 ? -40.115 33.007 29.729 1.00 71.23 89 PRO B N 1
ATOM 2865 C CA . PRO B 1 183 ? -40.414 33.274 31.147 1.00 71.05 89 PRO B CA 1
ATOM 2866 C C . PRO B 1 183 ? -41.891 33.177 31.557 1.00 70.79 89 PRO B C 1
ATOM 2867 O O . PRO B 1 183 ? -42.187 32.661 32.641 1.00 71.05 89 PRO B O 1
ATOM 2871 N N . GLY B 1 184 ? -42.801 33.657 30.711 1.00 70.30 90 GLY B N 1
ATOM 2872 C CA . GLY B 1 184 ? -44.238 33.574 31.003 1.00 69.65 90 GLY B CA 1
ATOM 2873 C C . GLY B 1 184 ? -44.797 32.156 30.967 1.00 69.21 90 GLY B C 1
ATOM 2874 O O . GLY B 1 184 ? -45.619 31.782 31.803 1.00 69.06 90 GLY B O 1
ATOM 2875 N N . TYR B 1 185 ? -44.336 31.372 29.995 1.00 68.88 91 TYR B N 1
ATOM 2876 C CA . TYR B 1 185 ? -44.786 29.997 29.780 1.00 68.45 91 TYR B CA 1
ATOM 2877 C C . TYR B 1 185 ? -44.646 29.132 31.029 1.00 68.30 91 TYR B C 1
ATOM 2878 O O . TYR B 1 185 ? -43.583 29.094 31.660 1.00 68.42 91 TYR B O 1
ATOM 2887 N N . ARG B 1 186 ? -45.733 28.443 31.371 1.00 67.88 92 ARG B N 1
ATOM 2888 C CA . ARG B 1 186 ? -45.802 27.633 32.584 1.00 67.32 92 ARG B CA 1
ATOM 2889 C C . ARG B 1 186 ? -46.504 26.295 32.323 1.00 66.39 92 ARG B C 1
ATOM 2890 O O . ARG B 1 186 ? -46.783 25.540 33.259 1.00 66.52 92 ARG B O 1
ATOM 2898 N N . GLY B 1 187 ? -46.788 26.002 31.054 1.00 65.21 93 GLY B N 1
ATOM 2899 C CA . GLY B 1 187 ? -47.353 24.705 30.680 1.00 63.58 93 GLY B CA 1
ATOM 2900 C C . GLY B 1 187 ? -48.393 24.705 29.576 1.00 62.38 93 GLY B C 1
ATOM 2901 O O . GLY B 1 187 ? -48.580 23.690 28.902 1.00 62.32 93 GLY B O 1
ATOM 2902 N N . HIS B 1 188 ? -49.082 25.831 29.399 1.00 61.14 94 HIS B N 1
ATOM 2903 C CA . HIS B 1 188 ? -50.062 25.964 28.325 1.00 59.79 94 HIS B CA 1
ATOM 2904 C C . HIS B 1 188 ? -49.339 26.020 26.985 1.00 58.74 94 HIS B C 1
ATOM 2905 O O . HIS B 1 188 ? -48.880 27.076 26.550 1.00 58.59 94 HIS B O 1
ATOM 2912 N N . THR B 1 189 ? -49.226 24.858 26.355 1.00 57.47 95 THR B N 1
ATOM 2913 C CA . THR B 1 189 ? -48.502 24.708 25.104 1.00 56.34 95 THR B CA 1
ATOM 2914 C C . THR B 1 189 ? -49.476 24.906 23.960 1.00 55.63 95 THR B C 1
ATOM 2915 O O . THR B 1 189 ? -50.636 24.522 24.069 1.00 55.64 95 THR B O 1
ATOM 2919 N N . TRP B 1 190 ? -49.011 25.518 22.873 1.00 54.84 96 TRP B N 1
ATOM 2920 C CA . TRP B 1 190 ? -49.857 25.758 21.709 1.00 54.03 96 TRP B CA 1
ATOM 2921 C C . TRP B 1 190 ? -49.370 25.012 20.488 1.00 53.89 96 TRP B C 1
ATOM 2922 O O . TRP B 1 190 ? -48.179 24.718 20.365 1.00 54.00 96 TRP B O 1
ATOM 2933 N N . ALA B 1 191 ? -50.312 24.724 19.589 1.00 53.48 97 ALA B N 1
ATOM 2934 C CA . ALA B 1 191 ? -50.036 24.429 18.179 1.00 53.03 97 ALA B CA 1
ATOM 2935 C C . ALA B 1 191 ? -48.985 23.345 17.900 1.00 52.63 97 ALA B C 1
ATOM 2936 O O . ALA B 1 191 ? -47.928 23.633 17.351 1.00 52.39 97 ALA B O 1
ATOM 2938 N N . PRO B 1 192 ? -49.282 22.092 18.267 1.00 52.54 98 PRO B N 1
ATOM 2939 C CA . PRO B 1 192 ? -48.357 21.003 17.961 1.00 52.57 98 PRO B CA 1
ATOM 2940 C C . PRO B 1 192 ? -48.349 20.595 16.486 1.00 52.72 98 PRO B C 1
ATOM 2941 O O . PRO B 1 192 ? -49.257 20.952 15.744 1.00 52.79 98 PRO B O 1
ATOM 2945 N N . ASP B 1 193 ? -47.308 19.873 16.074 1.00 53.09 99 ASP B N 1
ATOM 2946 C CA . ASP B 1 193 ? -47.275 19.202 14.777 1.00 53.58 99 ASP B CA 1
ATOM 2947 C C . ASP B 1 193 ? -46.817 17.781 14.991 1.00 53.61 99 ASP B C 1
ATOM 2948 O O . ASP B 1 193 ? -45.927 17.540 15.789 1.00 53.63 99 ASP B O 1
ATOM 2953 N N . ILE B 1 194 ? -47.419 16.842 14.272 1.00 54.01 100 ILE B N 1
ATOM 2954 C CA . ILE B 1 194 ? -47.116 15.435 14.475 1.00 54.45 100 ILE B CA 1
ATOM 2955 C C . ILE B 1 194 ? -46.994 14.676 13.158 1.00 55.18 100 ILE B C 1
ATOM 2956 O O . ILE B 1 194 ? -47.867 14.759 12.296 1.00 55.22 100 ILE B O 1
ATOM 2961 N N . SER B 1 195 ? -45.879 13.963 13.012 1.00 56.26 101 SER B N 1
ATOM 2962 C CA . SER B 1 195 ? -45.614 13.074 11.875 1.00 57.36 101 SER B CA 1
ATOM 2963 C C . SER B 1 195 ? -44.605 12.011 12.305 1.00 58.26 101 SER B C 1
ATOM 2964 O O . SER B 1 195 ? -43.961 12.162 13.347 1.00 58.18 101 SER B O 1
ATOM 2967 N N . GLU B 1 196 ? -44.464 10.939 11.524 1.00 59.48 102 GLU B N 1
ATOM 2968 C CA . GLU B 1 196 ? -43.451 9.928 11.844 1.00 60.79 102 GLU B CA 1
ATOM 2969 C C . GLU B 1 196 ? -42.398 9.749 10.756 1.00 61.66 102 GLU B C 1
ATOM 2970 O O . GLU B 1 196 ? -42.726 9.698 9.569 1.00 61.76 102 GLU B O 1
ATOM 2976 N N . HIS B 1 197 ? -41.135 9.652 11.172 1.00 62.77 103 HIS B N 1
ATOM 2977 C CA . HIS B 1 197 ? -40.011 9.623 10.235 1.00 63.96 103 HIS B CA 1
ATOM 2978 C C . HIS B 1 197 ? -38.762 8.886 10.770 1.00 64.64 103 HIS B C 1
ATOM 2979 O O . HIS B 1 197 ? -37.941 9.466 11.494 1.00 65.02 103 HIS B O 1
ATOM 2986 N N . ASN B 1 198 ? -38.618 7.606 10.447 1.00 65.14 104 ASN B N 1
ATOM 2987 C CA . ASN B 1 198 ? -39.691 6.779 9.937 1.00 65.56 104 ASN B CA 1
ATOM 2988 C C . ASN B 1 198 ? -39.555 5.539 10.795 1.00 65.50 104 ASN B C 1
ATOM 2989 O O . ASN B 1 198 ? -38.510 4.882 10.786 1.00 65.51 104 ASN B O 1
ATOM 2994 N N . GLY B 1 199 ? -40.598 5.258 11.569 1.00 65.37 105 GLY B N 1
ATOM 2995 C CA . GLY B 1 199 ? -40.500 4.356 12.708 1.00 64.91 105 GLY B CA 1
ATOM 2996 C C . GLY B 1 199 ? -40.537 5.147 14.003 1.00 64.71 105 GLY B C 1
ATOM 2997 O O . GLY B 1 199 ? -40.873 4.603 15.056 1.00 64.90 105 GLY B O 1
ATOM 2998 N N . THR B 1 200 ? -40.192 6.433 13.922 1.00 64.47 106 THR B N 1
ATOM 2999 C CA . THR B 1 200 ? -40.235 7.343 15.081 1.00 64.17 106 THR B CA 1
ATOM 3000 C C . THR B 1 200 ? -41.154 8.556 14.876 1.00 63.88 106 THR B C 1
ATOM 3001 O O . THR B 1 200 ? -41.171 9.164 13.800 1.00 63.92 106 THR B O 1
ATOM 3005 N N . TRP B 1 201 ? -41.892 8.899 15.934 1.00 63.30 107 TRP B N 1
ATOM 3006 C CA . TRP B 1 201 ? -42.850 10.003 15.935 1.00 62.68 107 TRP B CA 1
ATOM 3007 C C . TRP B 1 201 ? -42.238 11.301 16.429 1.00 62.20 107 TRP B C 1
ATOM 3008 O O . TRP B 1 201 ? -41.503 11.315 17.412 1.00 62.07 107 TRP B O 1
ATOM 3019 N N . TYR B 1 202 ? -42.569 12.389 15.739 1.00 61.73 108 TYR B N 1
ATOM 3020 C CA . TYR B 1 202 ? -42.011 13.704 16.015 1.00 61.20 108 TYR B CA 1
ATOM 3021 C C . TYR B 1 202 ? -43.106 14.718 16.306 1.00 60.78 108 TYR B C 1
ATOM 3022 O O . TYR B 1 202 ? -43.966 14.972 15.460 1.00 60.88 108 TYR B O 1
ATOM 3031 N N . MET B 1 203 ? -43.066 15.299 17.502 1.00 60.11 109 MET B N 1
ATOM 3032 C CA . MET B 1 203 ? -43.997 16.362 17.862 1.00 59.50 109 MET B CA 1
ATOM 3033 C C . MET B 1 203 ? -43.307 17.693 18.192 1.00 59.00 109 MET B C 1
ATOM 3034 O O . MET B 1 203 ? -42.554 17.803 19.166 1.00 58.96 109 MET B O 1
ATOM 3039 N N . TYR B 1 204 ? -43.571 18.698 17.364 1.00 58.30 110 TYR B N 1
ATOM 3040 C CA . TYR B 1 204 ? -43.114 20.055 17.630 1.00 57.59 110 TYR B CA 1
ATOM 3041 C C . TYR B 1 204 ? -44.201 20.813 18.375 1.00 57.26 110 TYR B C 1
ATOM 3042 O O . TYR B 1 204 ? -45.386 20.586 18.159 1.00 56.91 110 TYR B O 1
ATOM 3051 N N . TYR B 1 205 ? -43.789 21.708 19.262 1.00 57.04 111 TYR B N 1
ATOM 3052 C CA . TYR B 1 205 ? -44.732 22.439 20.095 1.00 56.81 111 TYR B CA 1
ATOM 3053 C C . TYR B 1 205 ? -44.280 23.879 20.310 1.00 56.61 111 TYR B C 1
ATOM 3054 O O . TYR B 1 205 ? -43.088 24.175 20.256 1.00 56.37 111 TYR B O 1
ATOM 3063 N N . SER B 1 206 ? -45.244 24.764 20.550 1.00 56.58 112 SER B N 1
ATOM 3064 C CA . SER B 1 206 ? -44.974 26.185 20.717 1.00 56.66 112 SER B CA 1
ATOM 3065 C C . SER B 1 206 ? -45.083 26.599 22.178 1.00 56.85 112 SER B C 1
ATOM 3066 O O . SER B 1 206 ? -46.042 26.256 22.861 1.00 56.62 112 SER B O 1
ATOM 3069 N N . CYS B 1 207 ? -44.081 27.329 22.650 1.00 57.32 113 CYS B N 1
ATOM 3070 C CA . CYS B 1 207 ? -44.088 27.878 23.996 1.00 57.99 113 CYS B CA 1
ATOM 3071 C C . CYS B 1 207 ? -44.070 29.391 23.864 1.00 58.28 113 CYS B C 1
ATOM 3072 O O . CYS B 1 207 ? -43.121 29.953 23.317 1.00 58.46 113 CYS B O 1
ATOM 3075 N N . SER B 1 208 ? -45.129 30.043 24.337 1.00 58.68 114 SER B N 1
ATOM 3076 C CA . SER B 1 208 ? -45.281 31.487 24.170 1.00 59.10 114 SER B CA 1
ATOM 3077 C C . SER B 1 208 ? -46.307 32.088 25.138 1.00 59.64 114 SER B C 1
ATOM 3078 O O . SER B 1 208 ? -46.794 31.404 26.036 1.00 59.68 114 SER B O 1
ATOM 3081 N N . THR B 1 209 ? -46.594 33.379 24.962 1.00 60.50 115 THR B N 1
ATOM 3082 C CA . THR B 1 209 ? -47.656 34.094 25.690 1.00 61.31 115 THR B CA 1
ATOM 3083 C C . THR B 1 209 ? -48.366 35.017 24.707 1.00 61.86 115 THR B C 1
ATOM 3084 O O . THR B 1 209 ? -47.706 35.683 23.905 1.00 61.85 115 THR B O 1
ATOM 3088 N N . PHE B 1 210 ? -49.696 35.077 24.771 1.00 62.65 116 PHE B N 1
ATOM 3089 C CA . PHE B 1 210 ? -50.470 35.751 23.715 1.00 63.37 116 PHE B CA 1
ATOM 3090 C C . PHE B 1 210 ? -50.029 37.189 23.442 1.00 63.43 116 PHE B C 1
ATOM 3091 O O . PHE B 1 210 ? -49.835 37.981 24.371 1.00 63.46 116 PHE B O 1
ATOM 3099 N N . GLY B 1 211 ? -49.857 37.496 22.156 1.00 63.54 117 GLY B N 1
ATOM 3100 C CA . GLY B 1 211 ? -49.533 38.846 21.698 1.00 63.58 117 GLY B CA 1
ATOM 3101 C C . GLY B 1 211 ? -48.056 39.184 21.572 1.00 63.65 117 GLY B C 1
ATOM 3102 O O . GLY B 1 211 ? -47.710 40.210 20.976 1.00 63.86 117 GLY B O 1
ATOM 3103 N N . LYS B 1 212 ? -47.185 38.336 22.123 1.00 63.43 118 LYS B N 1
ATOM 3104 C CA . LYS B 1 212 ? -45.740 38.608 22.142 1.00 63.40 118 LYS B CA 1
ATOM 3105 C C . LYS B 1 212 ? -44.966 37.635 21.250 1.00 63.14 118 LYS B C 1
ATOM 3106 O O . LYS B 1 212 ? -45.421 36.514 20.999 1.00 63.31 118 LYS B O 1
ATOM 3112 N N . ASN B 1 213 ? -43.799 38.062 20.769 1.00 62.76 119 ASN B N 1
ATOM 3113 C CA . ASN B 1 213 ? -42.931 37.172 19.990 1.00 62.27 119 ASN B CA 1
ATOM 3114 C C . ASN B 1 213 ? -41.738 36.628 20.772 1.00 61.87 119 ASN B C 1
ATOM 3115 O O . ASN B 1 213 ? -40.741 36.206 20.181 1.00 61.81 119 ASN B O 1
ATOM 3120 N N . GLY B 1 214 ? -41.852 36.649 22.101 1.00 61.39 120 GLY B N 1
ATOM 3121 C CA . GLY B 1 214 ? -40.929 35.930 22.980 1.00 60.53 120 GLY B CA 1
ATOM 3122 C C . GLY B 1 214 ? -41.408 34.493 23.037 1.00 59.89 120 GLY B C 1
ATOM 3123 O O . GLY B 1 214 ? -42.187 34.124 23.916 1.00 59.92 120 GLY B O 1
ATOM 3124 N N . SER B 1 215 ? -40.951 33.693 22.079 1.00 59.17 121 SER B N 1
ATOM 3125 C CA . SER B 1 215 ? -41.480 32.357 21.857 1.00 58.65 121 SER B CA 1
ATOM 3126 C C . SER B 1 215 ? -40.369 31.369 21.568 1.00 58.21 121 SER B C 1
ATOM 3127 O O . SER B 1 215 ? -39.268 31.763 21.182 1.00 58.48 121 SER B O 1
ATOM 3130 N N . ALA B 1 216 ? -40.664 30.084 21.744 1.00 57.43 122 ALA B N 1
ATOM 3131 C CA . ALA B 1 216 ? -39.716 29.030 21.416 1.00 56.82 122 ALA B CA 1
ATOM 3132 C C . ALA B 1 216 ? -40.430 27.791 20.893 1.00 56.40 122 ALA B C 1
ATOM 3133 O O . ALA B 1 216 ? -41.505 27.433 21.383 1.00 56.32 122 ALA B O 1
ATOM 3135 N N . ILE B 1 217 ? -39.835 27.148 19.891 1.00 55.76 123 ILE B N 1
ATOM 3136 C CA . ILE B 1 217 ? -40.368 25.895 19.369 1.00 55.33 123 ILE B CA 1
ATOM 3137 C C . ILE B 1 217 ? -39.510 24.754 19.866 1.00 55.43 123 ILE B C 1
ATOM 3138 O O . ILE B 1 217 ? -38.303 24.749 19.648 1.00 55.32 123 ILE B O 1
ATOM 3143 N N . GLY B 1 218 ? -40.147 23.797 20.537 1.00 55.61 124 GLY B N 1
ATOM 3144 C CA . GLY B 1 218 ? -39.472 22.607 21.041 1.00 55.99 124 GLY B CA 1
ATOM 3145 C C . GLY B 1 218 ? -39.853 21.328 20.320 1.00 56.29 124 GLY B C 1
ATOM 3146 O O . GLY B 1 218 ? -40.853 21.281 19.601 1.00 56.22 124 GLY B O 1
ATOM 3147 N N . LEU B 1 219 ? -39.047 20.288 20.523 1.00 56.68 125 LEU B N 1
ATOM 3148 C CA . LEU B 1 219 ? -39.296 18.976 19.929 1.00 57.07 125 LEU B CA 1
ATOM 3149 C C . LEU B 1 219 ? -39.317 17.885 20.989 1.00 57.45 125 LEU B C 1
ATOM 3150 O O . LEU B 1 219 ? -38.545 17.927 21.948 1.00 57.45 125 LEU B O 1
ATOM 3155 N N . MET B 1 220 ? -40.226 16.929 20.817 1.00 57.92 126 MET B N 1
ATOM 3156 C CA . MET B 1 220 ? -40.209 15.694 21.589 1.00 58.62 126 MET B CA 1
ATOM 3157 C C . MET B 1 220 ? -40.569 14.509 20.700 1.00 59.18 126 MET B C 1
ATOM 3158 O O . MET B 1 220 ? -41.419 14.624 19.814 1.00 59.24 126 MET B O 1
ATOM 3163 N N . THR B 1 221 ? -39.903 13.378 20.926 1.00 59.85 127 THR B N 1
ATOM 3164 C CA . THR B 1 221 ? -40.135 12.185 20.123 1.00 60.53 127 THR B CA 1
ATOM 3165 C C . THR B 1 221 ? -40.736 11.043 20.925 1.00 61.04 127 THR B C 1
ATOM 3166 O O . THR B 1 221 ? -40.654 11.008 22.153 1.00 61.02 127 THR B O 1
ATOM 3170 N N . ASN B 1 222 ? -41.345 10.112 20.200 1.00 61.87 128 ASN B N 1
ATOM 3171 C CA . ASN B 1 222 ? -41.865 8.877 20.758 1.00 62.77 128 ASN B CA 1
ATOM 3172 C C . ASN B 1 222 ? -41.813 7.819 19.671 1.00 63.57 128 ASN B C 1
ATOM 3173 O O . ASN B 1 222 ? -41.814 8.152 18.489 1.00 63.83 128 ASN B O 1
ATOM 3178 N N . LYS B 1 223 ? -41.756 6.549 20.062 1.00 64.49 129 LYS B N 1
ATOM 3179 C CA . LYS B 1 223 ? -41.604 5.467 19.096 1.00 65.28 129 LYS B CA 1
ATOM 3180 C C . LYS B 1 223 ? -42.976 4.920 18.711 1.00 65.49 129 LYS B C 1
ATOM 3181 O O . LYS B 1 223 ? -43.119 4.210 17.712 1.00 65.61 129 LYS B O 1
ATOM 3187 N N . THR B 1 224 ? -43.981 5.274 19.511 1.00 65.74 130 THR B N 1
ATOM 3188 C CA . THR B 1 224 ? -45.371 4.903 19.255 1.00 66.02 130 THR B CA 1
ATOM 3189 C C . THR B 1 224 ? -46.301 5.985 19.806 1.00 66.37 130 THR B C 1
ATOM 3190 O O . THR B 1 224 ? -45.875 6.834 20.592 1.00 66.33 130 THR B O 1
ATOM 3194 N N . LEU B 1 225 ? -47.567 5.955 19.389 1.00 66.77 131 LEU B N 1
ATOM 3195 C CA . LEU B 1 225 ? -48.573 6.904 19.885 1.00 67.05 131 LEU B CA 1
ATOM 3196 C C . LEU B 1 225 ? -49.491 6.289 20.933 1.00 67.46 131 LEU B C 1
ATOM 3197 O O . LEU B 1 225 ? -50.157 7.005 21.674 1.00 67.74 131 LEU B O 1
ATOM 3202 N N . ASN B 1 226 ? -49.513 4.960 20.982 1.00 67.95 132 ASN B N 1
ATOM 3203 C CA . ASN B 1 226 ? -50.338 4.203 21.914 1.00 68.37 132 ASN B CA 1
ATOM 3204 C C . ASN B 1 226 ? -49.840 4.310 23.360 1.00 68.77 132 ASN B C 1
ATOM 3205 O O . ASN B 1 226 ? -48.770 3.800 23.678 1.00 68.98 132 ASN B O 1
ATOM 3210 N N . PRO B 1 227 ? -50.618 4.964 24.243 1.00 69.19 133 PRO B N 1
ATOM 3211 C CA . PRO B 1 227 ? -50.227 5.111 25.652 1.00 69.62 133 PRO B CA 1
ATOM 3212 C C . PRO B 1 227 ? -50.137 3.790 26.426 1.00 70.06 133 PRO B C 1
ATOM 3213 O O . PRO B 1 227 ? -49.332 3.679 27.352 1.00 70.08 133 PRO B O 1
ATOM 3217 N N . GLU B 1 228 ? -50.954 2.807 26.044 1.00 70.53 134 GLU B N 1
ATOM 3218 C CA . GLU B 1 228 ? -50.965 1.491 26.689 1.00 70.90 134 GLU B CA 1
ATOM 3219 C C . GLU B 1 228 ? -49.737 0.636 26.342 1.00 71.20 134 GLU B C 1
ATOM 3220 O O . GLU B 1 228 ? -49.357 -0.247 27.110 1.00 71.28 134 GLU B O 1
ATOM 3226 N N . SER B 1 229 ? -49.127 0.900 25.189 1.00 71.62 135 SER B N 1
ATOM 3227 C CA . SER B 1 229 ? -47.897 0.223 24.761 1.00 72.07 135 SER B CA 1
ATOM 3228 C C . SER B 1 229 ? -46.733 0.445 25.742 1.00 72.51 135 SER B C 1
ATOM 3229 O O . SER B 1 229 ? -46.629 1.511 26.350 1.00 72.38 135 SER B O 1
ATOM 3232 N N . PRO B 1 230 ? -45.863 -0.573 25.908 1.00 73.09 136 PRO B N 1
ATOM 3233 C CA . PRO B 1 230 ? -44.665 -0.429 26.745 1.00 73.51 136 PRO B CA 1
ATOM 3234 C C . PRO B 1 230 ? -43.593 0.473 26.120 1.00 73.88 136 PRO B C 1
ATOM 3235 O O . PRO B 1 230 ? -42.746 1.014 26.839 1.00 73.85 136 PRO B O 1
ATOM 3239 N N . ASP B 1 231 ? -43.640 0.629 24.797 1.00 74.19 137 ASP B N 1
ATOM 3240 C CA . ASP B 1 231 ? -42.678 1.457 24.062 1.00 74.46 137 ASP B CA 1
ATOM 3241 C C . ASP B 1 231 ? -42.987 2.956 24.153 1.00 74.34 137 ASP B C 1
ATOM 3242 O O . ASP B 1 231 ? -42.135 3.795 23.842 1.00 74.38 137 ASP B O 1
ATOM 3247 N N . TYR B 1 232 ? -44.207 3.276 24.583 1.00 74.18 138 TYR B N 1
ATOM 3248 C CA . TYR B 1 232 ? -44.675 4.653 24.718 1.00 73.93 138 TYR B CA 1
ATOM 3249 C C . TYR B 1 232 ? -43.888 5.415 25.775 1.00 73.67 138 TYR B C 1
ATOM 3250 O O . TYR B 1 232 ? -43.999 5.132 26.970 1.00 73.57 138 TYR B O 1
ATOM 3259 N N . LYS B 1 233 ? -43.094 6.377 25.312 1.00 73.30 139 LYS B N 1
ATOM 3260 C CA . LYS B 1 233 ? -42.320 7.263 26.171 1.00 72.93 139 LYS B CA 1
ATOM 3261 C C . LYS B 1 233 ? -42.000 8.523 25.373 1.00 72.48 139 LYS B C 1
ATOM 3262 O O . LYS B 1 233 ? -41.370 8.450 24.309 1.00 72.56 139 LYS B O 1
ATOM 3268 N N . TRP B 1 234 ? -42.459 9.669 25.868 1.00 71.76 140 TRP B N 1
ATOM 3269 C CA . TRP B 1 234 ? -42.164 10.949 25.228 1.00 71.03 140 TRP B CA 1
ATOM 3270 C C . TRP B 1 234 ? -40.871 11.514 25.790 1.00 70.85 140 TRP B C 1
ATOM 3271 O O . TRP B 1 234 ? -40.762 11.729 26.999 1.00 71.00 140 TRP B O 1
ATOM 3282 N N . GLU B 1 235 ? -39.886 11.739 24.926 1.00 70.42 141 GLU B N 1
ATOM 3283 C CA . GLU B 1 235 ? -38.638 12.365 25.370 1.00 70.12 141 GLU B CA 1
ATOM 3284 C C . GLU B 1 235 ? -38.291 13.651 24.644 1.00 69.51 141 GLU B C 1
ATOM 3285 O O . GLU B 1 235 ? -38.232 13.704 23.413 1.00 69.21 141 GLU B O 1
ATOM 3291 N N . ASP B 1 236 ? -38.056 14.681 25.449 1.00 68.97 142 ASP B N 1
ATOM 3292 C CA . ASP B 1 236 ? -37.779 16.017 24.972 1.00 68.57 142 ASP B CA 1
ATOM 3293 C C . ASP B 1 236 ? -36.444 16.075 24.250 1.00 68.21 142 ASP B C 1
ATOM 3294 O O . ASP B 1 236 ? -35.537 15.296 24.534 1.00 68.13 142 ASP B O 1
ATOM 3299 N N . LYS B 1 237 ? -36.340 16.999 23.304 1.00 67.86 143 LYS B N 1
ATOM 3300 C CA . LYS B 1 237 ? -35.125 17.166 22.526 1.00 67.57 143 LYS B CA 1
ATOM 3301 C C . LYS B 1 237 ? -34.668 18.617 22.540 1.00 67.41 143 LYS B C 1
ATOM 3302 O O . LYS B 1 237 ? -33.854 19.023 21.716 1.00 67.53 143 LYS B O 1
ATOM 3308 N N . GLY B 1 238 ? -35.196 19.392 23.482 1.00 67.26 144 GLY B N 1
ATOM 3309 C CA . GLY B 1 238 ? -34.803 20.791 23.650 1.00 67.21 144 GLY B CA 1
ATOM 3310 C C . GLY B 1 238 ? -35.394 21.759 22.636 1.00 67.11 144 GLY B C 1
ATOM 3311 O O . GLY B 1 238 ? -36.355 21.438 21.929 1.00 67.06 144 GLY B O 1
ATOM 3312 N N . MET B 1 239 ? -34.809 22.955 22.581 1.00 66.90 145 MET B N 1
ATOM 3313 C CA . MET B 1 239 ? -35.237 24.017 21.676 1.00 66.61 145 MET B CA 1
ATOM 3314 C C . MET B 1 239 ? -34.910 23.668 20.237 1.00 66.11 145 MET B C 1
ATOM 3315 O O . MET B 1 239 ? -33.891 23.035 19.967 1.00 66.35 145 MET B O 1
ATOM 3320 N N . VAL B 1 240 ? -35.783 24.078 19.323 1.00 65.40 146 VAL B N 1
ATOM 3321 C CA . VAL B 1 240 ? -35.533 23.941 17.896 1.00 64.81 146 VAL B CA 1
ATOM 3322 C C . VAL B 1 240 ? -35.202 25.315 17.330 1.00 64.49 146 VAL B C 1
ATOM 3323 O O . VAL B 1 240 ? -34.204 25.491 16.621 1.00 64.47 146 VAL B O 1
ATOM 3327 N N . VAL B 1 241 ? -36.047 26.284 17.659 1.00 63.90 147 VAL B N 1
ATOM 3328 C CA . VAL B 1 241 ? -35.858 27.652 17.231 1.00 63.34 147 VAL B CA 1
ATOM 3329 C C . VAL B 1 241 ? -36.469 28.591 18.275 1.00 63.18 147 VAL B C 1
ATOM 3330 O O . VAL B 1 241 ? -37.344 28.197 19.053 1.00 63.19 147 VAL B O 1
ATOM 3334 N N . ARG B 1 242 ? -35.990 29.828 18.291 1.00 62.99 148 ARG B N 1
ATOM 3335 C CA . ARG B 1 242 ? -36.343 30.795 19.318 1.00 62.79 148 ARG B CA 1
ATOM 3336 C C . ARG B 1 242 ? -36.562 32.160 18.668 1.00 62.61 148 ARG B C 1
ATOM 3337 O O . ARG B 1 242 ? -35.975 32.458 17.626 1.00 62.33 148 ARG B O 1
ATOM 3345 N N . SER B 1 243 ? -37.421 32.969 19.283 1.00 62.52 149 SER B N 1
ATOM 3346 C CA . SER B 1 243 ? -37.555 34.380 18.935 1.00 62.54 149 SER B CA 1
ATOM 3347 C C . SER B 1 243 ? -37.594 35.226 20.205 1.00 62.72 149 SER B C 1
ATOM 3348 O O . SER B 1 243 ? -38.149 34.812 21.224 1.00 62.65 149 SER B O 1
ATOM 3351 N N . VAL B 1 244 ? -36.983 36.403 20.143 1.00 63.05 150 VAL B N 1
ATOM 3352 C CA . VAL B 1 244 ? -36.897 37.285 21.304 1.00 63.45 150 VAL B CA 1
ATOM 3353 C C . VAL B 1 244 ? -37.828 38.474 21.094 1.00 63.82 150 VAL B C 1
ATOM 3354 O O . VAL B 1 244 ? -37.975 38.951 19.967 1.00 63.51 150 VAL B O 1
ATOM 3358 N N . GLN B 1 245 ? -38.438 38.945 22.188 1.00 64.54 151 GLN B N 1
ATOM 3359 C CA . GLN B 1 245 ? -39.582 39.882 22.152 1.00 65.23 151 GLN B CA 1
ATOM 3360 C C . GLN B 1 245 ? -39.333 41.192 21.387 1.00 65.12 151 GLN B C 1
ATOM 3361 O O . GLN B 1 245 ? -40.253 41.976 21.133 1.00 65.21 151 GLN B O 1
ATOM 3367 N N . ARG B 1 246 ? -38.074 41.415 21.041 1.00 65.04 152 ARG B N 1
ATOM 3368 C CA . ARG B 1 246 ? -37.691 42.390 20.042 1.00 64.93 152 ARG B CA 1
ATOM 3369 C C . ARG B 1 246 ? -36.504 41.771 19.303 1.00 64.87 152 ARG B C 1
ATOM 3370 O O . ARG B 1 246 ? -36.193 40.591 19.511 1.00 64.92 152 ARG B O 1
ATOM 3378 N N . GLN B 1 247 ? -35.840 42.543 18.444 1.00 64.55 153 GLN B N 1
ATOM 3379 C CA . GLN B 1 247 ? -34.645 42.062 17.728 1.00 64.01 153 GLN B CA 1
ATOM 3380 C C . GLN B 1 247 ? -34.929 40.931 16.718 1.00 63.14 153 GLN B C 1
ATOM 3381 O O . GLN B 1 247 ? -34.136 40.714 15.797 1.00 63.32 153 GLN B O 1
ATOM 3387 N N . THR B 1 248 ? -36.030 40.202 16.909 1.00 61.83 154 THR B N 1
ATOM 3388 C CA . THR B 1 248 ? -36.478 39.201 15.940 1.00 60.63 154 THR B CA 1
ATOM 3389 C C . THR B 1 248 ? -37.725 39.716 15.232 1.00 59.81 154 THR B C 1
ATOM 3390 O O . THR B 1 248 ? -38.623 40.275 15.862 1.00 59.72 154 THR B O 1
ATOM 3394 N N . ASN B 1 249 ? -37.761 39.534 13.918 1.00 58.78 155 ASN B N 1
ATOM 3395 C CA . ASN B 1 249 ? -38.854 40.021 13.091 1.00 57.83 155 ASN B CA 1
ATOM 3396 C C . ASN B 1 249 ? -39.811 38.885 12.715 1.00 57.01 155 ASN B C 1
ATOM 3397 O O . ASN B 1 249 ? -40.534 38.963 11.721 1.00 57.13 155 ASN B O 1
ATOM 3402 N N . TRP B 1 250 ? -39.805 37.821 13.512 1.00 55.71 156 TRP B N 1
ATOM 3403 C CA . TRP B 1 250 ? -40.785 36.752 13.367 1.00 54.44 156 TRP B CA 1
ATOM 3404 C C . TRP B 1 250 ? -41.061 36.060 14.695 1.00 53.88 156 TRP B C 1
ATOM 3405 O O . TRP B 1 250 ? -40.275 36.170 15.630 1.00 53.90 156 TRP B O 1
ATOM 3416 N N . ASN B 1 251 ? -42.194 35.370 14.777 1.00 53.03 157 ASN B N 1
ATOM 3417 C CA . ASN B 1 251 ? -42.611 34.723 16.005 1.00 52.40 157 ASN B CA 1
ATOM 3418 C C . ASN B 1 251 ? -42.368 33.221 15.933 1.00 52.12 157 ASN B C 1
ATOM 3419 O O . ASN B 1 251 ? -42.828 32.559 15.008 1.00 52.14 157 ASN B O 1
ATOM 3424 N N . ALA B 1 252 ? -41.638 32.684 16.905 1.00 51.88 158 ALA B N 1
ATOM 3425 C CA . ALA B 1 252 ? -41.276 31.265 16.899 1.00 51.48 158 ALA B CA 1
ATOM 3426 C C . ALA B 1 252 ? -42.428 30.389 17.382 1.00 51.31 158 ALA B C 1
ATOM 3427 O O . ALA B 1 252 ? -42.397 29.870 18.501 1.00 51.25 158 ALA B O 1
ATOM 3429 N N . ILE B 1 253 ? -43.450 30.246 16.536 1.00 50.96 159 ILE B N 1
ATOM 3430 C CA . ILE B 1 253 ? -44.628 29.413 16.840 1.00 50.54 159 ILE B CA 1
ATOM 3431 C C . ILE B 1 253 ? -45.259 28.813 15.573 1.00 50.33 159 ILE B C 1
ATOM 3432 O O . ILE B 1 253 ? -44.839 29.120 14.453 1.00 50.24 159 ILE B O 1
ATOM 3437 N N . ASP B 1 254 ? -46.259 27.956 15.771 1.00 50.05 160 ASP B N 1
ATOM 3438 C CA . ASP B 1 254 ? -46.986 27.281 14.691 1.00 49.90 160 ASP B CA 1
ATOM 3439 C C . ASP B 1 254 ? -46.091 26.405 13.815 1.00 49.65 160 ASP B C 1
ATOM 3440 O O . ASP B 1 254 ? -46.089 26.557 12.598 1.00 49.58 160 ASP B O 1
ATOM 3445 N N . PRO B 1 255 ? -45.339 25.475 14.430 1.00 49.64 161 PRO B N 1
ATOM 3446 C CA . PRO B 1 255 ? -44.403 24.650 13.662 1.00 49.71 161 PRO B CA 1
ATOM 3447 C C . PRO B 1 255 ? -45.080 23.645 12.740 1.00 49.76 161 PRO B C 1
ATOM 3448 O O . PRO B 1 255 ? -46.098 23.059 13.107 1.00 49.95 161 PRO B O 1
ATOM 3452 N N . ASN B 1 256 ? -44.513 23.472 11.550 1.00 49.87 162 ASN B N 1
ATOM 3453 C CA . ASN B 1 256 ? -44.874 22.384 10.648 1.00 50.29 162 ASN B CA 1
ATOM 3454 C C . ASN B 1 256 ? -43.633 21.737 10.049 1.00 50.90 162 ASN B C 1
ATOM 3455 O O . ASN B 1 256 ? -42.718 22.428 9.586 1.00 50.87 162 ASN B O 1
ATOM 3460 N N . LEU B 1 257 ? -43.607 20.409 10.069 1.00 51.69 163 LEU B N 1
ATOM 3461 C CA . LEU B 1 257 ? -42.504 19.657 9.485 1.00 52.72 163 LEU B CA 1
ATOM 3462 C C . LEU B 1 257 ? -42.870 19.117 8.106 1.00 53.38 163 LEU B C 1
ATOM 3463 O O . LEU B 1 257 ? -43.953 18.570 7.908 1.00 53.48 163 LEU B O 1
ATOM 3468 N N . ILE B 1 258 ? -41.956 19.271 7.156 1.00 54.48 164 ILE B N 1
ATOM 3469 C CA . ILE B 1 258 ? -42.172 18.771 5.800 1.00 55.71 164 ILE B CA 1
ATOM 3470 C C . ILE B 1 258 ? -40.883 18.207 5.182 1.00 56.62 164 ILE B C 1
ATOM 3471 O O . ILE B 1 258 ? -39.854 18.880 5.150 1.00 56.81 164 ILE B O 1
ATOM 3476 N N . MET B 1 259 ? -40.952 16.963 4.717 1.00 57.86 165 MET B N 1
ATOM 3477 C CA . MET B 1 259 ? -39.809 16.279 4.112 1.00 59.22 165 MET B CA 1
ATOM 3478 C C . MET B 1 259 ? -39.756 16.573 2.625 1.00 60.03 165 MET B C 1
ATOM 3479 O O . MET B 1 259 ? -40.771 16.456 1.928 1.00 60.26 165 MET B O 1
ATOM 3484 N N . ASP B 1 260 ? -38.578 16.947 2.130 1.00 60.96 166 ASP B N 1
ATOM 3485 C CA . ASP B 1 260 ? -38.449 17.249 0.708 1.00 61.83 166 ASP B CA 1
ATOM 3486 C C . ASP B 1 260 ? -38.228 15.996 -0.156 1.00 62.32 166 ASP B C 1
ATOM 3487 O O . ASP B 1 260 ? -37.928 14.911 0.362 1.00 62.32 166 ASP B O 1
ATOM 3492 N N . GLU B 1 261 ? -38.412 16.174 -1.464 1.00 62.85 167 GLU B N 1
ATOM 3493 C CA . GLU B 1 261 ? -38.198 15.150 -2.499 1.00 63.32 167 GLU B CA 1
ATOM 3494 C C . GLU B 1 261 ? -37.014 14.192 -2.266 1.00 63.11 167 GLU B C 1
ATOM 3495 O O . GLU B 1 261 ? -37.056 13.044 -2.708 1.00 63.04 167 GLU B O 1
ATOM 3501 N N . LYS B 1 262 ? -35.974 14.661 -1.574 1.00 62.93 168 LYS B N 1
ATOM 3502 C CA . LYS B 1 262 ? -34.796 13.833 -1.282 1.00 62.77 168 LYS B CA 1
ATOM 3503 C C . LYS B 1 262 ? -34.681 13.409 0.189 1.00 62.06 168 LYS B C 1
ATOM 3504 O O . LYS B 1 262 ? -33.585 13.135 0.683 1.00 61.85 168 LYS B O 1
ATOM 3510 N N . GLY B 1 263 ? -35.822 13.355 0.872 1.00 61.46 169 GLY B N 1
ATOM 3511 C CA . GLY B 1 263 ? -35.906 12.846 2.243 1.00 60.72 169 GLY B CA 1
ATOM 3512 C C . GLY B 1 263 ? -35.231 13.672 3.327 1.00 60.18 169 GLY B C 1
ATOM 3513 O O . GLY B 1 263 ? -34.799 13.126 4.337 1.00 60.39 169 GLY B O 1
ATOM 3514 N N . ARG B 1 264 ? -35.151 14.986 3.128 1.00 59.51 170 ARG B N 1
ATOM 3515 C CA . ARG B 1 264 ? -34.555 15.892 4.112 1.00 58.67 170 ARG B CA 1
ATOM 3516 C C . ARG B 1 264 ? -35.600 16.779 4.796 1.00 57.59 170 ARG B C 1
ATOM 3517 O O . ARG B 1 264 ? -36.525 17.258 4.138 1.00 57.53 170 ARG B O 1
ATOM 3525 N N . PRO B 1 265 ? -35.448 17.012 6.118 1.00 56.61 171 PRO B N 1
ATOM 3526 C CA . PRO B 1 265 ? -36.470 17.710 6.900 1.00 55.79 171 PRO B CA 1
ATOM 3527 C C . PRO B 1 265 ? -36.365 19.236 6.875 1.00 54.94 171 PRO B C 1
ATOM 3528 O O . PRO B 1 265 ? -35.310 19.808 7.165 1.00 54.91 171 PRO B O 1
ATOM 3532 N N . TRP B 1 266 ? -37.471 19.883 6.534 1.00 53.84 172 TRP B N 1
ATOM 3533 C CA . TRP B 1 266 ? -37.567 21.330 6.616 1.00 52.71 172 TRP B CA 1
ATOM 3534 C C . TRP B 1 266 ? -38.599 21.699 7.664 1.00 51.86 172 TRP B C 1
ATOM 3535 O O . TRP B 1 266 ? -39.516 20.926 7.942 1.00 51.91 172 TRP B O 1
ATOM 3546 N N . LEU B 1 267 ? -38.438 22.873 8.255 1.00 50.66 173 LEU B N 1
ATOM 3547 C CA . LEU B 1 267 ? -39.421 23.372 9.189 1.00 49.62 173 LEU B CA 1
ATOM 3548 C C . LEU B 1 267 ? -40.042 24.651 8.664 1.00 48.99 173 LEU B C 1
ATOM 3549 O O . LEU B 1 267 ? -39.350 25.518 8.122 1.00 48.72 173 LEU B O 1
ATOM 3554 N N . THR B 1 268 ? -41.356 24.753 8.815 1.00 48.15 174 THR B N 1
ATOM 3555 C CA . THR B 1 268 ? -42.043 26.003 8.543 1.00 47.48 174 THR B CA 1
ATOM 3556 C C . THR B 1 268 ? -42.813 26.460 9.778 1.00 47.13 174 THR B C 1
ATOM 3557 O O . THR B 1 268 ? -43.333 25.640 10.524 1.00 47.18 174 THR B O 1
ATOM 3561 N N . TRP B 1 269 ? -42.855 27.767 10.004 1.00 46.77 175 TRP B N 1
ATOM 3562 C CA . TRP B 1 269 ? -43.517 28.323 11.181 1.00 46.67 175 TRP B CA 1
ATOM 3563 C C . TRP B 1 269 ? -43.824 29.810 11.014 1.00 46.61 175 TRP B C 1
ATOM 3564 O O . TRP B 1 269 ? -43.544 30.401 9.971 1.00 46.48 175 TRP B O 1
ATOM 3575 N N . GLY B 1 270 ? -44.413 30.408 12.042 1.00 46.59 176 GLY B N 1
ATOM 3576 C CA . GLY B 1 270 ? -44.609 31.849 12.053 1.00 46.81 176 GLY B CA 1
ATOM 3577 C C . GLY B 1 270 ? -45.980 32.338 12.468 1.00 46.85 176 GLY B C 1
ATOM 3578 O O . GLY B 1 270 ? -46.981 31.634 12.322 1.00 47.06 176 GLY B O 1
ATOM 3579 N N . SER B 1 271 ? -46.006 33.558 12.991 1.00 46.77 177 SER B N 1
ATOM 3580 C CA . SER B 1 271 ? -47.235 34.250 13.329 1.00 46.94 177 SER B CA 1
ATOM 3581 C C . SER B 1 271 ? -46.941 35.736 13.414 1.00 46.93 177 SER B C 1
ATOM 3582 O O . SER B 1 271 ? -46.120 36.167 14.228 1.00 46.96 177 SER B O 1
ATOM 3585 N N . PHE B 1 272 ? -47.612 36.504 12.557 1.00 46.81 178 PHE B N 1
ATOM 3586 C CA . PHE B 1 272 ? -47.464 37.959 12.490 1.00 46.91 178 PHE B CA 1
ATOM 3587 C C . PHE B 1 272 ? -46.030 38.418 12.199 1.00 47.21 178 PHE B C 1
ATOM 3588 O O . PHE B 1 272 ? -45.248 37.676 11.591 1.00 47.05 178 PHE B O 1
ATOM 3596 N N . TRP B 1 273 ? -45.698 39.639 12.622 1.00 47.69 179 TRP B N 1
ATOM 3597 C CA . TRP B 1 273 ? -44.387 40.239 12.360 1.00 48.16 179 TRP B CA 1
ATOM 3598 C C . TRP B 1 273 ? -44.064 40.176 10.867 1.00 48.07 179 TRP B C 1
ATOM 3599 O O . TRP B 1 273 ? -44.817 40.744 10.079 1.00 48.24 179 TRP B O 1
ATOM 3610 N N . ASP B 1 274 ? -42.992 39.484 10.465 1.00 47.98 180 ASP B N 1
ATOM 3611 C CA . ASP B 1 274 ? -42.644 39.406 9.033 1.00 47.79 180 ASP B CA 1
ATOM 3612 C C . ASP B 1 274 ? -43.347 38.284 8.259 1.00 47.58 180 ASP B C 1
ATOM 3613 O O . ASP B 1 274 ? -43.401 38.311 7.017 1.00 47.37 180 ASP B O 1
ATOM 3618 N N . GLY B 1 275 ? -43.873 37.301 8.987 1.00 47.20 181 GLY B N 1
ATOM 3619 C CA . GLY B 1 275 ? -44.709 36.277 8.379 1.00 46.84 181 GLY B CA 1
ATOM 3620 C C . GLY B 1 275 ? -44.183 34.875 8.541 1.00 46.71 181 GLY B C 1
ATOM 3621 O O . GLY B 1 275 ? -43.615 34.532 9.579 1.00 46.57 181 GLY B O 1
ATOM 3622 N N . ILE B 1 276 ? -44.370 34.069 7.499 1.00 46.80 182 ILE B N 1
ATOM 3623 C CA . ILE B 1 276 ? -44.086 32.634 7.559 1.00 46.80 182 ILE B CA 1
ATOM 3624 C C . ILE B 1 276 ? -42.653 32.326 7.164 1.00 47.24 182 ILE B C 1
ATOM 3625 O O . ILE B 1 276 ? -42.243 32.612 6.042 1.00 47.23 182 ILE B O 1
ATOM 3630 N N . GLN B 1 277 ? -41.909 31.725 8.092 1.00 47.89 183 GLN B N 1
ATOM 3631 C CA . GLN B 1 277 ? -40.505 31.358 7.879 1.00 48.38 183 GLN B CA 1
ATOM 3632 C C . GLN B 1 277 ? -40.357 29.901 7.483 1.00 48.76 183 GLN B C 1
ATOM 3633 O O . GLN B 1 277 ? -41.074 29.040 7.979 1.00 48.55 183 GLN B O 1
ATOM 3639 N N . LEU B 1 278 ? -39.413 29.641 6.586 1.00 49.64 184 LEU B N 1
ATOM 3640 C CA . LEU B 1 278 ? -39.014 28.284 6.232 1.00 50.55 184 LEU B CA 1
ATOM 3641 C C . LEU B 1 278 ? -37.514 28.112 6.462 1.00 51.45 184 LEU B C 1
ATOM 3642 O O . LEU B 1 278 ? -36.732 29.039 6.209 1.00 51.64 184 LEU B O 1
ATOM 3647 N N . VAL B 1 279 ? -37.116 26.933 6.941 1.00 52.53 185 VAL B N 1
ATOM 3648 C CA . VAL B 1 279 ? -35.698 26.603 7.114 1.00 53.64 185 VAL B CA 1
ATOM 3649 C C . VAL B 1 279 ? -35.451 25.098 7.071 1.00 54.72 185 VAL B C 1
ATOM 3650 O O . VAL B 1 279 ? -36.228 24.318 7.619 1.00 54.95 185 VAL B O 1
ATOM 3654 N N . GLN B 1 280 ? -34.367 24.701 6.411 1.00 56.12 186 GLN B N 1
ATOM 3655 C CA . GLN B 1 280 ? -33.935 23.311 6.399 1.00 57.41 186 GLN B CA 1
ATOM 3656 C C . GLN B 1 280 ? -33.369 22.950 7.770 1.00 58.44 186 GLN B C 1
ATOM 3657 O O . GLN B 1 280 ? -32.662 23.752 8.381 1.00 58.55 186 GLN B O 1
ATOM 3663 N N . LEU B 1 281 ? -33.710 21.760 8.258 1.00 59.71 187 LEU B N 1
ATOM 3664 C CA . LEU B 1 281 ? -33.090 21.193 9.455 1.00 60.99 187 LEU B CA 1
ATOM 3665 C C . LEU B 1 281 ? -32.068 20.139 9.025 1.00 62.12 187 LEU B C 1
ATOM 3666 O O . LEU B 1 281 ? -31.955 19.837 7.835 1.00 62.34 187 LEU B O 1
ATOM 3671 N N . ASP B 1 282 ? -31.313 19.583 9.970 1.00 63.46 188 ASP B N 1
ATOM 3672 C CA . ASP B 1 282 ? -30.445 18.455 9.629 1.00 64.91 188 ASP B CA 1
ATOM 3673 C C . ASP B 1 282 ? -30.802 17.168 10.378 1.00 65.47 188 ASP B C 1
ATOM 3674 O O . ASP B 1 282 ? -31.599 17.194 11.316 1.00 65.55 188 ASP B O 1
ATOM 3679 N N . LYS B 1 283 ? -30.218 16.055 9.925 1.00 66.26 189 LYS B N 1
ATOM 3680 C CA . LYS B 1 283 ? -30.385 14.703 10.498 1.00 67.05 189 LYS B CA 1
ATOM 3681 C C . LYS B 1 283 ? -31.217 14.579 11.780 1.00 67.10 189 LYS B C 1
ATOM 3682 O O . LYS B 1 283 ? -32.114 13.742 11.850 1.00 67.23 189 LYS B O 1
ATOM 3688 N N . ASP B 1 284 ? -30.897 15.399 12.784 1.00 67.15 190 ASP B N 1
ATOM 3689 C CA . ASP B 1 284 ? -31.452 15.271 14.142 1.00 67.20 190 ASP B CA 1
ATOM 3690 C C . ASP B 1 284 ? -32.841 15.881 14.337 1.00 67.13 190 ASP B C 1
ATOM 3691 O O . ASP B 1 284 ? -33.395 15.815 15.442 1.00 67.19 190 ASP B O 1
ATOM 3696 N N . PHE B 1 285 ? -33.372 16.494 13.275 1.00 66.94 191 PHE B N 1
ATOM 3697 C CA . PHE B 1 285 ? -34.722 17.089 13.251 1.00 66.67 191 PHE B CA 1
ATOM 3698 C C . PHE B 1 285 ? -34.918 18.323 14.148 1.00 66.55 191 PHE B C 1
ATOM 3699 O O . PHE B 1 285 ? -36.011 18.882 14.198 1.00 66.55 191 PHE B O 1
ATOM 3707 N N . LYS B 1 286 ? -33.868 18.724 14.862 1.00 66.39 192 LYS B N 1
ATOM 3708 C CA . LYS B 1 286 ? -33.793 20.051 15.478 1.00 66.31 192 LYS B CA 1
ATOM 3709 C C . LYS B 1 286 ? -32.664 20.806 14.775 1.00 66.13 192 LYS B C 1
ATOM 3710 O O . LYS B 1 286 ? -32.275 20.416 13.678 1.00 66.31 192 LYS B O 1
ATOM 3716 N N . THR B 1 287 ? -32.142 21.871 15.382 1.00 66.03 193 THR B N 1
ATOM 3717 C CA . THR B 1 287 ? -30.980 22.620 14.832 1.00 66.03 193 THR B CA 1
ATOM 3718 C C . THR B 1 287 ? -31.078 22.973 13.328 1.00 65.81 193 THR B C 1
ATOM 3719 O O . THR B 1 287 ? -30.663 22.192 12.464 1.00 65.68 193 THR B O 1
ATOM 3723 N N . PRO B 1 288 ? -31.641 24.153 13.016 1.00 65.67 194 PRO B N 1
ATOM 3724 C CA . PRO B 1 288 ? -31.749 24.616 11.633 1.00 65.62 194 PRO B CA 1
ATOM 3725 C C . PRO B 1 288 ? -30.398 24.799 10.932 1.00 65.52 194 PRO B C 1
ATOM 3726 O O . PRO B 1 288 ? -29.364 24.904 11.594 1.00 65.52 194 PRO B O 1
ATOM 3730 N N . LYS B 1 289 ? -30.430 24.836 9.599 1.00 65.32 195 LYS B N 1
ATOM 3731 C CA . LYS B 1 289 ? -29.247 25.073 8.771 1.00 65.02 195 LYS B CA 1
ATOM 3732 C C . LYS B 1 289 ? -29.185 26.517 8.264 1.00 64.79 195 LYS B C 1
ATOM 3733 O O . LYS B 1 289 ? -29.493 26.790 7.104 1.00 65.11 195 LYS B O 1
ATOM 3739 N N . GLY B 1 290 ? -28.792 27.440 9.136 1.00 64.34 196 GLY B N 1
ATOM 3740 C CA . GLY B 1 290 ? -28.624 28.837 8.746 1.00 63.79 196 GLY B CA 1
ATOM 3741 C C . GLY B 1 290 ? -29.800 29.721 9.118 1.00 63.42 196 GLY B C 1
ATOM 3742 O O . GLY B 1 290 ? -30.521 29.446 10.083 1.00 63.55 196 GLY B O 1
ATOM 3743 N N . GLU B 1 291 ? -29.988 30.793 8.354 1.00 62.75 197 GLU B N 1
ATOM 3744 C CA . GLU B 1 291 ? -31.061 31.741 8.623 1.00 62.10 197 GLU B CA 1
ATOM 3745 C C . GLU B 1 291 ? -32.316 31.352 7.855 1.00 61.20 197 GLU B C 1
ATOM 3746 O O . GLU B 1 291 ? -32.218 30.836 6.739 1.00 61.28 197 GLU B O 1
ATOM 3752 N N . PRO B 1 292 ? -33.501 31.579 8.458 1.00 60.25 198 PRO B N 1
ATOM 3753 C CA . PRO B 1 292 ? -34.777 31.300 7.792 1.00 59.20 198 PRO B CA 1
ATOM 3754 C C . PRO B 1 292 ? -35.120 32.312 6.705 1.00 58.10 198 PRO B C 1
ATOM 3755 O O . PRO B 1 292 ? -34.628 33.437 6.733 1.00 57.71 198 PRO B O 1
ATOM 3759 N N . LYS B 1 293 ? -35.960 31.890 5.762 1.00 57.15 199 LYS B N 1
ATOM 3760 C CA . LYS B 1 293 ? -36.459 32.741 4.678 1.00 56.28 199 LYS B CA 1
ATOM 3761 C C . LYS B 1 293 ? -37.960 33.006 4.860 1.00 55.42 199 LYS B C 1
ATOM 3762 O O . LYS B 1 293 ? -38.706 32.105 5.236 1.00 55.27 199 LYS B O 1
ATOM 3768 N N . THR B 1 294 ? -38.400 34.239 4.610 1.00 54.51 200 THR B N 1
ATOM 3769 C CA . THR B 1 294 ? -39.828 34.566 4.693 1.00 53.73 200 THR B CA 1
ATOM 3770 C C . THR B 1 294 ? -40.556 34.065 3.455 1.00 53.37 200 THR B C 1
ATOM 3771 O O . THR B 1 294 ? -40.374 34.595 2.355 1.00 53.39 200 THR B O 1
ATOM 3775 N N . ILE B 1 295 ? -41.393 33.050 3.650 1.00 52.78 201 ILE B N 1
ATOM 3776 C CA . ILE B 1 295 ? -42.020 32.344 2.547 1.00 52.19 201 ILE B CA 1
ATOM 3777 C C . ILE B 1 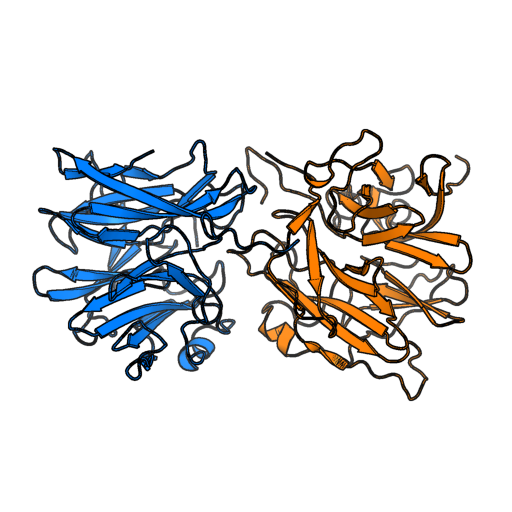295 ? -43.422 32.873 2.174 1.00 52.02 201 ILE B C 1
ATOM 3778 O O . ILE B 1 295 ? -43.845 32.763 1.018 1.00 51.94 201 ILE B O 1
ATOM 3783 N N . ALA B 1 296 ? -44.124 33.462 3.141 1.00 51.75 202 ALA B N 1
ATOM 3784 C CA . ALA B 1 296 ? -45.478 33.969 2.908 1.00 51.54 202 ALA B CA 1
ATOM 3785 C C . ALA B 1 296 ? -45.877 35.106 3.847 1.00 51.46 202 ALA B C 1
ATOM 3786 O O . ALA B 1 296 ? -45.485 35.140 5.020 1.00 51.26 202 ALA B O 1
ATOM 3788 N N . ARG B 1 297 ? -46.668 36.029 3.308 1.00 51.41 203 ARG B N 1
ATOM 3789 C CA . ARG B 1 297 ? -47.190 37.161 4.062 1.00 51.41 203 ARG B CA 1
ATOM 3790 C C . ARG B 1 297 ? -48.677 37.368 3.795 1.00 51.60 203 ARG B C 1
ATOM 3791 O O . ARG B 1 297 ? -49.243 36.803 2.857 1.00 51.53 203 ARG B O 1
ATOM 3799 N N . ARG B 1 298 ? -49.302 38.180 4.635 1.00 51.90 204 ARG B N 1
ATOM 3800 C CA . ARG B 1 298 ? -50.669 38.616 4.420 1.00 52.51 204 ARG B CA 1
ATOM 3801 C C . ARG B 1 298 ? -50.649 40.022 3.825 1.00 53.56 204 ARG B C 1
ATOM 3802 O O . ARG B 1 298 ? -51.469 40.365 2.969 1.00 53.57 204 ARG B O 1
ATOM 3810 N N . TYR B 1 299 ? -49.658 40.798 4.249 1.00 54.87 205 TYR B N 1
ATOM 3811 C CA . TYR B 1 299 ? -49.683 42.247 4.172 1.00 56.31 205 TYR B CA 1
ATOM 3812 C C . TYR B 1 299 ? -48.255 42.697 3.941 1.00 56.85 205 TYR B C 1
ATOM 3813 O O . TYR B 1 299 ? -47.337 42.239 4.627 1.00 57.01 205 TYR B O 1
ATOM 3822 N N . LEU B 1 300 ? -48.066 43.584 2.973 1.00 57.61 206 LEU B N 1
ATOM 3823 C CA . LEU B 1 300 ? -46.747 44.139 2.687 1.00 58.42 206 LEU B CA 1
ATOM 3824 C C . LEU B 1 300 ? -46.865 45.601 2.261 1.00 59.07 206 LEU B C 1
ATOM 3825 O O . LEU B 1 300 ? -47.730 45.950 1.449 1.00 59.34 206 LEU B O 1
ATOM 3830 N N . ARG B 1 301 ? -46.000 46.449 2.818 1.00 59.70 207 ARG B N 1
ATOM 3831 C CA . ARG B 1 301 ? -46.001 47.888 2.512 1.00 60.02 207 ARG B CA 1
ATOM 3832 C C . ARG B 1 301 ? -44.732 48.316 1.773 1.00 60.25 207 ARG B C 1
ATOM 3833 O O . ARG B 1 301 ? -44.258 47.619 0.870 1.00 60.47 207 ARG B O 1
ATOM 3841 N N . ASN B 1 317 ? -46.163 45.883 15.786 1.00 64.75 223 ASN B N 1
ATOM 3842 C CA . ASN B 1 317 ? -47.271 45.587 14.873 1.00 64.89 223 ASN B CA 1
ATOM 3843 C C . ASN B 1 317 ? -48.238 46.773 14.652 1.00 64.66 223 ASN B C 1
ATOM 3844 O O . ASN B 1 317 ? -47.767 47.882 14.403 1.00 64.95 223 ASN B O 1
ATOM 3849 N N . GLN B 1 318 ? -49.555 46.561 14.743 1.00 64.23 224 GLN B N 1
ATOM 3850 C CA . GLN B 1 318 ? -50.545 47.573 14.299 1.00 63.97 224 GLN B CA 1
ATOM 3851 C C . GLN B 1 318 ? -50.220 49.043 14.611 1.00 63.49 224 GLN B C 1
ATOM 3852 O O . GLN B 1 318 ? -49.753 49.379 15.706 1.00 63.39 224 GLN B O 1
ATOM 3858 N N . ALA B 1 319 ? -50.494 49.907 13.631 1.00 62.83 225 ALA B N 1
ATOM 3859 C CA . ALA B 1 319 ? -50.115 51.322 13.672 1.00 62.09 225 ALA B CA 1
ATOM 3860 C C . ALA B 1 319 ? -51.050 52.168 12.785 1.00 61.54 225 ALA B C 1
ATOM 3861 O O . ALA B 1 319 ? -51.697 51.620 11.886 1.00 61.53 225 ALA B O 1
ATOM 3863 N N . PRO B 1 320 ? -51.113 53.504 13.022 1.00 60.94 226 PRO B N 1
ATOM 3864 C CA . PRO B 1 320 ? -52.063 54.404 12.351 1.00 60.36 226 PRO B CA 1
ATOM 3865 C C . PRO B 1 320 ? -52.018 54.394 10.827 1.00 59.79 226 PRO B C 1
ATOM 3866 O O . PRO B 1 320 ? -53.053 54.623 10.190 1.00 59.88 226 PRO B O 1
ATOM 3870 N N . ASP B 1 321 ? -50.842 54.148 10.251 1.00 58.97 227 ASP B N 1
ATOM 3871 C CA . ASP B 1 321 ? -50.671 54.225 8.799 1.00 58.26 227 ASP B CA 1
ATOM 3872 C C . ASP B 1 321 ? -50.591 52.874 8.110 1.00 57.58 227 ASP B C 1
ATOM 3873 O O . ASP B 1 321 ? -50.638 52.805 6.884 1.00 57.56 227 ASP B O 1
ATOM 3878 N N . ALA B 1 322 ? -50.489 51.806 8.898 1.00 56.78 228 ALA B N 1
ATOM 3879 C CA . ALA B 1 322 ? -50.363 50.454 8.349 1.00 56.02 228 ALA B CA 1
ATOM 3880 C C . ALA B 1 322 ? -50.803 49.357 9.322 1.00 55.22 228 ALA B C 1
ATOM 3881 O O . ALA B 1 322 ? -50.378 49.326 10.484 1.00 55.22 228 ALA B O 1
ATOM 3883 N N . GLY B 1 323 ? -51.640 48.446 8.831 1.00 54.07 229 GLY B N 1
ATOM 3884 C CA . GLY B 1 323 ? -52.127 47.329 9.641 1.00 52.93 229 GLY B CA 1
ATOM 3885 C C . GLY B 1 323 ? -51.088 46.250 9.919 1.00 51.90 229 GLY B C 1
ATOM 3886 O O . GLY B 1 323 ? -50.026 46.212 9.294 1.00 51.95 229 GLY B O 1
ATOM 3887 N N . ALA B 1 324 ? -51.405 45.365 10.860 1.00 50.74 230 ALA B N 1
ATOM 3888 C CA . ALA B 1 324 ? -50.525 44.255 11.216 1.00 49.34 230 ALA B CA 1
ATOM 3889 C C . ALA B 1 324 ? -50.476 43.197 10.112 1.00 48.33 230 ALA B C 1
ATOM 3890 O O . ALA B 1 324 ? -51.398 43.090 9.304 1.00 48.51 230 ALA B O 1
ATOM 3892 N N . ASN B 1 325 ? -49.388 42.433 10.070 1.00 46.91 231 ASN B N 1
ATOM 3893 C CA . ASN B 1 325 ? -49.260 41.321 9.136 1.00 45.64 231 ASN B CA 1
ATOM 3894 C C . ASN B 1 325 ? -49.918 40.056 9.701 1.00 45.23 231 ASN B C 1
ATOM 3895 O O . ASN B 1 325 ? -49.264 39.237 10.344 1.00 44.90 231 ASN B O 1
ATOM 3900 N N . ALA B 1 326 ? -51.219 39.908 9.453 1.00 44.56 232 ALA B N 1
ATOM 3901 C CA . ALA B 1 326 ? -52.001 38.823 10.038 1.00 43.73 232 ALA B CA 1
ATOM 3902 C C . ALA B 1 326 ? -51.929 37.522 9.240 1.00 43.23 232 ALA B C 1
ATOM 3903 O O . ALA B 1 326 ? -52.858 37.188 8.499 1.00 43.05 232 ALA B O 1
ATOM 3905 N N . ILE B 1 327 ? -50.822 36.797 9.410 1.00 42.46 233 ILE B N 1
ATOM 3906 C CA . ILE B 1 327 ? -50.637 35.475 8.810 1.00 41.92 233 ILE B CA 1
ATOM 3907 C C . ILE B 1 327 ? -49.921 34.540 9.791 1.00 42.01 233 ILE B C 1
ATOM 3908 O O . ILE B 1 327 ? -48.962 34.940 10.458 1.00 41.95 233 ILE B O 1
ATOM 3913 N N . GLU B 1 328 ? -50.408 33.303 9.876 1.00 41.90 234 GLU B N 1
ATOM 3914 C CA . GLU B 1 328 ? -49.858 32.303 10.790 1.00 42.08 234 GLU B CA 1
ATOM 3915 C C . GLU B 1 328 ? -50.249 30.886 10.367 1.00 42.34 234 GLU B C 1
ATOM 3916 O O . GLU B 1 328 ? -50.819 30.692 9.288 1.00 42.55 234 GLU B O 1
ATOM 3922 N N . ALA B 1 329 ? -49.932 29.909 11.218 1.00 42.35 235 ALA B N 1
ATOM 3923 C CA . ALA B 1 329 ? -50.337 28.517 11.032 1.00 42.63 235 ALA B CA 1
ATOM 3924 C C . ALA B 1 329 ? -50.017 27.972 9.639 1.00 42.99 235 ALA B C 1
ATOM 3925 O O . ALA B 1 329 ? -50.927 27.621 8.876 1.00 42.99 235 ALA B O 1
ATOM 3927 N N . PRO B 1 330 ? -48.715 27.900 9.299 1.00 43.42 236 PRO B N 1
ATOM 3928 C CA . PRO B 1 330 ? -48.355 27.318 8.018 1.00 43.62 236 PRO B CA 1
ATOM 3929 C C . PRO B 1 330 ? -48.430 25.800 8.076 1.00 44.05 236 PRO B C 1
ATOM 3930 O O . PRO B 1 330 ? -48.197 25.194 9.130 1.00 44.10 236 PRO B O 1
ATOM 3934 N N . PHE B 1 331 ? -48.773 25.200 6.945 1.00 44.47 237 PHE B N 1
ATOM 3935 C CA . PHE B 1 331 ? -48.790 23.759 6.818 1.00 44.92 237 PHE B CA 1
ATOM 3936 C C . PHE B 1 331 ? -48.445 23.423 5.382 1.00 45.59 237 PHE B C 1
ATOM 3937 O O . PHE B 1 331 ? -49.072 23.938 4.454 1.00 45.95 237 PHE B O 1
ATOM 3945 N N . ILE B 1 332 ? -47.435 22.583 5.191 1.00 46.39 238 ILE B N 1
ATOM 3946 C CA . ILE B 1 332 ? -46.990 22.264 3.838 1.00 47.31 238 ILE B CA 1
ATOM 3947 C C . ILE B 1 332 ? -47.275 20.812 3.490 1.00 48.13 238 ILE B C 1
ATOM 3948 O O . ILE B 1 332 ? -47.107 19.911 4.309 1.00 48.65 238 ILE B O 1
ATOM 3953 N N . ILE B 1 333 ? -47.714 20.601 2.260 1.00 49.04 239 ILE B N 1
ATOM 3954 C CA . ILE B 1 333 ? -48.105 19.289 1.797 1.00 49.86 239 ILE B CA 1
ATOM 3955 C C . ILE B 1 333 ? -47.436 19.034 0.456 1.00 50.65 239 ILE B C 1
ATOM 3956 O O . ILE B 1 333 ? -47.066 19.975 -0.249 1.00 50.62 239 ILE B O 1
ATOM 3961 N N . ARG B 1 334 ? -47.256 17.767 0.114 1.00 51.58 240 ARG B N 1
ATOM 3962 C CA . ARG B 1 334 ? -46.675 17.423 -1.169 1.00 52.60 240 ARG B CA 1
ATOM 3963 C C . ARG B 1 334 ? -47.638 16.524 -1.920 1.00 53.03 240 ARG B C 1
ATOM 3964 O O . ARG B 1 334 ? -47.995 15.444 -1.441 1.00 53.19 240 ARG B O 1
ATOM 3972 N N . GLU B 1 335 ? -48.077 16.983 -3.087 1.00 53.57 241 GLU B N 1
ATOM 3973 C CA . GLU B 1 335 ? -49.025 16.223 -3.891 1.00 54.20 241 GLU B CA 1
ATOM 3974 C C . GLU B 1 335 ? -48.698 16.285 -5.377 1.00 54.41 241 GLU B C 1
ATOM 3975 O O . GLU B 1 335 ? -48.783 17.346 -6.004 1.00 54.31 241 GLU B O 1
ATOM 3981 N N . GLY B 1 336 ? -48.338 15.130 -5.930 1.00 54.70 242 GLY B N 1
ATOM 3982 C CA . GLY B 1 336 ? -47.877 15.047 -7.305 1.00 54.80 242 GLY B CA 1
ATOM 3983 C C . GLY B 1 336 ? -46.710 15.985 -7.547 1.00 54.93 242 GLY B C 1
ATOM 3984 O O . GLY B 1 336 ? -45.655 15.874 -6.911 1.00 55.06 242 GLY B O 1
ATOM 3985 N N . LYS B 1 337 ? -46.926 16.941 -8.441 1.00 54.85 243 LYS B N 1
ATOM 3986 C CA . LYS B 1 337 ? -45.852 17.764 -8.976 1.00 54.81 243 LYS B CA 1
ATOM 3987 C C . LYS B 1 337 ? -45.558 19.010 -8.129 1.00 54.22 243 LYS B C 1
ATOM 3988 O O . LYS B 1 337 ? -44.697 19.822 -8.489 1.00 54.47 243 LYS B O 1
ATOM 3994 N N . TYR B 1 338 ? -46.253 19.152 -6.999 1.00 53.27 244 TYR B N 1
ATOM 3995 C CA . TYR B 1 338 ? -46.255 20.413 -6.257 1.00 52.19 244 TYR B CA 1
ATOM 3996 C C . TYR B 1 338 ? -46.185 20.298 -4.734 1.00 51.49 244 TYR B C 1
ATOM 3997 O O . TYR B 1 338 ? -46.665 19.328 -4.143 1.00 51.50 244 TYR B O 1
ATOM 4006 N N . TYR B 1 339 ? -45.573 21.307 -4.118 1.00 50.47 245 TYR B N 1
ATOM 4007 C CA . TYR B 1 339 ? -45.709 21.563 -2.692 1.00 49.55 245 TYR B CA 1
ATOM 4008 C C . TYR B 1 339 ? -46.844 22.568 -2.474 1.00 48.75 245 TYR B C 1
ATOM 4009 O O . TYR B 1 339 ? -46.966 23.552 -3.213 1.00 48.78 245 TYR B O 1
ATOM 4018 N N . TYR B 1 340 ? -47.670 22.327 -1.462 1.00 47.40 246 TYR B N 1
ATOM 4019 C CA . TYR B 1 340 ? -48.787 23.213 -1.190 1.00 46.17 246 TYR B CA 1
ATOM 4020 C C . TYR B 1 340 ? -48.671 23.811 0.192 1.00 45.49 246 TYR B C 1
ATOM 4021 O O . TYR B 1 340 ? -48.576 23.091 1.189 1.00 45.55 246 TYR B O 1
ATOM 4030 N N . LEU B 1 341 ? -48.667 25.137 0.240 1.00 44.31 247 LEU B N 1
ATOM 4031 C CA . LEU B 1 341 ? -48.594 25.842 1.498 1.00 43.37 247 LEU B CA 1
ATOM 4032 C C . LEU B 1 341 ? -49.968 26.372 1.883 1.00 42.93 247 LEU B C 1
ATOM 4033 O O . LEU B 1 341 ? -50.583 27.150 1.148 1.00 42.85 247 LEU B O 1
ATOM 4038 N N . PHE B 1 342 ? -50.443 25.929 3.038 1.00 42.08 248 PHE B N 1
ATOM 4039 C CA . PHE B 1 342 ? -51.660 26.451 3.609 1.00 41.44 248 PHE B CA 1
ATOM 4040 C C . PHE B 1 342 ? -51.290 27.437 4.695 1.00 40.95 248 PHE B C 1
ATOM 4041 O O . PHE B 1 342 ? -50.334 27.218 5.443 1.00 40.97 248 PHE B O 1
ATOM 4049 N N . VAL B 1 343 ? -52.041 28.528 4.779 1.00 40.25 249 VAL B N 1
ATOM 4050 C CA . VAL B 1 343 ? -51.816 29.522 5.825 1.00 39.68 249 VAL B CA 1
ATOM 4051 C C . VAL B 1 343 ? -53.126 30.056 6.361 1.00 39.43 249 VAL B C 1
ATOM 4052 O O . VAL B 1 343 ? -54.156 29.989 5.697 1.00 39.56 249 VAL B O 1
ATOM 4056 N N . SER B 1 344 ? -53.078 30.600 7.566 1.00 39.03 250 SER B N 1
ATOM 4057 C CA . SER B 1 344 ? -54.239 31.240 8.138 1.00 38.76 250 SER B CA 1
ATOM 4058 C C . SER B 1 344 ? -54.099 32.754 8.105 1.00 38.64 250 SER B C 1
ATOM 4059 O O . SER B 1 344 ? -53.115 33.309 8.598 1.00 38.64 250 SER B O 1
ATOM 4062 N N . TRP B 1 345 ? -55.087 33.412 7.509 1.00 38.39 251 TRP B N 1
ATOM 4063 C CA . TRP B 1 345 ? -55.106 34.863 7.430 1.00 38.31 251 TRP B CA 1
ATOM 4064 C C . TRP B 1 345 ? -55.994 35.457 8.505 1.00 38.63 251 TRP B C 1
ATOM 4065 O O . TRP B 1 345 ? -56.944 34.813 8.951 1.00 39.29 251 TRP B O 1
ATOM 4076 N N . ASP B 1 346 ? -55.679 36.684 8.915 1.00 38.52 252 ASP B N 1
ATOM 4077 C CA . ASP B 1 346 ? -56.562 37.489 9.759 1.00 38.34 252 ASP B CA 1
ATOM 4078 C C . ASP B 1 346 ? -56.743 36.951 11.185 1.00 38.50 252 ASP B C 1
ATOM 4079 O O . ASP B 1 346 ? -55.902 36.195 11.671 1.00 38.72 252 ASP B O 1
ATOM 4084 N N . TYR B 1 347 ? -57.822 37.334 11.860 1.00 38.63 253 TYR B N 1
ATOM 4085 C CA . TYR B 1 347 ? -57.841 37.266 13.326 1.00 38.72 253 TYR B CA 1
ATOM 4086 C C . TYR B 1 347 ? -58.655 36.142 13.949 1.00 39.12 253 TYR B C 1
ATOM 4087 O O . TYR B 1 347 ? -59.880 36.088 13.830 1.00 39.00 253 TYR B O 1
ATOM 4096 N N . CYS B 1 348 ? -57.926 35.242 14.609 1.00 39.77 254 CYS B N 1
ATOM 4097 C CA . CYS B 1 348 ? -58.471 34.122 15.367 1.00 40.29 254 CYS B CA 1
ATOM 4098 C C . CYS B 1 348 ? -58.922 34.598 16.735 1.00 40.54 254 CYS B C 1
ATOM 4099 O O . CYS B 1 348 ? -58.968 35.793 17.011 1.00 40.81 254 CYS B O 1
ATOM 4102 N N . CYS B 1 349 ? -59.253 33.630 17.585 1.00 40.86 255 CYS B N 1
ATOM 4103 C CA . CYS B 1 349 ? -59.183 33.779 19.035 1.00 41.26 255 CYS B CA 1
ATOM 4104 C C . CYS B 1 349 ? -60.062 34.889 19.586 1.00 41.45 255 CYS B C 1
ATOM 4105 O O . CYS B 1 349 ? -59.744 35.481 20.617 1.00 41.86 255 CYS B O 1
ATOM 4108 N N . LYS B 1 350 ? -61.171 35.160 18.894 1.00 41.54 256 LYS B N 1
ATOM 4109 C CA . LYS B 1 350 ? -62.066 36.264 19.236 1.00 41.42 256 LYS B CA 1
ATOM 4110 C C . LYS B 1 350 ? -63.534 35.866 19.143 1.00 41.16 256 LYS B C 1
ATOM 4111 O O . LYS B 1 350 ? -64.405 36.719 18.961 1.00 41.22 256 LYS B O 1
ATOM 4117 N N . GLY B 1 351 ? -63.795 34.570 19.273 1.00 40.88 257 GLY B N 1
ATOM 4118 C CA . GLY B 1 351 ? -65.152 34.050 19.289 1.00 40.75 257 GLY B CA 1
ATOM 4119 C C . GLY B 1 351 ? -65.924 34.467 18.057 1.00 40.76 257 GLY B C 1
ATOM 4120 O O . GLY B 1 351 ? -65.423 34.356 16.937 1.00 40.87 257 GLY B O 1
ATOM 4121 N N . ALA B 1 352 ? -67.133 34.977 18.273 1.00 40.50 258 ALA B N 1
ATOM 4122 C CA . ALA B 1 352 ? -68.009 35.414 17.189 1.00 40.18 258 ALA B CA 1
ATOM 4123 C C . ALA B 1 352 ? -67.434 36.560 16.370 1.00 40.01 258 ALA B C 1
ATOM 4124 O O . ALA B 1 352 ? -67.868 36.800 15.244 1.00 39.95 258 ALA B O 1
ATOM 4126 N N . ASN B 1 353 ? -66.461 37.266 16.933 1.00 39.83 259 ASN B N 1
ATOM 4127 C CA . ASN B 1 353 ? -65.845 38.391 16.238 1.00 39.99 259 ASN B CA 1
ATOM 4128 C C . ASN B 1 353 ? -64.618 38.007 15.411 1.00 39.82 259 ASN B C 1
ATOM 4129 O O . ASN B 1 353 ? -63.941 38.874 14.855 1.00 40.19 259 ASN B O 1
ATOM 4134 N N . SER B 1 354 ? -64.334 36.713 15.323 1.00 39.38 260 SER B N 1
ATOM 4135 C CA . SER B 1 354 ? -63.216 36.241 14.522 1.00 38.96 260 SER B CA 1
ATOM 4136 C C . SER B 1 354 ? -63.507 36.397 13.034 1.00 38.77 260 SER B C 1
ATOM 4137 O O . SER B 1 354 ? -64.662 36.558 12.614 1.00 39.04 260 SER B O 1
ATOM 4140 N N . ASN B 1 355 ? -62.444 36.368 12.243 1.00 38.31 261 ASN B N 1
ATOM 4141 C CA . ASN B 1 355 ? -62.549 36.456 10.801 1.00 37.85 261 ASN B CA 1
ATOM 4142 C C . ASN B 1 355 ? -61.377 35.703 10.178 1.00 37.70 261 ASN B C 1
ATOM 4143 O O . ASN B 1 355 ? -60.939 35.983 9.056 1.00 38.04 261 ASN B O 1
ATOM 4148 N N . TYR B 1 356 ? -60.884 34.737 10.944 1.00 37.19 262 TYR B N 1
ATOM 4149 C CA . TYR B 1 356 ? -59.873 33.785 10.521 1.00 36.77 262 TYR B CA 1
ATOM 4150 C C . TYR B 1 356 ? -60.245 33.178 9.168 1.00 36.83 262 TYR B C 1
ATOM 4151 O O . TYR B 1 356 ? -61.411 32.872 8.921 1.00 36.85 262 TYR B O 1
ATOM 4160 N N . LYS B 1 357 ? -59.256 33.034 8.292 1.00 36.96 263 LYS B N 1
ATOM 4161 C CA . LYS B 1 357 ? -59.449 32.462 6.954 1.00 37.25 263 LYS B CA 1
ATOM 4162 C C . LYS B 1 357 ? -58.303 31.521 6.684 1.00 37.65 263 LYS B C 1
ATOM 4163 O O . LYS B 1 357 ? -57.248 31.641 7.309 1.00 38.16 263 LYS B O 1
ATOM 4169 N N . THR B 1 358 ? -58.489 30.608 5.736 1.00 37.81 264 THR B N 1
ATOM 4170 C CA . THR B 1 358 ? -57.408 29.727 5.307 1.00 37.99 264 THR B CA 1
ATOM 4171 C C . THR B 1 358 ? -57.122 29.890 3.817 1.00 38.03 264 THR B C 1
ATOM 4172 O O . THR B 1 358 ? -58.031 29.863 2.991 1.00 38.07 264 THR B O 1
ATOM 4176 N N . ALA B 1 359 ? -55.851 30.066 3.482 1.00 38.42 265 ALA B N 1
ATOM 4177 C CA . ALA B 1 359 ? -55.445 30.278 2.097 1.00 38.96 265 ALA B CA 1
ATOM 4178 C C . ALA B 1 359 ? -54.357 29.299 1.682 1.00 39.32 265 ALA B C 1
ATOM 4179 O O . ALA B 1 359 ? -53.560 28.867 2.516 1.00 39.40 265 ALA B O 1
ATOM 4181 N N . VAL B 1 360 ? -54.330 28.960 0.395 1.00 40.03 266 VAL B N 1
ATOM 4182 C CA . VAL B 1 360 ? -53.347 28.022 -0.148 1.00 40.99 266 VAL B CA 1
ATOM 4183 C C . VAL B 1 360 ? -52.602 28.544 -1.387 1.00 41.87 266 VAL B C 1
ATOM 4184 O O . VAL B 1 360 ? -53.139 29.335 -2.178 1.00 42.09 266 VAL B O 1
ATOM 4188 N N . GLY B 1 361 ? -51.361 28.089 -1.534 1.00 42.58 267 GLY B N 1
ATOM 4189 C CA . GLY B 1 361 ? -50.555 28.351 -2.714 1.00 43.63 267 GLY B CA 1
ATOM 4190 C C . GLY B 1 361 ? -49.559 27.229 -2.945 1.00 44.59 267 GLY B C 1
ATOM 4191 O O . GLY B 1 361 ? -49.232 26.470 -2.026 1.00 44.46 267 GLY B O 1
ATOM 4192 N N . ARG B 1 362 ? -49.068 27.130 -4.176 1.00 45.74 268 ARG B N 1
ATOM 4193 C CA . ARG B 1 362 ? -48.177 26.037 -4.565 1.00 46.82 268 ARG B CA 1
ATOM 4194 C C . ARG B 1 362 ? -46.873 26.523 -5.196 1.00 47.64 268 ARG B C 1
ATOM 4195 O O . ARG B 1 362 ? -46.767 27.666 -5.658 1.00 47.73 268 ARG B O 1
ATOM 4203 N N . SER B 1 363 ? -45.896 25.620 -5.211 1.00 48.53 269 SER B N 1
ATOM 4204 C CA . SER B 1 363 ? -44.563 25.870 -5.732 1.00 49.31 269 SER B CA 1
ATOM 4205 C C . SER B 1 363 ? -43.920 24.532 -6.053 1.00 49.89 269 SER B C 1
ATOM 4206 O O . SER B 1 363 ? -44.056 23.573 -5.285 1.00 49.75 269 SER B O 1
ATOM 4209 N N . LYS B 1 364 ? -43.219 24.473 -7.184 1.00 50.91 270 LYS B N 1
ATOM 4210 C CA . LYS B 1 364 ? -42.534 23.246 -7.616 1.00 51.75 270 LYS B CA 1
ATOM 4211 C C . LYS B 1 364 ? -41.353 22.918 -6.700 1.00 52.05 270 LYS B C 1
ATOM 4212 O O . LYS B 1 364 ? -41.219 21.790 -6.235 1.00 52.09 270 LYS B O 1
ATOM 4218 N N . LYS B 1 365 ? -40.513 23.915 -6.436 1.00 52.65 271 LYS B N 1
ATOM 4219 C CA . LYS B 1 365 ? -39.434 23.789 -5.453 1.00 53.21 271 LYS B CA 1
ATOM 4220 C C . LYS B 1 365 ? -40.009 23.952 -4.046 1.00 52.93 271 LYS B C 1
ATOM 4221 O O . LYS B 1 365 ? -41.064 24.557 -3.875 1.00 53.08 271 LYS B O 1
ATOM 4227 N N . ILE B 1 366 ? -39.318 23.422 -3.044 1.00 52.63 272 ILE B N 1
ATOM 4228 C CA . ILE B 1 366 ? -39.802 23.490 -1.667 1.00 52.60 272 ILE B CA 1
ATOM 4229 C C . ILE B 1 366 ? -39.691 24.898 -1.099 1.00 52.52 272 ILE B C 1
ATOM 4230 O O . ILE B 1 366 ? -40.557 25.352 -0.342 1.00 52.46 272 ILE B O 1
ATOM 4235 N N . GLU B 1 367 ? -38.616 25.580 -1.480 1.00 52.41 273 GLU B N 1
ATOM 4236 C CA . GLU B 1 367 ? -38.291 26.895 -0.950 1.00 52.18 273 GLU B CA 1
ATOM 4237 C C . GLU B 1 367 ? -39.044 28.006 -1.669 1.00 51.69 273 GLU B C 1
ATOM 4238 O O . GLU B 1 367 ? -38.800 29.186 -1.422 1.00 51.69 273 GLU B O 1
ATOM 4244 N N . GLY B 1 368 ? -39.952 27.627 -2.563 1.00 51.24 274 GLY B N 1
ATOM 4245 C CA . GLY B 1 368 ? -40.820 28.592 -3.229 1.00 50.72 274 GLY B CA 1
ATOM 4246 C C . GLY B 1 368 ? -40.245 29.185 -4.503 1.00 50.27 274 GLY B C 1
ATOM 4247 O O . GLY B 1 368 ? -39.275 28.670 -5.043 1.00 50.20 274 GLY B O 1
ATOM 4248 N N . PRO B 1 369 ? -40.834 30.289 -4.988 1.00 50.08 275 PRO B N 1
ATOM 4249 C CA . PRO B 1 369 ? -41.941 31.015 -4.368 1.00 49.95 275 PRO B CA 1
ATOM 4250 C C . PRO B 1 369 ? -43.290 30.316 -4.517 1.00 49.85 275 PRO B C 1
ATOM 4251 O O . PRO B 1 369 ? -43.515 29.591 -5.487 1.00 50.06 275 PRO B O 1
ATOM 4255 N N . TYR B 1 370 ? -44.171 30.537 -3.546 1.00 49.73 276 TYR B N 1
ATOM 4256 C CA . TYR B 1 370 ? -45.502 29.957 -3.557 1.00 49.29 276 TYR B CA 1
ATOM 4257 C C . TYR B 1 370 ? -46.451 30.957 -4.169 1.00 49.49 276 TYR B C 1
ATOM 4258 O O . TYR B 1 370 ? -46.448 32.123 -3.795 1.00 49.31 276 TYR B O 1
ATOM 4267 N N . VAL B 1 371 ? -47.245 30.499 -5.129 1.00 49.95 277 VAL B N 1
ATOM 4268 C CA . VAL B 1 371 ? -48.152 31.378 -5.872 1.00 50.46 277 VAL B CA 1
ATOM 4269 C C . VAL B 1 371 ? -49.569 30.830 -5.864 1.00 50.75 277 VAL B C 1
ATOM 4270 O O . VAL B 1 371 ? -49.768 29.643 -5.612 1.00 51.07 277 VAL B O 1
ATOM 4274 N N . ASP B 1 372 ? -50.546 31.692 -6.145 1.00 51.12 278 ASP B N 1
ATOM 4275 C CA . ASP B 1 372 ? -51.945 31.268 -6.238 1.00 51.62 278 ASP B CA 1
ATOM 4276 C C . ASP B 1 372 ? -52.405 31.037 -7.683 1.00 52.17 278 ASP B C 1
ATOM 4277 O O . ASP B 1 372 ? -51.589 31.016 -8.612 1.00 52.04 278 ASP B O 1
ATOM 4282 N N . ARG B 1 373 ? -53.715 30.861 -7.861 1.00 52.91 279 ARG B N 1
ATOM 4283 C CA . ARG B 1 373 ? -54.294 30.605 -9.179 1.00 53.62 279 ARG B CA 1
ATOM 4284 C C . ARG B 1 373 ? -54.024 31.727 -10.169 1.00 53.63 279 ARG B C 1
ATOM 4285 O O . ARG B 1 373 ? -53.852 31.477 -11.365 1.00 53.74 279 ARG B O 1
ATOM 4293 N N . ASN B 1 374 ? -53.983 32.957 -9.660 1.00 53.70 280 ASN B N 1
ATOM 4294 C CA . ASN B 1 374 ? -53.645 34.125 -10.471 1.00 53.67 280 ASN B CA 1
ATOM 4295 C C . ASN B 1 374 ? -52.141 34.283 -10.639 1.00 53.25 280 ASN B C 1
ATOM 4296 O O . ASN B 1 374 ? -51.684 35.174 -11.342 1.00 53.38 280 ASN B O 1
ATOM 4301 N N . GLY B 1 375 ? -51.380 33.404 -9.994 1.00 52.86 281 GLY B N 1
ATOM 4302 C CA . GLY B 1 375 ? -49.928 33.383 -10.128 1.00 52.33 281 GLY B CA 1
ATOM 4303 C C . GLY B 1 375 ? -49.205 34.357 -9.219 1.00 52.00 281 GLY B C 1
ATOM 4304 O O . GLY B 1 375 ? -48.047 34.678 -9.468 1.00 52.20 281 GLY B O 1
ATOM 4305 N N . LYS B 1 376 ? -49.881 34.802 -8.159 1.00 51.48 282 LYS B N 1
ATOM 4306 C CA . LYS B 1 376 ? -49.378 35.847 -7.265 1.00 50.85 282 LYS B CA 1
ATOM 4307 C C . LYS B 1 376 ? -48.696 35.273 -6.020 1.00 50.21 282 LYS B C 1
ATOM 4308 O O . LYS B 1 376 ? -49.292 34.506 -5.269 1.00 50.33 282 LYS B O 1
ATOM 4314 N N . ASP B 1 377 ? -47.440 35.664 -5.818 1.00 49.41 283 ASP B N 1
ATOM 4315 C CA . ASP B 1 377 ? -46.596 35.187 -4.726 1.00 48.44 283 ASP B CA 1
ATOM 4316 C C . ASP B 1 377 ? -47.247 35.424 -3.362 1.00 48.24 283 ASP B C 1
ATOM 4317 O O . ASP B 1 377 ? -47.651 36.544 -3.043 1.00 48.43 283 ASP B O 1
ATOM 4322 N N . MET B 1 378 ? -47.342 34.363 -2.565 1.00 47.67 284 MET B N 1
ATOM 4323 C CA . MET B 1 378 ? -47.886 34.440 -1.212 1.00 47.17 284 MET B CA 1
ATOM 4324 C C . MET B 1 378 ? -47.085 35.398 -0.335 1.00 47.22 284 MET B C 1
ATOM 4325 O O . MET B 1 378 ? -47.645 36.054 0.550 1.00 47.16 284 MET B O 1
ATOM 4330 N N . ALA B 1 379 ? -45.777 35.473 -0.585 1.00 47.25 285 ALA B N 1
ATOM 4331 C CA . ALA B 1 379 ? -44.886 36.399 0.122 1.00 47.37 285 ALA B CA 1
ATOM 4332 C C . ALA B 1 379 ? -45.328 37.867 -0.017 1.00 47.50 285 ALA B C 1
ATOM 4333 O O . ALA B 1 379 ? -44.892 38.734 0.749 1.00 47.50 285 ALA B O 1
ATOM 4335 N N . ALA B 1 380 ? -46.203 38.129 -0.987 1.00 47.55 286 ALA B N 1
ATOM 4336 C CA . ALA B 1 380 ? -46.772 39.456 -1.187 1.00 47.62 286 ALA B CA 1
ATOM 4337 C C . ALA B 1 380 ? -48.258 39.538 -0.783 1.00 47.79 286 ALA B C 1
ATOM 4338 O O . ALA B 1 380 ? -48.887 40.594 -0.914 1.00 48.15 286 ALA B O 1
ATOM 4340 N N . GLY B 1 381 ? -48.814 38.434 -0.290 1.00 47.64 287 GLY B N 1
ATOM 4341 C CA . GLY B 1 381 ? -50.200 38.414 0.166 1.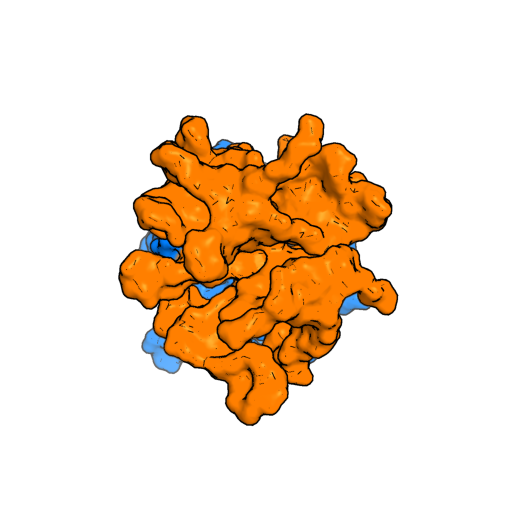00 47.45 287 GLY B CA 1
ATOM 4342 C C . GLY B 1 381 ? -51.094 37.575 -0.721 1.00 47.53 287 GLY B C 1
ATOM 4343 O O . GLY B 1 381 ? -52.311 37.544 -0.535 1.00 47.66 287 GLY B O 1
ATOM 4344 N N . GLY B 1 382 ? -50.489 36.894 -1.690 1.00 47.42 288 GLY B N 1
ATOM 4345 C CA . GLY B 1 382 ? -51.217 35.992 -2.571 1.00 47.27 288 GLY B CA 1
ATOM 4346 C C . GLY B 1 382 ? -51.734 34.772 -1.833 1.00 47.22 288 GLY B C 1
ATOM 4347 O O . GLY B 1 382 ? -51.300 34.481 -0.716 1.00 47.16 288 GLY B O 1
ATOM 4348 N N . GLY B 1 383 ? -52.670 34.068 -2.462 1.00 47.17 289 GLY B N 1
ATOM 4349 C CA . GLY B 1 383 ? -53.211 32.823 -1.929 1.00 47.19 289 GLY B CA 1
ATOM 4350 C C . GLY B 1 383 ? -54.674 32.656 -2.275 1.00 47.33 289 GLY B C 1
ATOM 4351 O O . GLY B 1 383 ? -55.428 33.626 -2.231 1.00 47.12 289 GLY B O 1
ATOM 4352 N N . GLU B 1 384 ? -55.066 31.433 -2.637 1.00 47.47 290 GLU B N 1
ATOM 4353 C CA . GLU B 1 384 ? -56.473 31.084 -2.845 1.00 47.78 290 GLU B CA 1
ATOM 4354 C C . GLU B 1 384 ? -57.118 30.736 -1.509 1.00 47.67 290 GLU B C 1
ATOM 4355 O O . GLU B 1 384 ? -56.489 30.102 -0.664 1.00 47.90 290 GLU B O 1
ATOM 4361 N N . VAL B 1 385 ? -58.374 31.135 -1.320 1.00 47.50 291 VAL B N 1
ATOM 4362 C CA . VAL B 1 385 ? -59.082 30.855 -0.072 1.00 47.27 291 VAL B CA 1
ATOM 4363 C C . VAL B 1 385 ? -59.912 29.567 -0.179 1.00 47.23 291 VAL B C 1
ATOM 4364 O O . VAL B 1 385 ? -60.882 29.520 -0.931 1.00 47.54 291 VAL B O 1
ATOM 4368 N N . ILE B 1 386 ? -59.524 28.523 0.554 1.00 46.98 292 ILE B N 1
ATOM 4369 C CA . ILE B 1 386 ? -60.331 27.289 0.624 1.00 46.76 292 ILE B CA 1
ATOM 4370 C C . ILE B 1 386 ? -61.326 27.297 1.783 1.00 46.53 292 ILE B C 1
ATOM 4371 O O . ILE B 1 386 ? -62.341 26.602 1.730 1.00 46.63 292 ILE B O 1
ATOM 4376 N N . ALA B 1 387 ? -61.043 28.078 2.821 1.00 46.21 293 ALA B N 1
ATOM 4377 C CA . ALA B 1 387 ? -61.907 28.121 3.996 1.00 46.13 293 ALA B CA 1
ATOM 4378 C C . ALA B 1 387 ? -61.994 29.513 4.608 1.00 46.24 293 ALA B C 1
ATOM 4379 O O . ALA B 1 387 ? -60.978 30.166 4.843 1.00 46.17 293 ALA B O 1
ATOM 4381 N N . GLN B 1 388 ? -63.221 29.953 4.870 1.00 46.36 294 GLN B N 1
ATOM 4382 C CA . GLN B 1 388 ? -63.476 31.280 5.416 1.00 46.49 294 GLN B CA 1
ATOM 4383 C C . GLN B 1 388 ? -64.866 31.350 6.017 1.00 46.63 294 GLN B C 1
ATOM 4384 O O . GLN B 1 388 ? -65.612 30.371 5.974 1.00 46.83 294 GLN B O 1
ATOM 4390 N N . ARG B 1 389 ? -65.195 32.511 6.582 1.00 46.74 295 ARG B N 1
ATOM 4391 C CA . ARG B 1 389 ? -66.535 32.817 7.085 1.00 47.06 295 ARG B CA 1
ATOM 4392 C C . ARG B 1 389 ? -67.620 32.368 6.114 1.00 46.95 295 ARG B C 1
ATOM 4393 O O . ARG B 1 389 ? -67.540 32.626 4.909 1.00 47.03 295 ARG B O 1
ATOM 4401 N N . ASP B 1 390 ? -68.621 31.679 6.645 1.00 46.73 296 ASP B N 1
ATOM 4402 C CA . ASP B 1 390 ? -69.760 31.246 5.850 1.00 46.68 296 ASP B CA 1
ATOM 4403 C C . ASP B 1 390 ? -71.038 31.289 6.687 1.00 46.28 296 ASP B C 1
ATOM 4404 O O . ASP B 1 390 ? -71.069 31.925 7.733 1.00 46.29 296 ASP B O 1
ATOM 4409 N N . ASP B 1 391 ? -72.081 30.605 6.235 1.00 45.85 297 ASP B N 1
ATOM 4410 C CA . ASP B 1 391 ? -73.354 30.614 6.932 1.00 45.58 297 ASP B CA 1
ATOM 4411 C C . ASP B 1 391 ? -73.317 29.876 8.277 1.00 45.45 297 ASP B C 1
ATOM 4412 O O . ASP B 1 391 ? -74.162 30.129 9.144 1.00 45.46 297 ASP B O 1
ATOM 4417 N N . ASN B 1 392 ? -72.332 28.990 8.453 1.00 45.14 298 ASN B N 1
ATOM 4418 C CA . ASN B 1 392 ? -72.192 28.185 9.673 1.00 44.85 298 ASN B CA 1
ATOM 4419 C C . ASN B 1 392 ? -71.035 28.574 10.595 1.00 44.64 298 ASN B C 1
ATOM 4420 O O . ASN B 1 392 ? -71.018 28.194 11.769 1.00 44.39 298 ASN B O 1
ATOM 4425 N N . TYR B 1 393 ? -70.075 29.332 10.071 1.00 44.53 299 TYR B N 1
ATOM 4426 C CA . TYR B 1 393 ? -68.884 29.697 10.837 1.00 44.25 299 TYR B CA 1
ATOM 4427 C C . TYR B 1 393 ? -68.518 31.167 10.714 1.00 43.96 299 TYR B C 1
ATOM 4428 O O . TYR B 1 393 ? -68.616 31.755 9.636 1.00 43.65 299 TYR B O 1
ATOM 4437 N N . PHE B 1 394 ? -68.071 31.736 11.832 1.00 43.92 300 PHE B N 1
ATOM 4438 C CA . PHE B 1 394 ? -67.578 33.111 11.890 1.00 44.03 300 PHE B CA 1
ATOM 4439 C C . PHE B 1 394 ? -66.215 33.225 11.228 1.00 43.92 300 PHE B C 1
ATOM 4440 O O . PHE B 1 394 ? -65.858 34.278 10.697 1.00 44.16 300 PHE B O 1
ATOM 4448 N N . GLY B 1 395 ? -65.460 32.132 11.284 1.00 43.77 301 GLY B N 1
ATOM 4449 C CA . GLY B 1 395 ? -64.139 32.038 10.676 1.00 43.57 301 GLY B CA 1
ATOM 4450 C C . GLY B 1 395 ? -63.625 30.620 10.809 1.00 43.56 301 GLY B C 1
ATOM 4451 O O . GLY B 1 395 ? -64.024 29.891 11.722 1.00 43.68 301 GLY B O 1
ATOM 4452 N N . ILE B 1 396 ? -62.755 30.222 9.883 1.00 43.47 302 ILE B N 1
ATOM 4453 C CA . ILE B 1 396 ? -62.134 28.893 9.897 1.00 43.53 302 ILE B CA 1
ATOM 4454 C C . ILE B 1 396 ? -60.627 29.024 9.685 1.00 43.48 302 ILE B C 1
ATOM 4455 O O . ILE B 1 396 ? -60.183 29.778 8.821 1.00 43.86 302 ILE B O 1
ATOM 4460 N N . GLY B 1 397 ? -59.834 28.304 10.468 1.00 43.37 303 GLY B N 1
ATOM 4461 C CA . GLY B 1 397 ? -58.390 28.376 10.295 1.00 43.32 303 GLY B CA 1
ATOM 4462 C C . GLY B 1 397 ? -57.557 27.513 11.211 1.00 43.26 303 GLY B C 1
ATOM 4463 O O . GLY B 1 397 ? -58.082 26.663 11.938 1.00 43.39 303 GLY B O 1
ATOM 4464 N N . HIS B 1 398 ? -56.254 27.787 11.190 1.00 43.05 304 HIS B N 1
ATOM 4465 C CA . HIS B 1 398 ? -55.207 26.895 11.696 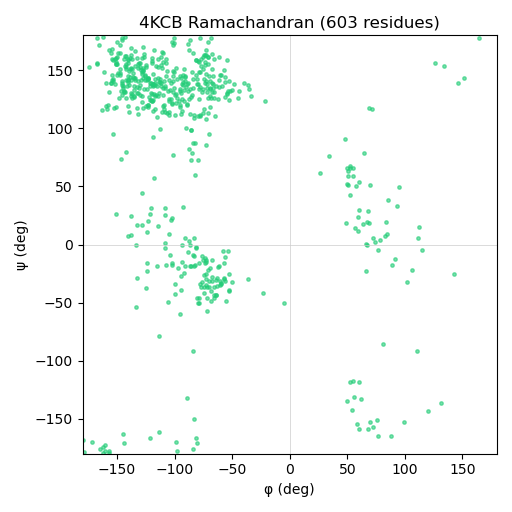1.00 43.03 304 HIS B CA 1
ATOM 4466 C C . HIS B 1 398 ? -55.339 25.507 11.093 1.00 42.77 304 HIS B C 1
ATOM 4467 O O . HIS B 1 398 ? -55.656 24.547 11.788 1.00 42.87 304 HIS B O 1
ATOM 4474 N N . SER B 1 399 ? -55.086 25.419 9.791 1.00 42.69 305 SER B N 1
ATOM 4475 C CA . SER B 1 399 ? -55.429 24.235 9.018 1.00 42.69 305 SER B CA 1
ATOM 4476 C C . SER B 1 399 ? -54.351 23.161 9.005 1.00 42.90 305 SER B C 1
ATOM 4477 O O . SER B 1 399 ? -53.211 23.392 9.414 1.00 43.06 305 SER B O 1
ATOM 4480 N N . SER B 1 400 ? -54.739 21.984 8.527 1.00 43.17 306 SER B N 1
ATOM 4481 C CA . SER B 1 400 ? -53.839 20.857 8.329 1.00 43.67 306 SER B CA 1
ATOM 4482 C C . SER B 1 400 ? -54.394 19.978 7.218 1.00 43.71 306 SER B C 1
ATOM 4483 O O . SER B 1 400 ? -55.584 20.039 6.918 1.00 43.57 306 SER B O 1
ATOM 4486 N N . ALA B 1 401 ? -53.525 19.173 6.606 1.00 44.06 307 ALA B N 1
ATOM 4487 C CA . ALA B 1 401 ? -53.920 18.238 5.552 1.00 44.45 307 ALA B CA 1
ATOM 4488 C C . ALA B 1 401 ? -53.233 16.894 5.739 1.00 44.97 307 ALA B C 1
ATOM 4489 O O . ALA B 1 401 ? -52.068 16.836 6.127 1.00 45.16 307 ALA B O 1
ATOM 4491 N N . TYR B 1 402 ? -53.968 15.817 5.471 1.00 45.75 308 TYR B N 1
ATOM 4492 C CA . TYR B 1 402 ? -53.467 14.454 5.642 1.00 46.32 308 TYR B CA 1
ATOM 4493 C C . TYR B 1 402 ? -54.080 13.536 4.623 1.00 47.02 308 TYR B C 1
ATOM 4494 O O . TYR B 1 402 ? -55.244 13.704 4.243 1.00 46.94 308 TYR B O 1
ATOM 4503 N N . GLN B 1 403 ? -53.291 12.563 4.183 1.00 48.04 309 GLN B N 1
ATOM 4504 C CA . GLN B 1 403 ? -53.797 11.522 3.300 1.00 49.16 309 GLN B CA 1
ATOM 4505 C C . GLN B 1 403 ? -53.988 10.217 4.058 1.00 49.49 309 GLN B C 1
ATOM 4506 O O . GLN B 1 403 ? -53.025 9.599 4.503 1.00 49.58 309 GLN B O 1
ATOM 4512 N N . PHE B 1 404 ? -55.245 9.825 4.223 1.00 50.28 310 PHE B N 1
ATOM 4513 C CA . PHE B 1 404 ? -55.572 8.572 4.879 1.00 51.10 310 PHE B CA 1
ATOM 4514 C C . PHE B 1 404 ? -56.109 7.592 3.857 1.00 51.76 310 PHE B C 1
ATOM 4515 O O . PHE B 1 404 ? -57.154 7.827 3.238 1.00 51.76 310 PHE B O 1
ATOM 4523 N N . ASP B 1 405 ? -55.363 6.498 3.692 1.00 52.53 311 ASP B N 1
ATOM 4524 C CA . ASP B 1 405 ? -55.518 5.579 2.564 1.00 53.38 311 ASP B CA 1
ATOM 4525 C C . ASP B 1 405 ? -55.265 6.356 1.263 1.00 53.54 311 ASP B C 1
ATOM 4526 O O . ASP B 1 405 ? -54.162 6.893 1.068 1.00 53.84 311 ASP B O 1
ATOM 4531 N N . GLY B 1 406 ? -56.265 6.443 0.391 1.00 53.43 312 GLY B N 1
ATOM 4532 C CA . GLY B 1 406 ? -56.108 7.200 -0.851 1.00 53.14 312 GLY B CA 1
ATOM 4533 C C . GLY B 1 406 ? -56.517 8.659 -0.743 1.00 52.90 312 GLY B C 1
ATOM 4534 O O . GLY B 1 406 ? -56.116 9.477 -1.568 1.00 52.95 312 GLY B O 1
ATOM 4535 N N . GLN B 1 407 ? -57.298 8.978 0.290 1.00 52.55 313 GLN B N 1
ATOM 4536 C CA . GLN B 1 407 ? -57.990 10.264 0.413 1.00 52.08 313 GLN B CA 1
ATOM 4537 C C . GLN B 1 407 ? -57.187 11.355 1.087 1.00 51.62 313 GLN B C 1
ATOM 4538 O O . GLN B 1 407 ? -56.524 11.108 2.095 1.00 51.95 313 GLN B O 1
ATOM 4544 N N . TRP B 1 408 ? -57.278 12.568 0.546 1.00 50.79 314 TRP B N 1
ATOM 4545 C CA . TRP B 1 408 ? -56.780 13.748 1.248 1.00 49.87 314 TRP B CA 1
ATOM 4546 C C . TRP B 1 408 ? -57.892 14.330 2.113 1.00 49.46 314 TRP B C 1
ATOM 4547 O O . TRP B 1 408 ? -59.050 14.403 1.685 1.00 49.21 314 TRP B O 1
ATOM 4558 N N . TYR B 1 409 ? -57.523 14.733 3.330 1.00 48.78 315 TYR B N 1
ATOM 4559 C CA . TYR B 1 409 ? -58.440 15.376 4.266 1.00 47.78 315 TYR B CA 1
ATOM 4560 C C . TYR B 1 409 ? -57.918 16.745 4.648 1.00 47.07 315 TYR B C 1
ATOM 4561 O O . TYR B 1 409 ? -56.725 16.916 4.900 1.00 46.88 315 TYR B O 1
ATOM 4570 N N . PHE B 1 410 ? -58.828 17.713 4.679 1.00 46.12 316 PHE B N 1
ATOM 4571 C CA . PHE B 1 410 ? -58.548 19.045 5.183 1.00 45.10 316 PHE B CA 1
ATOM 4572 C C . PHE B 1 410 ? -59.114 19.156 6.593 1.00 44.64 316 PHE B C 1
ATOM 4573 O O . PHE B 1 410 ? -60.264 18.806 6.838 1.00 44.49 316 PHE B O 1
ATOM 4581 N N . MET B 1 411 ? -58.303 19.641 7.520 1.00 44.19 317 MET B N 1
ATOM 4582 C CA . MET B 1 411 ? -58.753 19.842 8.887 1.00 43.92 317 MET B CA 1
ATOM 4583 C C . MET B 1 411 ? -58.439 21.268 9.310 1.00 43.38 317 MET B C 1
ATOM 4584 O O . MET B 1 411 ? -57.511 21.875 8.792 1.00 43.67 317 MET B O 1
ATOM 4589 N N . ALA B 1 412 ? -59.233 21.802 10.232 1.00 42.57 318 ALA B N 1
ATOM 4590 C CA . ALA B 1 412 ? -58.996 23.119 10.814 1.00 41.89 318 ALA B CA 1
ATOM 4591 C C . ALA B 1 412 ? -59.904 23.225 12.009 1.00 41.64 318 ALA B C 1
ATOM 4592 O O . ALA B 1 412 ? -60.658 22.291 12.292 1.00 41.85 318 ALA B O 1
ATOM 4594 N N . HIS B 1 413 ? -59.833 24.338 12.732 1.00 41.29 319 HIS B N 1
ATOM 4595 C CA . HIS B 1 413 ? -60.907 24.653 13.666 1.00 41.13 319 HIS B CA 1
ATOM 4596 C C . HIS B 1 413 ? -61.760 25.800 13.134 1.00 41.11 319 HIS B C 1
ATOM 4597 O O . HIS B 1 413 ? -61.279 26.661 12.391 1.00 41.23 319 HIS B O 1
ATOM 4604 N N . GLY B 1 414 ? -63.039 25.781 13.484 1.00 41.01 320 GLY B N 1
ATOM 4605 C CA . GLY B 1 414 ? -63.967 26.818 13.054 1.00 40.85 320 GLY B CA 1
ATOM 4606 C C . GLY B 1 414 ? -64.709 27.392 14.236 1.00 40.76 320 GLY B C 1
ATOM 4607 O O . GLY B 1 414 ? -64.982 26.684 15.213 1.00 40.93 320 GLY B O 1
ATOM 4608 N N . TYR B 1 415 ? -65.022 28.681 14.153 1.00 40.66 321 TYR B N 1
ATOM 4609 C CA . TYR B 1 415 ? -65.757 29.364 15.214 1.00 40.66 321 TYR B CA 1
ATOM 4610 C C . TYR B 1 415 ? -67.243 29.248 14.939 1.00 40.73 321 TYR B C 1
ATOM 4611 O O . TYR B 1 415 ? -67.791 29.968 14.106 1.00 40.61 321 TYR B O 1
ATOM 4620 N N . ALA B 1 416 ? -67.878 28.318 15.640 1.00 41.00 322 ALA B N 1
ATOM 4621 C CA . ALA B 1 416 ? -69.218 27.867 15.280 1.00 41.65 322 ALA B CA 1
ATOM 4622 C C . ALA B 1 416 ? -70.329 28.818 15.711 1.00 42.02 322 ALA B C 1
ATOM 4623 O O . ALA B 1 416 ? -70.444 29.164 16.887 1.00 42.08 322 ALA B O 1
ATOM 4625 N N . ARG B 1 417 ? -71.143 29.226 14.740 1.00 42.54 323 ARG B N 1
ATOM 4626 C CA . ARG B 1 417 ? -72.318 30.047 14.992 1.00 43.19 323 ARG B CA 1
ATOM 4627 C C . ARG B 1 417 ? -73.316 29.259 15.848 1.00 43.79 323 ARG B C 1
ATOM 4628 O O . ARG B 1 417 ? -73.870 29.789 16.821 1.00 43.93 323 ARG B O 1
ATOM 4636 N N . ALA B 1 418 ? -73.510 27.986 15.504 1.00 44.37 324 ALA B N 1
ATOM 4637 C CA . ALA B 1 418 ? -74.307 27.060 16.317 1.00 44.94 324 ALA B CA 1
ATOM 4638 C C . ALA B 1 418 ? -73.872 27.004 17.790 1.00 45.35 324 ALA B C 1
ATOM 4639 O O . ALA B 1 418 ? -74.677 26.678 18.663 1.00 45.46 324 ALA B O 1
ATOM 4641 N N . ASN B 1 419 ? -72.607 27.328 18.056 1.00 45.82 325 ASN B N 1
ATOM 4642 C CA . ASN B 1 419 ? -72.045 27.265 19.404 1.00 46.32 325 ASN B CA 1
ATOM 4643 C C . ASN B 1 419 ? -71.510 28.612 19.912 1.00 46.64 325 ASN B C 1
ATOM 4644 O O . ASN B 1 419 ? -70.558 28.661 20.693 1.00 46.79 325 ASN B O 1
ATOM 4649 N N . ASN B 1 420 ? -72.125 29.707 19.470 1.00 46.91 326 ASN B N 1
ATOM 4650 C CA . ASN B 1 420 ? -71.739 31.050 19.916 1.00 47.23 326 ASN B CA 1
ATOM 4651 C C . ASN B 1 420 ? -70.247 31.326 19.751 1.00 46.74 326 ASN B C 1
ATOM 4652 O O . ASN B 1 420 ? -69.599 31.883 20.639 1.00 46.90 326 ASN B O 1
ATOM 4657 N N . GLY B 1 421 ? -69.701 30.911 18.617 1.00 46.04 327 GLY B N 1
ATOM 4658 C CA . GLY B 1 421 ? -68.307 31.175 18.305 1.00 45.19 327 GLY B CA 1
ATOM 4659 C C . GLY B 1 421 ? -67.320 30.275 19.008 1.00 44.57 327 GLY B C 1
ATOM 4660 O O . GLY B 1 421 ? -66.114 30.462 18.872 1.00 44.63 327 GLY B O 1
ATOM 4661 N N . ALA B 1 422 ? -67.816 29.303 19.767 1.00 44.04 328 ALA B N 1
ATOM 4662 C CA . ALA B 1 422 ? -66.935 28.309 20.362 1.00 43.35 328 ALA B CA 1
ATOM 4663 C C . ALA B 1 422 ? -66.122 27.631 19.266 1.00 43.14 328 ALA B C 1
ATOM 4664 O O . ALA B 1 422 ? -66.593 27.415 18.142 1.00 43.02 328 ALA B O 1
ATOM 4666 N N . SER B 1 423 ? -64.882 27.318 19.608 1.00 42.95 329 SER B N 1
ATOM 4667 C CA . SER B 1 423 ? -63.935 26.748 18.673 1.00 42.50 329 SER B CA 1
ATOM 4668 C C . SER B 1 423 ? -64.212 25.255 18.451 1.00 42.17 329 SER B C 1
ATOM 4669 O O . SER B 1 423 ? -64.028 24.443 19.361 1.00 42.23 329 SER B O 1
ATOM 4672 N N . LYS B 1 424 ? -64.666 24.895 17.252 1.00 41.69 330 LYS B N 1
ATOM 4673 C CA . LYS B 1 424 ? -65.056 23.502 16.981 1.00 41.52 330 LYS B CA 1
ATOM 4674 C C . LYS B 1 424 ? -64.260 22.817 15.858 1.00 41.40 330 LYS B C 1
ATOM 4675 O O . LYS B 1 424 ? -63.693 23.478 14.990 1.00 41.65 330 LYS B O 1
ATOM 4681 N N . LEU B 1 425 ? -64.237 21.487 15.876 1.00 41.01 331 LEU B N 1
ATOM 4682 C CA . LEU B 1 425 ? -63.472 20.717 14.905 1.00 40.77 331 LEU B CA 1
ATOM 4683 C C . LEU B 1 425 ? -64.098 20.762 13.514 1.00 40.71 331 LEU B C 1
ATOM 4684 O O . LEU B 1 425 ? -65.311 20.613 13.366 1.00 41.03 331 LEU B O 1
ATOM 4689 N N . VAL B 1 426 ? -63.264 20.987 12.500 1.00 40.33 332 VAL B N 1
ATOM 4690 C CA . VAL B 1 426 ? -63.721 21.007 11.117 1.00 39.86 332 VAL B CA 1
ATOM 4691 C C . VAL B 1 426 ? -62.875 20.068 10.266 1.00 40.08 332 VAL B C 1
ATOM 4692 O O . VAL B 1 426 ? -61.662 20.263 10.137 1.00 39.84 332 VAL B O 1
ATOM 4696 N N . ILE B 1 427 ? -63.524 19.047 9.700 1.00 40.21 333 ILE B N 1
ATOM 4697 C CA . ILE B 1 427 ? -62.870 18.105 8.794 1.00 40.37 333 ILE B CA 1
ATOM 4698 C C . ILE B 1 427 ? -63.653 17.975 7.492 1.00 40.76 333 ILE B C 1
ATOM 4699 O O . ILE B 1 427 ? -64.852 17.729 7.504 1.00 41.07 333 ILE B O 1
ATOM 4704 N N . ARG B 1 428 ? -62.963 18.147 6.371 1.00 41.25 334 ARG B N 1
ATOM 4705 C CA . ARG B 1 428 ? -63.574 18.025 5.054 1.00 41.78 334 ARG B CA 1
ATOM 4706 C C . ARG B 1 428 ? -62.671 17.230 4.114 1.00 42.26 334 ARG B C 1
ATOM 4707 O O . ARG B 1 428 ? -61.447 17.335 4.189 1.00 42.12 334 ARG B O 1
ATOM 4715 N N . LYS B 1 429 ? -63.287 16.433 3.239 1.00 43.01 335 LYS B N 1
ATOM 4716 C CA . LYS B 1 429 ? -62.567 15.692 2.201 1.00 43.85 335 LYS B CA 1
ATOM 4717 C C . LYS B 1 429 ? -61.987 16.653 1.183 1.00 44.17 335 LYS B C 1
ATOM 4718 O O . LYS B 1 429 ? -62.639 17.614 0.793 1.00 44.20 335 LYS B O 1
ATOM 4724 N N . MET B 1 430 ? -60.765 16.385 0.750 1.00 44.91 336 MET B N 1
ATOM 4725 C CA . MET B 1 430 ? -60.076 17.271 -0.176 1.00 45.76 336 MET B CA 1
ATOM 4726 C C . MET B 1 430 ? -59.579 16.537 -1.419 1.00 46.45 336 MET B C 1
ATOM 4727 O O . MET B 1 430 ? -58.996 15.457 -1.326 1.00 46.77 336 MET B O 1
ATOM 4732 N N . ASN B 1 431 ? -59.820 17.132 -2.580 1.00 47.26 337 ASN B N 1
ATOM 4733 C CA . ASN B 1 431 ? -59.333 16.593 -3.842 1.00 48.38 337 ASN B CA 1
ATOM 4734 C C . ASN B 1 431 ? -58.568 17.661 -4.612 1.00 48.88 337 ASN B C 1
ATOM 4735 O O . ASN B 1 431 ? -58.589 18.837 -4.236 1.00 48.99 337 ASN B O 1
ATOM 4740 N N . PHE B 1 432 ? -57.896 17.250 -5.685 1.00 49.33 338 PHE B N 1
ATOM 4741 C CA . PHE B 1 432 ? -57.152 18.177 -6.529 1.00 49.73 338 PHE B CA 1
ATOM 4742 C C . PHE B 1 432 ? -57.702 18.135 -7.941 1.00 50.39 338 PHE B C 1
ATOM 4743 O O . PHE B 1 432 ? -57.757 17.069 -8.551 1.00 50.55 338 PHE B O 1
ATOM 4751 N N . ASP B 1 433 ? -58.113 19.289 -8.461 1.00 51.18 339 ASP B N 1
ATOM 4752 C CA . ASP B 1 433 ? -58.702 19.339 -9.800 1.00 52.23 339 ASP B CA 1
ATOM 4753 C C . ASP B 1 433 ? -57.681 19.046 -10.909 1.00 52.93 339 ASP B C 1
ATOM 4754 O O . ASP B 1 433 ? -56.490 18.833 -10.635 1.00 52.89 339 ASP B O 1
ATOM 4759 N N . LYS B 1 434 ? -58.161 19.034 -12.153 1.00 53.70 340 LYS B N 1
ATOM 4760 C CA . LYS B 1 434 ? -57.317 18.795 -13.322 1.00 54.45 340 LYS B CA 1
ATOM 4761 C C . LYS B 1 434 ? -56.118 19.747 -13.340 1.00 54.71 340 LYS B C 1
ATOM 4762 O O . LYS B 1 434 ? -55.005 19.338 -13.682 1.00 54.88 340 LYS B O 1
ATOM 4768 N N . ASP B 1 435 ? -56.344 21.001 -12.944 1.00 54.91 341 ASP B N 1
ATOM 4769 C CA . ASP B 1 435 ? -55.277 22.011 -12.901 1.00 55.02 341 ASP B CA 1
ATOM 4770 C C . ASP B 1 435 ? -54.302 21.859 -11.732 1.00 54.69 341 ASP B C 1
ATOM 4771 O O . ASP B 1 435 ? -53.247 22.485 -11.727 1.00 54.75 341 ASP B O 1
ATOM 4776 N N . GLY B 1 436 ? -54.653 21.034 -10.748 1.00 54.45 342 GLY B N 1
ATOM 4777 C CA . GLY B 1 436 ? -53.759 20.757 -9.616 1.00 53.83 342 GLY B CA 1
ATOM 4778 C C . GLY B 1 436 ? -53.973 21.654 -8.410 1.00 53.37 342 GLY B C 1
ATOM 4779 O O . GLY B 1 436 ? -53.028 21.966 -7.698 1.00 53.18 342 GLY B O 1
ATOM 4780 N N . TRP B 1 437 ? -55.218 22.064 -8.183 1.00 53.06 343 TRP B N 1
ATOM 4781 C CA . TRP B 1 437 ? -55.565 22.909 -7.050 1.00 52.85 343 TRP B CA 1
ATOM 4782 C C . TRP B 1 437 ? -56.519 22.189 -6.123 1.00 53.01 343 TRP B C 1
ATOM 4783 O O . TRP B 1 437 ? -57.434 21.512 -6.591 1.00 52.89 343 TRP B O 1
ATOM 4794 N N . PRO B 1 438 ? -56.315 22.333 -4.799 1.00 53.29 344 PRO B N 1
ATOM 4795 C CA . PRO B 1 438 ? -57.176 21.624 -3.860 1.00 53.50 344 PRO B CA 1
ATOM 4796 C C . PRO B 1 438 ? -58.578 22.219 -3.803 1.00 53.99 344 PRO B C 1
ATOM 4797 O O . PRO B 1 438 ? -58.733 23.435 -3.704 1.00 53.72 344 PRO B O 1
ATOM 4801 N N . VAL B 1 439 ? -59.582 21.351 -3.910 1.00 54.89 345 VAL B N 1
ATOM 4802 C CA . VAL B 1 439 ? -60.973 21.713 -3.655 1.00 55.74 345 VAL B CA 1
ATOM 4803 C C . VAL B 1 439 ? -61.476 20.830 -2.517 1.00 56.40 345 VAL B C 1
ATOM 4804 O O . VAL B 1 439 ? -61.160 19.641 -2.460 1.00 56.31 345 VAL B O 1
ATOM 4808 N N . LEU B 1 440 ? -62.233 21.427 -1.603 1.00 57.57 346 LEU B N 1
ATOM 4809 C CA . LEU B 1 440 ? -62.860 20.686 -0.525 1.00 58.87 346 LEU B CA 1
ATOM 4810 C C . LEU B 1 440 ? -64.240 20.222 -0.941 1.00 60.29 346 LEU B C 1
ATOM 4811 O O . LEU B 1 440 ? -64.982 20.952 -1.594 1.00 60.29 346 LEU B O 1
ATOM 4816 N N . GLU B 1 441 ? -64.588 19.006 -0.545 1.00 62.28 347 GLU B N 1
ATOM 4817 C CA . GLU B 1 441 ? -65.926 18.494 -0.768 1.00 64.40 347 GLU B CA 1
ATOM 4818 C C . GLU B 1 441 ? -66.882 19.140 0.225 1.00 65.50 347 GLU B C 1
ATOM 4819 O O . GLU B 1 441 ? -66.769 18.931 1.433 1.00 65.61 347 GLU B O 1
ATOM 4825 N N . HIS B 1 442 ? -67.802 19.950 -0.297 1.00 67.20 348 HIS B N 1
ATOM 4826 C CA . HIS B 1 442 ? -68.831 20.602 0.514 1.00 68.83 348 HIS B CA 1
ATOM 4827 C C . HIS B 1 442 ? -70.162 19.862 0.362 1.00 69.67 348 HIS B C 1
ATOM 4828 O O . HIS B 1 442 ? -70.287 18.970 -0.480 1.00 69.69 348 HIS B O 1
ATOM 4835 N N . HIS B 1 443 ? -71.147 20.235 1.179 1.00 70.86 349 HIS B N 1
ATOM 4836 C CA . HIS B 1 443 ? -72.492 19.653 1.103 1.00 72.05 349 HIS B CA 1
ATOM 4837 C C . HIS B 1 443 ? -73.475 20.580 0.361 1.00 72.73 349 HIS B C 1
ATOM 4838 O O . HIS B 1 443 ? -73.126 21.714 0.022 1.00 72.92 349 HIS B O 1
ATOM 4845 N N . HIS B 1 444 ? -74.694 20.101 0.110 1.00 73.58 350 HIS B N 1
ATOM 4846 C CA . HIS B 1 444 ? -75.647 20.815 -0.757 1.00 74.42 350 HIS B CA 1
ATOM 4847 C C . HIS B 1 444 ? -76.453 21.922 -0.051 1.00 74.93 350 HIS B C 1
ATOM 4848 O O . HIS B 1 444 ? -77.342 21.639 0.761 1.00 74.96 350 HIS B O 1
ATOM 4855 N N . HIS B 1 445 ? -76.132 23.178 -0.376 1.00 75.52 351 HIS B N 1
ATOM 4856 C CA . HIS B 1 445 ? -76.864 24.344 0.140 1.00 76.02 351 HIS B CA 1
ATOM 4857 C C . HIS B 1 445 ? -77.951 24.789 -0.839 1.00 75.99 351 HIS B C 1
ATOM 4858 O O . HIS B 1 445 ? -77.978 24.365 -1.997 1.00 75.89 351 HIS B O 1
#

CATH classification: 2.115.10.20

Nearest PDB structures (foldseek):
  4kcb-assembly1_A  TM=1.003E+00  e=5.462E-59  uncultured bacterium
  6a8i-assembly2_B  TM=9.362E-01  e=4.642E-35  Geobacillus thermodenitrificans
  6a8h-assembly1_A  TM=9.595E-01  e=1.569E-34  Geobacillus thermodenitrificans
  3cu9-assembly1_A  TM=9.597E-01  e=2.102E-34  Geobacillus stearothermophilus
  6f1g-assembly1_A  TM=9.587E-01  e=2.207E-34  Geobacillus stearothermophilus

Radius of gyration: 26.63 Å; Cα contacts (8 Å, |Δi|>4): 1780; chains: 2; bounding box: 74×77×57 Å